Protein AF-A0A2F0AGF1-F1 (afdb_monomer_lite)

pLDDT: mean 89.97, std 10.16, range [46.31, 98.5]

Sequence (408 aa):
DIVYQTIHFNSDMTDLINDNNLYYYKCKIYLCNQILGYNDYGILFAKEYRYKDLILKKKSVVGRFLFNDDMRDKILHALAWLDNLERFYDEWLIYPKPTITELYPNMNIKTGPWIREKKRLAEEIKEITLVWNISYHKRCLLHDKGIYTWSDPMLLNNIYPYEVHTGERHRIQEKMIHMNRQTELKISPRRIKNLEFINHIKDKKNSIVLDFESVINIEERTSYFNDSVRDEIPKICIIGCINLKNNIFKDFTIRYLTLDEEEKIIKYWLQYLKRVVGNDIKIYHWSSAERVYIDYMRSQYPHLDYPNFTFVDLLSYFKMEPITIQGCFGYGLKEIVKMLYNHELIKNKWIDDTDGLGAMIEVIQKSKDALTKKIPIKRYTEIKKIIYYNYMDCKVLVDILEMLENMI

Structure (mmCIF, N/CA/C/O backbone):
data_AF-A0A2F0AGF1-F1
#
_entry.id   AF-A0A2F0AGF1-F1
#
loop_
_atom_site.group_PDB
_atom_site.id
_atom_site.type_symbol
_atom_site.label_atom_id
_atom_site.label_alt_id
_atom_site.label_comp_id
_atom_site.label_asym_id
_atom_site.label_entity_id
_atom_site.label_seq_id
_atom_site.pdbx_PDB_ins_code
_atom_site.Cartn_x
_atom_site.Cartn_y
_atom_site.Cartn_z
_atom_site.occupancy
_atom_site.B_iso_or_equiv
_atom_site.auth_seq_id
_atom_site.auth_comp_id
_atom_site.auth_asym_id
_atom_site.auth_atom_id
_atom_site.pdbx_PDB_model_num
ATOM 1 N N . ASP A 1 1 ? 27.094 17.765 -6.511 1.00 82.94 1 ASP A N 1
ATOM 2 C CA . ASP A 1 1 ? 25.662 18.108 -6.717 1.00 82.94 1 ASP A CA 1
ATOM 3 C C . ASP A 1 1 ? 24.953 18.190 -5.364 1.00 82.94 1 ASP A C 1
ATOM 5 O O . ASP A 1 1 ? 25.526 17.734 -4.378 1.00 82.94 1 ASP A O 1
ATOM 9 N N . ILE A 1 2 ? 23.753 18.764 -5.292 1.00 84.19 2 ILE A N 1
ATOM 10 C CA . ILE A 1 2 ? 22.905 18.754 -4.088 1.00 84.19 2 ILE A CA 1
ATOM 11 C C . ILE A 1 2 ? 21.660 17.919 -4.399 1.00 84.19 2 ILE A C 1
ATOM 13 O O . ILE A 1 2 ? 20.933 18.226 -5.340 1.00 84.19 2 ILE A O 1
ATOM 17 N N . VAL A 1 3 ? 21.418 16.858 -3.628 1.00 83.69 3 VAL A N 1
ATOM 18 C CA . VAL A 1 3 ? 20.340 15.893 -3.885 1.00 83.69 3 VAL A CA 1
ATOM 19 C C . VAL A 1 3 ? 19.358 15.825 -2.720 1.00 83.69 3 VAL A C 1
ATOM 21 O O . VAL A 1 3 ? 19.729 15.623 -1.562 1.00 83.69 3 VAL A O 1
ATOM 24 N N . TYR A 1 4 ? 18.071 15.953 -3.032 1.00 78.19 4 TYR A N 1
ATOM 25 C CA . TYR A 1 4 ? 16.997 15.939 -2.042 1.00 78.19 4 TYR A CA 1
ATOM 26 C C . TYR A 1 4 ? 16.497 14.517 -1.759 1.00 78.19 4 TYR A C 1
ATOM 28 O O . TYR A 1 4 ? 15.345 14.170 -2.009 1.00 78.19 4 TYR A O 1
ATOM 36 N N . GLN A 1 5 ? 17.393 13.668 -1.268 1.00 80.88 5 GLN A N 1
ATOM 37 C CA . GLN A 1 5 ? 17.093 12.283 -0.907 1.00 80.88 5 GLN A CA 1
ATOM 38 C C . GLN A 1 5 ? 17.976 11.819 0.252 1.00 80.88 5 GLN A C 1
ATOM 40 O O . GLN A 1 5 ? 19.057 12.370 0.474 1.00 80.88 5 GLN A O 1
ATOM 45 N N . THR A 1 6 ? 17.508 10.811 0.986 1.00 85.62 6 THR A N 1
ATOM 46 C CA . THR A 1 6 ? 18.346 10.051 1.917 1.00 85.62 6 THR A CA 1
ATOM 47 C C . THR A 1 6 ? 19.291 9.173 1.104 1.00 85.62 6 THR A C 1
ATOM 49 O O . THR A 1 6 ? 18.869 8.536 0.139 1.00 85.62 6 THR A O 1
ATOM 52 N N . ILE A 1 7 ? 20.573 9.164 1.461 1.00 89.12 7 ILE A N 1
ATOM 53 C CA . ILE A 1 7 ? 21.573 8.292 0.841 1.00 89.12 7 ILE A CA 1
ATOM 54 C C . ILE A 1 7 ? 22.121 7.317 1.874 1.00 89.12 7 ILE A C 1
ATOM 56 O O . ILE A 1 7 ? 22.306 7.668 3.041 1.00 89.12 7 ILE A O 1
ATOM 60 N N . HIS A 1 8 ? 22.402 6.098 1.432 1.00 91.75 8 HIS A N 1
ATOM 61 C CA . HIS A 1 8 ? 22.958 5.048 2.272 1.00 91.75 8 HIS A CA 1
ATOM 62 C C . HIS A 1 8 ? 24.403 4.784 1.868 1.00 91.75 8 HIS A C 1
ATOM 64 O O . HIS A 1 8 ? 24.693 4.628 0.685 1.00 91.75 8 HIS A O 1
ATOM 70 N N . PHE A 1 9 ? 25.301 4.722 2.843 1.00 91.25 9 PHE A N 1
ATOM 71 C CA . PHE A 1 9 ? 26.658 4.238 2.628 1.00 91.25 9 PHE A CA 1
ATOM 72 C C . PHE A 1 9 ? 26.682 2.714 2.524 1.00 91.25 9 PHE A C 1
ATOM 74 O O . PHE A 1 9 ? 25.881 2.021 3.160 1.00 91.25 9 PHE A O 1
ATOM 81 N N . ASN A 1 10 ? 27.627 2.198 1.741 1.00 89.75 10 ASN A N 1
ATOM 82 C CA . ASN A 1 10 ? 27.989 0.786 1.767 1.00 89.75 10 ASN A CA 1
ATOM 83 C C . ASN A 1 10 ? 28.605 0.394 3.127 1.00 89.75 10 ASN A C 1
ATOM 85 O O . ASN A 1 10 ? 28.830 1.227 4.007 1.00 89.75 10 ASN A O 1
ATOM 89 N N . SER A 1 11 ? 28.844 -0.903 3.326 1.00 88.31 11 SER A N 1
ATOM 90 C CA . SER A 1 11 ? 29.278 -1.472 4.611 1.00 88.31 11 SER A CA 1
ATOM 91 C C . SER A 1 11 ? 30.600 -0.913 5.150 1.00 88.31 11 SER A C 1
ATOM 93 O O . SER A 1 11 ? 30.802 -0.918 6.362 1.00 88.31 11 SER A O 1
ATOM 95 N N . ASP A 1 12 ? 31.472 -0.433 4.276 1.00 87.81 12 ASP A N 1
ATOM 96 C CA . ASP A 1 12 ? 32.800 0.122 4.544 1.00 87.81 12 ASP A CA 1
ATOM 97 C C . ASP A 1 12 ? 32.849 1.659 4.434 1.00 87.81 12 ASP A C 1
ATOM 99 O O . ASP A 1 12 ? 33.900 2.254 4.651 1.00 87.81 12 ASP A O 1
ATOM 103 N N . MET A 1 13 ? 31.713 2.314 4.160 1.00 86.81 13 MET A N 1
ATOM 104 C CA . MET A 1 13 ? 31.580 3.772 4.020 1.00 86.81 13 MET A CA 1
ATOM 105 C C . MET A 1 13 ? 32.483 4.406 2.947 1.00 86.81 13 MET A C 1
ATOM 107 O O . MET A 1 13 ? 32.801 5.594 3.016 1.00 86.81 13 MET A O 1
ATOM 111 N N . THR A 1 14 ? 32.879 3.627 1.942 1.00 85.56 14 THR A N 1
ATOM 112 C CA . THR A 1 14 ? 33.726 4.069 0.824 1.00 85.56 14 THR A CA 1
ATOM 113 C C . THR A 1 14 ? 32.915 4.555 -0.378 1.00 85.56 14 THR A C 1
ATOM 115 O O . THR A 1 14 ? 33.418 5.346 -1.178 1.00 85.56 14 THR A O 1
ATOM 118 N N . ASP A 1 15 ? 31.658 4.120 -0.496 1.00 88.62 15 ASP A N 1
ATOM 119 C CA . ASP A 1 15 ? 30.745 4.472 -1.583 1.00 88.62 15 ASP A CA 1
ATOM 120 C C . ASP A 1 15 ? 29.296 4.574 -1.071 1.00 88.62 15 ASP A C 1
ATOM 122 O O . ASP A 1 15 ? 28.943 4.192 0.049 1.00 88.62 15 ASP A O 1
ATOM 126 N N . LEU A 1 16 ? 28.433 5.103 -1.925 1.00 91.25 16 LEU A N 1
ATOM 127 C CA . LEU A 1 16 ? 27.006 5.253 -1.720 1.00 91.25 16 LEU A CA 1
ATOM 128 C C . LEU A 1 16 ? 26.256 4.133 -2.443 1.00 91.25 16 LEU A C 1
ATOM 130 O O . LEU A 1 16 ? 26.447 3.921 -3.641 1.00 91.25 16 LEU A O 1
ATOM 134 N N . ILE A 1 17 ? 25.345 3.465 -1.749 1.00 89.81 17 ILE A N 1
ATOM 135 C CA . ILE A 1 17 ? 24.445 2.474 -2.338 1.00 89.81 17 ILE A CA 1
ATOM 136 C C . ILE A 1 17 ? 23.521 3.182 -3.329 1.00 89.81 17 ILE A C 1
ATOM 138 O O . ILE A 1 17 ? 22.863 4.166 -2.989 1.00 89.81 17 ILE A O 1
ATOM 142 N N . ASN A 1 18 ? 23.473 2.680 -4.561 1.00 86.94 18 ASN A N 1
ATOM 143 C CA . ASN A 1 18 ? 22.596 3.218 -5.592 1.00 86.94 18 ASN A CA 1
ATOM 144 C C . ASN A 1 18 ? 21.131 2.927 -5.237 1.00 86.94 18 ASN A C 1
ATOM 146 O O . ASN A 1 18 ? 20.722 1.770 -5.187 1.00 86.94 18 ASN A O 1
ATOM 150 N N . ASP A 1 19 ? 20.350 3.986 -5.033 1.00 79.31 19 ASP A N 1
ATOM 151 C CA . ASP A 1 19 ? 18.901 3.920 -4.852 1.00 79.31 19 ASP A CA 1
ATOM 152 C C . ASP A 1 19 ? 18.213 5.057 -5.625 1.00 79.31 19 ASP A C 1
ATOM 154 O O . ASP A 1 19 ? 18.729 6.180 -5.709 1.00 79.31 19 ASP A O 1
ATOM 158 N N . ASN A 1 20 ? 17.042 4.763 -6.191 1.00 71.69 20 ASN A N 1
ATOM 159 C CA . ASN A 1 20 ? 16.240 5.671 -7.005 1.00 71.69 20 ASN A CA 1
ATOM 160 C C . ASN A 1 20 ? 17.067 6.357 -8.109 1.00 71.69 20 ASN A C 1
ATOM 162 O O . ASN A 1 20 ? 17.602 5.704 -9.004 1.00 71.69 20 ASN A O 1
ATOM 166 N N . ASN A 1 21 ? 17.186 7.686 -8.036 1.00 83.31 21 ASN A N 1
ATOM 167 C CA . ASN A 1 21 ? 17.893 8.502 -9.014 1.00 83.31 21 ASN A CA 1
ATOM 168 C C . ASN A 1 21 ? 19.366 8.747 -8.659 1.00 83.31 21 ASN A C 1
ATOM 170 O O . ASN A 1 21 ? 20.058 9.425 -9.421 1.00 83.31 21 ASN A O 1
ATOM 174 N N . LEU A 1 22 ? 19.867 8.219 -7.530 1.00 89.38 22 LEU A N 1
ATOM 175 C CA . LEU A 1 22 ? 21.222 8.523 -7.050 1.00 89.38 22 LEU A CA 1
ATOM 176 C C . LEU A 1 22 ? 22.275 8.214 -8.105 1.00 89.38 22 LEU A C 1
ATOM 178 O O . LEU A 1 22 ? 23.173 9.015 -8.345 1.00 89.38 22 LEU A O 1
ATOM 182 N N . TYR A 1 23 ? 22.132 7.064 -8.756 1.00 90.75 23 TYR A N 1
ATOM 183 C CA . TYR A 1 23 ? 23.064 6.620 -9.777 1.00 90.75 23 TYR A CA 1
ATOM 184 C C . TYR A 1 23 ? 23.125 7.587 -10.972 1.00 90.75 23 TYR A C 1
ATOM 186 O O . TYR A 1 23 ? 24.207 7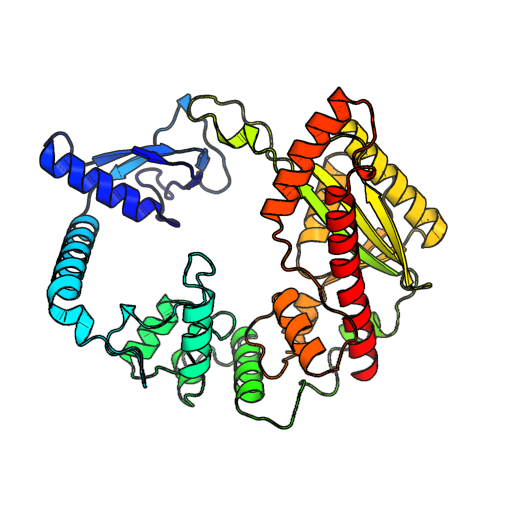.889 -11.470 1.00 90.75 23 TYR A O 1
ATOM 194 N N . TYR A 1 24 ? 21.995 8.173 -11.375 1.00 89.88 24 TYR A N 1
ATOM 195 C CA . TYR A 1 24 ? 21.970 9.181 -12.439 1.00 89.88 24 TYR A CA 1
ATOM 196 C C . TYR A 1 24 ? 22.604 10.506 -11.997 1.00 89.88 24 TYR A C 1
ATOM 198 O O . TYR A 1 24 ? 23.306 11.138 -12.786 1.00 89.88 24 TYR A O 1
ATOM 206 N N . TYR A 1 25 ? 22.445 10.904 -10.728 1.00 91.62 25 TYR A N 1
ATOM 207 C CA . TYR A 1 25 ? 23.201 12.032 -10.170 1.00 91.62 25 TYR A CA 1
ATOM 208 C C . TYR A 1 25 ? 24.710 11.756 -10.154 1.00 91.62 25 TYR A C 1
ATOM 210 O O . TYR A 1 25 ? 25.489 12.650 -10.490 1.00 91.62 25 TYR A O 1
ATOM 218 N N . LYS A 1 26 ? 25.133 10.524 -9.828 1.00 92.94 26 LYS A N 1
ATOM 219 C CA . LYS A 1 26 ? 26.543 10.115 -9.921 1.00 92.94 26 LYS A CA 1
ATOM 220 C C . LYS A 1 26 ? 27.067 10.248 -11.356 1.00 92.94 26 LYS A C 1
ATOM 222 O O . LYS A 1 26 ? 28.096 10.889 -11.554 1.00 92.94 26 LYS A O 1
ATOM 227 N N . CYS A 1 27 ? 26.320 9.752 -12.348 1.00 93.69 27 CYS A N 1
ATOM 228 C CA . CYS A 1 27 ? 26.661 9.879 -13.772 1.00 93.69 27 CYS A CA 1
ATOM 229 C C . CYS A 1 27 ? 26.760 11.347 -14.221 1.00 93.69 27 CYS A C 1
ATOM 231 O O . CYS A 1 27 ? 27.700 11.725 -14.914 1.00 93.69 27 CYS A O 1
ATOM 233 N N . LYS A 1 28 ? 25.832 12.209 -13.785 1.00 92.19 28 LYS A N 1
ATOM 234 C CA . LYS A 1 28 ? 25.884 13.652 -14.068 1.00 92.19 28 LYS A CA 1
ATOM 235 C C . LYS A 1 28 ? 27.164 14.288 -13.519 1.00 92.19 28 LYS A C 1
ATOM 237 O O . LYS A 1 28 ? 27.824 15.040 -14.229 1.00 92.19 28 LYS A O 1
ATOM 242 N N . ILE A 1 29 ? 27.524 13.987 -12.269 1.00 92.81 29 ILE A N 1
ATOM 243 C CA . ILE A 1 29 ? 28.757 14.499 -11.649 1.00 92.81 29 ILE A CA 1
ATOM 244 C C . ILE A 1 29 ? 29.991 13.969 -12.386 1.00 92.81 29 ILE A C 1
ATOM 246 O O . ILE A 1 29 ? 30.906 14.750 -12.635 1.00 92.81 29 ILE A O 1
ATOM 250 N N . TYR A 1 30 ? 30.004 12.685 -12.761 1.00 93.69 30 TYR A N 1
ATOM 251 C CA . TYR A 1 30 ? 31.070 12.095 -13.573 1.00 93.69 30 TYR A CA 1
ATOM 252 C C . TYR A 1 30 ? 31.261 12.864 -14.882 1.00 93.69 30 TYR A C 1
ATOM 254 O O . TYR A 1 30 ? 32.365 13.326 -15.155 1.00 93.69 30 TYR A O 1
ATOM 262 N N . LEU A 1 31 ? 30.180 13.088 -15.637 1.00 91.69 31 LEU A N 1
ATOM 263 C CA . LEU A 1 31 ? 30.216 13.829 -16.898 1.00 91.69 31 LEU A CA 1
ATOM 264 C C . LEU A 1 31 ? 30.743 15.259 -16.711 1.00 91.69 31 LEU A C 1
ATOM 266 O O . LEU A 1 31 ? 31.631 15.692 -17.442 1.00 91.69 31 LEU A O 1
ATOM 270 N N . CYS A 1 32 ? 30.248 15.988 -15.704 1.00 90.94 32 CYS A N 1
ATOM 271 C CA . CYS A 1 32 ? 30.764 17.321 -15.385 1.00 90.94 32 CYS A CA 1
ATOM 272 C C . CYS A 1 32 ? 32.257 17.282 -15.030 1.00 90.94 32 CYS A C 1
ATOM 274 O O . CYS A 1 32 ? 33.013 18.158 -15.442 1.00 90.94 32 CYS A O 1
ATOM 276 N N . ASN A 1 33 ? 32.700 16.268 -14.288 1.00 91.81 33 ASN A N 1
ATOM 277 C CA . ASN A 1 33 ? 34.102 16.123 -13.928 1.00 91.81 33 ASN A CA 1
ATOM 278 C C . ASN A 1 33 ? 34.986 15.765 -15.132 1.00 91.81 33 ASN A C 1
ATOM 280 O O . ASN A 1 33 ? 36.115 16.237 -15.182 1.00 91.81 33 ASN A O 1
ATOM 284 N N . GLN A 1 34 ? 34.492 15.018 -16.125 1.00 88.81 34 GLN A N 1
ATOM 285 C CA . GLN A 1 34 ? 35.243 14.776 -17.366 1.00 88.81 34 GLN A CA 1
ATOM 286 C C . GLN A 1 34 ? 35.556 16.072 -18.129 1.00 88.81 34 GLN A C 1
ATOM 288 O O . GLN A 1 34 ? 36.585 16.148 -18.792 1.00 88.81 34 GLN A O 1
ATOM 293 N N . ILE A 1 35 ? 34.703 17.095 -18.009 1.00 86.88 35 ILE A N 1
ATOM 294 C CA . ILE A 1 35 ? 34.932 18.421 -18.607 1.00 86.88 35 ILE A CA 1
ATOM 295 C C . ILE A 1 35 ? 35.955 19.222 -17.791 1.00 86.88 35 ILE A C 1
ATOM 297 O O . ILE A 1 35 ? 36.779 19.938 -18.351 1.00 86.88 35 ILE A O 1
ATOM 301 N N . LEU A 1 36 ? 35.884 19.123 -16.463 1.00 87.69 36 LEU A N 1
ATOM 302 C CA . LEU A 1 36 ? 36.667 19.956 -15.553 1.00 87.69 36 LEU A CA 1
ATOM 303 C C . LEU A 1 36 ? 38.054 19.379 -15.197 1.00 87.69 36 LEU A C 1
ATOM 305 O O . LEU A 1 36 ? 38.962 20.142 -14.882 1.00 87.69 36 LEU A O 1
ATOM 309 N N . GLY A 1 37 ? 38.219 18.053 -15.227 1.00 80.00 37 GLY A N 1
ATOM 310 C CA . GLY A 1 37 ? 39.496 17.355 -15.033 1.00 80.00 37 GLY A CA 1
ATOM 311 C C . GLY A 1 37 ? 40.051 17.336 -13.603 1.00 80.00 37 GLY A C 1
ATOM 312 O O . GLY A 1 37 ? 41.260 17.205 -13.438 1.00 80.00 37 GLY A O 1
ATOM 313 N N . TYR A 1 38 ? 39.217 17.490 -12.566 1.00 76.56 38 TYR A N 1
ATOM 314 C CA . TYR A 1 38 ? 39.720 17.736 -11.206 1.00 76.56 38 TYR A CA 1
ATOM 315 C C . TYR A 1 38 ? 40.042 16.485 -10.378 1.00 76.56 38 TYR A C 1
ATOM 317 O O . TYR A 1 38 ? 41.037 16.499 -9.660 1.00 76.56 38 TYR A O 1
ATOM 325 N N . ASN A 1 39 ? 39.204 15.442 -10.400 1.00 83.38 39 ASN A N 1
ATOM 326 C CA . ASN A 1 39 ? 39.340 14.292 -9.488 1.00 83.38 39 ASN A CA 1
ATOM 327 C C . ASN A 1 39 ? 38.877 12.966 -10.120 1.00 83.38 39 ASN A C 1
ATOM 329 O O . ASN A 1 39 ? 38.183 12.960 -11.131 1.00 83.38 39 ASN A O 1
ATOM 333 N N . ASP A 1 40 ? 39.193 11.838 -9.485 1.00 88.75 40 ASP A N 1
ATOM 334 C CA . ASP A 1 40 ? 38.691 10.488 -9.802 1.00 88.75 40 ASP A CA 1
ATOM 335 C C . ASP A 1 40 ? 37.454 10.083 -8.965 1.00 88.75 40 ASP A C 1
ATOM 337 O O . ASP A 1 40 ? 36.990 8.942 -9.004 1.00 88.75 40 ASP A O 1
ATOM 341 N N . TYR A 1 41 ? 36.882 11.034 -8.223 1.00 91.31 41 TYR A N 1
ATOM 342 C CA . TYR A 1 41 ? 35.717 10.833 -7.367 1.00 91.31 41 TYR A CA 1
ATOM 343 C C . TYR A 1 41 ? 34.715 11.984 -7.471 1.00 91.31 41 TYR A C 1
ATOM 345 O O . TYR A 1 41 ? 35.056 13.127 -7.787 1.00 91.31 41 TYR A O 1
ATOM 353 N N . GLY A 1 42 ? 33.460 11.676 -7.152 1.00 91.94 42 GLY A N 1
ATOM 354 C CA . GLY A 1 42 ? 32.374 12.639 -7.062 1.00 91.94 42 GLY A CA 1
ATOM 355 C C . GLY A 1 42 ? 32.041 13.001 -5.619 1.00 91.94 42 GLY A C 1
ATOM 356 O O . GLY A 1 42 ? 32.191 12.196 -4.698 1.00 91.94 42 GLY A O 1
ATOM 357 N N . ILE A 1 43 ? 31.550 14.229 -5.436 1.00 91.38 43 ILE A N 1
ATOM 358 C CA . ILE A 1 43 ? 31.003 14.712 -4.166 1.00 91.38 43 ILE A CA 1
ATOM 359 C C . ILE A 1 43 ? 29.556 15.162 -4.383 1.00 91.38 43 ILE A C 1
ATOM 361 O O . ILE A 1 43 ? 29.246 15.950 -5.288 1.00 91.38 43 ILE A O 1
ATOM 365 N N . LEU A 1 44 ? 28.660 14.695 -3.518 1.00 90.50 44 LEU A N 1
ATOM 366 C CA . LEU A 1 44 ? 27.296 15.193 -3.415 1.00 90.50 44 LEU A CA 1
ATOM 367 C C . LEU A 1 44 ? 26.906 15.504 -1.970 1.00 90.50 44 LEU A C 1
ATOM 369 O O . LEU A 1 44 ? 27.358 14.860 -1.024 1.00 90.50 44 LEU A O 1
ATOM 373 N N . PHE A 1 45 ? 26.040 16.502 -1.826 1.00 89.19 45 PHE A N 1
ATOM 374 C CA . PHE A 1 45 ? 25.394 16.846 -0.568 1.00 89.19 45 PHE A CA 1
ATOM 375 C C . PHE A 1 45 ? 23.982 16.275 -0.576 1.00 89.19 45 PHE A C 1
ATOM 377 O O . PHE A 1 45 ? 23.176 16.644 -1.429 1.00 89.19 45 PHE A O 1
ATOM 384 N N . ALA A 1 46 ? 23.684 15.369 0.349 1.00 86.75 46 ALA A N 1
ATOM 385 C CA . ALA A 1 46 ? 22.366 14.756 0.474 1.00 86.75 46 ALA A CA 1
ATOM 386 C C . ALA A 1 46 ? 21.525 15.391 1.584 1.00 86.75 46 ALA A C 1
ATOM 388 O O . ALA A 1 46 ? 22.049 16.039 2.494 1.00 86.75 46 ALA A O 1
ATOM 389 N N . LYS A 1 47 ? 20.208 15.156 1.530 1.00 80.81 47 LYS A N 1
ATOM 390 C CA . LYS A 1 47 ? 19.281 15.518 2.611 1.00 80.81 47 LYS A CA 1
ATOM 391 C C . LYS A 1 47 ? 19.675 14.811 3.907 1.00 80.81 47 LYS A C 1
ATOM 393 O O . LYS A 1 47 ? 19.667 15.435 4.961 1.00 80.81 47 LYS A O 1
ATOM 398 N N . GLU A 1 48 ? 19.992 13.525 3.840 1.00 84.56 48 GLU A N 1
ATOM 399 C CA . GLU A 1 48 ? 20.312 12.692 4.998 1.00 84.56 48 GLU A CA 1
ATOM 400 C C . GLU A 1 48 ? 21.314 11.610 4.602 1.00 84.56 48 GLU A C 1
ATOM 402 O O . GLU A 1 48 ? 21.276 11.106 3.480 1.00 84.56 48 GLU A O 1
ATOM 407 N N . TYR A 1 49 ? 22.188 11.251 5.538 1.00 88.88 49 TYR A N 1
ATOM 408 C CA . TYR A 1 49 ? 23.188 10.206 5.375 1.00 88.88 49 TYR A CA 1
ATOM 409 C C . TYR A 1 49 ? 22.881 9.069 6.339 1.00 88.88 49 TYR A C 1
ATOM 411 O O . TYR A 1 49 ? 22.739 9.307 7.539 1.00 88.88 49 TYR A O 1
ATOM 419 N N . ARG A 1 50 ? 22.809 7.839 5.834 1.00 89.88 50 ARG A N 1
ATOM 420 C CA . ARG A 1 50 ? 22.598 6.641 6.648 1.00 89.88 50 ARG A CA 1
ATOM 421 C C . ARG A 1 50 ? 23.729 5.643 6.487 1.00 89.88 50 ARG A C 1
ATOM 423 O O . ARG A 1 50 ? 24.283 5.484 5.402 1.00 89.88 50 ARG A O 1
ATOM 430 N N . TYR A 1 51 ? 24.025 4.938 7.567 1.00 90.44 51 TYR A N 1
ATOM 431 C CA . TYR A 1 51 ? 24.891 3.769 7.568 1.00 90.44 51 TYR A CA 1
ATOM 432 C C . TYR A 1 51 ? 24.213 2.674 8.382 1.00 90.44 51 TYR A C 1
ATOM 434 O O . TYR A 1 51 ? 24.015 2.826 9.589 1.00 90.44 51 TYR A O 1
ATOM 442 N N . LYS A 1 52 ? 23.828 1.584 7.707 1.00 86.25 52 LYS A N 1
ATOM 443 C CA . LYS A 1 52 ? 22.907 0.585 8.270 1.00 86.25 52 LYS A CA 1
ATOM 444 C C . LYS A 1 52 ? 21.638 1.304 8.767 1.00 86.25 52 LYS A C 1
ATOM 446 O O . LYS A 1 52 ? 21.071 2.100 8.018 1.00 86.25 52 LYS A O 1
ATOM 451 N N . ASP A 1 53 ? 21.251 1.095 10.020 1.00 80.94 53 ASP A N 1
ATOM 452 C CA . ASP A 1 53 ? 20.072 1.720 10.629 1.00 80.94 53 ASP A CA 1
ATOM 453 C C . ASP A 1 53 ? 20.365 3.078 11.294 1.00 80.94 53 ASP A C 1
ATOM 455 O O . ASP A 1 53 ? 19.466 3.710 11.848 1.00 80.94 53 ASP A O 1
ATOM 459 N N . LEU A 1 54 ? 21.614 3.557 11.239 1.00 84.25 54 LEU A N 1
ATOM 460 C CA . LEU A 1 54 ? 22.038 4.794 11.893 1.00 84.25 54 LEU A CA 1
ATOM 461 C C . LEU A 1 54 ? 21.969 5.991 10.942 1.00 84.25 54 LEU A C 1
ATOM 463 O O . LEU A 1 54 ? 22.443 5.927 9.807 1.00 84.25 54 LEU A O 1
ATOM 467 N N . ILE A 1 55 ? 21.451 7.112 11.446 1.00 85.75 55 ILE A N 1
ATOM 468 C CA . ILE A 1 55 ? 21.526 8.423 10.790 1.00 85.75 55 ILE A CA 1
ATOM 469 C C . ILE A 1 55 ? 22.847 9.092 11.192 1.00 85.75 55 ILE A C 1
ATOM 471 O O . ILE A 1 55 ? 23.160 9.219 12.376 1.00 85.75 55 ILE A O 1
ATOM 475 N N . LEU A 1 56 ? 23.633 9.522 10.206 1.00 86.06 56 LEU A N 1
ATOM 476 C CA . LEU A 1 56 ? 24.930 10.166 10.408 1.00 86.06 56 LEU A CA 1
ATOM 477 C C . LEU A 1 56 ? 24.780 11.690 10.534 1.00 86.06 56 LEU A C 1
ATOM 479 O O . LEU A 1 56 ? 23.921 12.306 9.899 1.00 86.06 56 LEU A O 1
ATOM 483 N N . LYS A 1 57 ? 25.663 12.319 11.320 1.00 83.19 57 LYS A N 1
ATOM 484 C CA . LYS A 1 57 ? 25.716 13.783 11.462 1.00 83.19 57 LYS A CA 1
ATOM 485 C C . LYS A 1 57 ? 26.240 14.421 10.172 1.00 83.19 57 LYS A C 1
ATOM 487 O O . LYS A 1 57 ? 27.319 14.061 9.692 1.00 83.19 57 LYS A O 1
ATOM 492 N N . LYS A 1 58 ? 25.509 15.400 9.634 1.00 81.38 58 LYS A N 1
ATOM 493 C CA . LYS A 1 58 ? 25.806 16.037 8.338 1.00 81.38 58 LYS A CA 1
ATOM 494 C C . LYS A 1 58 ? 27.102 16.837 8.386 1.00 81.38 58 LYS A C 1
ATOM 496 O O . LYS A 1 58 ? 27.834 16.858 7.407 1.00 81.38 58 LYS A O 1
ATOM 501 N N . LYS A 1 59 ? 27.438 17.442 9.532 1.00 81.19 59 LYS A N 1
ATOM 502 C CA . LYS A 1 59 ? 28.722 18.153 9.692 1.00 81.19 59 LYS A CA 1
ATOM 503 C C . LYS A 1 59 ? 29.954 17.254 9.601 1.00 81.19 59 LYS A C 1
ATOM 505 O O . LYS A 1 59 ? 31.038 17.758 9.335 1.00 81.19 59 LYS A O 1
ATOM 510 N N . SER A 1 60 ? 29.810 15.952 9.850 1.00 82.81 60 SER A N 1
ATOM 511 C CA . SER A 1 60 ? 30.934 15.007 9.856 1.00 82.81 60 SER A CA 1
ATOM 512 C C . SER A 1 60 ? 31.060 14.172 8.584 1.00 82.81 60 SER A C 1
ATOM 514 O O . SER A 1 60 ? 32.011 13.406 8.469 1.00 82.81 60 SER A O 1
ATOM 516 N N . VAL A 1 61 ? 30.104 14.262 7.654 1.00 87.44 61 VAL A N 1
ATOM 517 C CA . VAL A 1 61 ? 30.003 13.342 6.515 1.00 87.44 61 VAL A CA 1
ATOM 518 C C . VAL A 1 61 ? 29.558 14.080 5.257 1.00 87.44 61 VAL A C 1
ATOM 520 O O . VAL A 1 61 ? 28.647 14.902 5.286 1.00 87.44 61 VAL A O 1
ATOM 523 N N . VAL A 1 62 ? 30.173 13.726 4.130 1.00 88.75 62 VAL A N 1
ATOM 524 C CA . VAL A 1 62 ? 29.744 14.136 2.791 1.00 88.75 62 VAL A CA 1
ATOM 525 C C . VAL A 1 62 ? 29.613 12.903 1.905 1.00 88.75 62 VAL A C 1
ATOM 527 O O . VAL A 1 62 ? 30.339 11.925 2.085 1.00 88.75 62 VAL A O 1
ATOM 530 N N . GLY A 1 63 ? 28.683 12.932 0.952 1.00 90.06 63 GLY A N 1
ATOM 531 C CA . GLY A 1 63 ? 28.476 11.833 0.020 1.00 90.06 63 GLY A CA 1
ATOM 532 C C . GLY A 1 63 ? 29.605 11.778 -0.998 1.00 90.06 63 GLY A C 1
ATOM 533 O O . GLY A 1 63 ? 29.526 12.430 -2.037 1.00 90.06 63 GLY A O 1
ATOM 534 N N . ARG A 1 64 ? 30.655 11.017 -0.696 1.00 91.19 64 ARG A N 1
ATOM 535 C CA . ARG A 1 64 ? 31.754 10.732 -1.620 1.00 91.19 64 ARG A CA 1
ATOM 536 C C . ARG A 1 64 ? 31.533 9.376 -2.286 1.00 91.19 64 ARG A C 1
ATOM 538 O O . ARG A 1 64 ? 31.098 8.437 -1.631 1.00 91.19 64 ARG A O 1
ATOM 545 N N . PHE A 1 65 ? 31.840 9.290 -3.575 1.00 92.31 65 PHE A N 1
ATOM 546 C CA . PHE A 1 65 ? 31.797 8.045 -4.342 1.00 92.31 65 PHE A CA 1
ATOM 547 C C . PHE A 1 65 ? 32.872 8.048 -5.428 1.00 92.31 65 PHE A C 1
ATOM 549 O O . PHE A 1 65 ? 33.257 9.113 -5.913 1.00 92.31 65 PHE A O 1
ATOM 556 N N . LEU A 1 66 ? 33.342 6.866 -5.817 1.00 92.12 66 LEU A N 1
ATOM 557 C CA . LEU A 1 66 ? 34.329 6.718 -6.883 1.00 92.12 66 LEU A CA 1
ATOM 558 C C . LEU A 1 66 ? 33.659 6.698 -8.253 1.00 92.12 66 LEU A C 1
ATOM 560 O O . LEU A 1 66 ? 32.533 6.221 -8.415 1.00 92.12 66 LEU A O 1
ATOM 564 N N . PHE A 1 67 ? 34.371 7.213 -9.245 1.00 92.44 67 PHE A N 1
ATOM 565 C CA . PHE A 1 67 ? 33.984 7.035 -10.633 1.00 92.44 67 PHE A CA 1
ATOM 566 C C . PHE A 1 67 ? 34.390 5.650 -11.130 1.00 92.44 67 PHE A C 1
ATOM 568 O O . PHE A 1 67 ? 35.427 5.119 -10.738 1.00 92.44 67 PHE A O 1
ATOM 575 N N . ASN A 1 68 ? 33.574 5.063 -12.000 1.00 90.69 68 ASN A N 1
ATOM 576 C CA . ASN A 1 68 ? 33.832 3.750 -12.580 1.00 90.69 68 ASN A CA 1
ATOM 577 C C . ASN A 1 68 ? 33.413 3.710 -14.057 1.00 90.69 68 ASN A C 1
ATOM 579 O O . ASN A 1 68 ? 32.723 4.611 -14.543 1.00 90.69 68 ASN A O 1
ATOM 583 N N . ASP A 1 69 ? 33.855 2.674 -14.771 1.00 91.81 69 ASP A N 1
ATOM 584 C CA . ASP A 1 69 ? 33.557 2.515 -16.199 1.00 91.81 69 ASP A CA 1
ATOM 585 C C . ASP A 1 69 ? 32.063 2.270 -16.460 1.00 91.81 69 ASP A C 1
ATOM 587 O O . ASP A 1 69 ? 31.537 2.755 -17.455 1.00 91.81 69 ASP A O 1
ATOM 591 N N . ASP A 1 70 ? 31.341 1.653 -15.522 1.00 92.25 70 ASP A N 1
ATOM 592 C CA . ASP A 1 70 ? 29.888 1.456 -15.613 1.00 92.25 70 ASP A CA 1
ATOM 593 C C . ASP A 1 70 ? 29.122 2.792 -15.759 1.00 92.25 70 ASP A C 1
ATOM 595 O O . ASP A 1 70 ? 28.215 2.903 -16.585 1.00 92.25 70 ASP A O 1
ATOM 599 N N . MET A 1 71 ? 29.536 3.858 -15.057 1.00 92.62 71 MET A N 1
ATOM 600 C CA . MET A 1 71 ? 28.967 5.204 -15.253 1.00 92.62 71 MET A CA 1
ATOM 601 C C . MET A 1 71 ? 29.228 5.747 -16.662 1.00 92.62 71 MET A C 1
ATOM 603 O O . MET A 1 71 ? 28.342 6.371 -17.254 1.00 92.62 71 MET A O 1
ATOM 607 N N . ARG A 1 72 ? 30.432 5.521 -17.206 1.00 91.69 72 ARG A N 1
ATOM 608 C CA . ARG A 1 72 ? 30.782 5.925 -18.575 1.00 91.69 72 ARG A CA 1
ATOM 609 C C . ARG A 1 72 ? 29.909 5.183 -19.578 1.00 91.69 72 ARG A C 1
ATOM 611 O O . ARG A 1 72 ? 29.288 5.824 -20.423 1.00 91.69 72 ARG A O 1
ATOM 618 N N . ASP A 1 73 ? 29.815 3.866 -19.444 1.00 93.50 73 ASP A N 1
ATOM 619 C CA . ASP A 1 73 ? 29.010 3.016 -20.317 1.00 93.50 73 ASP A CA 1
ATOM 620 C C . ASP A 1 73 ? 27.542 3.427 -20.261 1.00 93.50 73 ASP A C 1
ATOM 622 O O . ASP A 1 73 ? 26.878 3.527 -21.292 1.00 93.50 73 ASP A O 1
ATOM 626 N N . LYS A 1 74 ? 27.022 3.763 -19.074 1.00 92.31 74 LYS A N 1
ATOM 627 C CA . LYS A 1 74 ? 25.649 4.250 -18.950 1.00 92.31 74 LYS A CA 1
ATOM 628 C C . LYS A 1 74 ? 25.414 5.558 -19.698 1.00 92.31 74 LYS A C 1
ATOM 630 O O . LYS A 1 74 ? 24.369 5.699 -20.334 1.00 92.31 74 LYS A O 1
ATOM 635 N N . ILE A 1 75 ? 26.353 6.500 -19.631 1.00 93.06 75 ILE A N 1
ATOM 636 C CA . ILE A 1 75 ? 26.264 7.770 -20.364 1.00 93.06 75 ILE A CA 1
ATOM 637 C C . ILE A 1 75 ? 26.314 7.517 -21.870 1.00 93.06 75 ILE A C 1
ATOM 639 O O . ILE A 1 75 ? 25.474 8.046 -22.593 1.00 93.06 75 ILE A O 1
ATOM 643 N N . LEU A 1 76 ? 27.239 6.676 -22.341 1.00 93.94 76 LEU A N 1
ATOM 644 C CA . LEU A 1 76 ? 27.344 6.323 -23.758 1.00 93.94 76 LEU A CA 1
ATOM 645 C C . LEU A 1 76 ? 26.069 5.644 -24.269 1.00 93.94 76 LEU A C 1
ATOM 647 O O . LEU A 1 76 ? 25.553 6.031 -25.314 1.00 93.94 76 LEU A O 1
ATOM 651 N N . HIS A 1 77 ? 25.500 4.706 -23.508 1.00 92.44 77 HIS A N 1
ATOM 652 C CA . HIS A 1 77 ? 24.214 4.092 -23.841 1.00 92.44 77 HIS A CA 1
ATOM 653 C C . HIS A 1 77 ? 23.066 5.109 -23.866 1.00 92.44 77 HIS A C 1
ATOM 655 O O . HIS A 1 77 ? 22.184 5.008 -24.714 1.00 92.44 77 HIS A O 1
ATOM 661 N N . ALA A 1 78 ? 23.060 6.095 -22.963 1.00 92.00 78 ALA A N 1
ATOM 662 C CA . ALA A 1 78 ? 22.044 7.147 -22.957 1.00 92.00 78 ALA A CA 1
ATOM 663 C C . ALA A 1 78 ? 22.162 8.078 -24.177 1.00 92.00 78 ALA A C 1
ATOM 665 O O . ALA A 1 78 ? 21.141 8.449 -24.751 1.00 92.00 78 ALA A O 1
ATOM 666 N N . LEU A 1 79 ? 23.384 8.421 -24.597 1.00 93.12 79 LEU A N 1
ATOM 667 C CA . LEU A 1 79 ? 23.631 9.192 -25.820 1.00 93.12 79 LEU A CA 1
ATOM 668 C C . LEU A 1 79 ? 23.216 8.404 -27.067 1.00 93.12 79 LEU A C 1
ATOM 670 O O . LEU A 1 79 ? 22.449 8.911 -27.876 1.00 93.12 79 LEU A O 1
ATOM 674 N N . ALA A 1 80 ? 23.619 7.135 -27.163 1.00 94.69 80 ALA A N 1
ATOM 675 C CA . ALA A 1 80 ? 23.190 6.251 -28.244 1.00 94.69 80 ALA A CA 1
ATOM 676 C C . ALA A 1 80 ? 21.661 6.092 -28.295 1.00 94.69 80 ALA A C 1
ATOM 678 O O . ALA A 1 80 ? 21.078 6.014 -29.374 1.00 94.69 80 ALA A O 1
ATOM 679 N N . TRP A 1 81 ? 20.987 6.072 -27.141 1.00 93.69 81 TRP A N 1
ATOM 680 C CA . TRP A 1 81 ? 19.527 6.053 -27.094 1.00 93.69 81 TRP A CA 1
ATOM 681 C C . TRP A 1 81 ? 18.908 7.336 -27.666 1.00 93.69 81 TRP A C 1
ATOM 683 O O . TRP A 1 81 ? 17.927 7.240 -28.399 1.00 93.69 81 TRP A O 1
ATOM 693 N N . LEU A 1 82 ? 19.480 8.513 -27.381 1.00 95.44 82 LEU A N 1
ATOM 694 C CA . LEU A 1 82 ? 19.030 9.779 -27.974 1.00 95.44 82 LEU A CA 1
ATOM 695 C C . LEU A 1 82 ? 19.238 9.798 -29.491 1.00 95.44 82 LEU A C 1
ATOM 697 O O . LEU A 1 82 ? 18.310 10.154 -30.212 1.00 95.44 82 LEU A O 1
ATOM 701 N N . ASP A 1 83 ? 20.401 9.348 -29.967 1.00 96.31 83 ASP A N 1
ATOM 702 C CA . ASP A 1 83 ? 20.685 9.240 -31.403 1.00 96.31 83 ASP A CA 1
ATOM 703 C C . ASP A 1 83 ? 19.689 8.297 -32.095 1.00 96.31 83 ASP A C 1
ATOM 705 O O . ASP A 1 83 ? 19.179 8.591 -33.176 1.00 96.31 83 ASP A O 1
ATOM 709 N N . ASN A 1 84 ? 19.384 7.159 -31.465 1.00 95.31 84 ASN A N 1
ATOM 710 C CA . ASN A 1 84 ? 18.412 6.205 -31.990 1.00 95.31 84 ASN A CA 1
ATOM 711 C C . ASN A 1 84 ? 16.990 6.773 -31.980 1.00 95.31 84 ASN A C 1
ATOM 713 O O . ASN A 1 84 ? 16.248 6.550 -32.932 1.00 95.31 84 ASN A O 1
ATOM 717 N N . LEU A 1 85 ? 16.613 7.509 -30.931 1.00 94.75 85 LEU A N 1
ATOM 718 C CA . LEU A 1 85 ? 15.321 8.183 -30.862 1.00 94.75 85 LEU A CA 1
ATOM 719 C C . LEU A 1 85 ? 15.194 9.203 -31.996 1.00 94.75 85 LEU A C 1
ATOM 721 O O . LEU A 1 85 ? 14.192 9.202 -32.694 1.00 94.75 85 LEU A O 1
ATOM 725 N N . GLU A 1 86 ? 16.200 10.042 -32.226 1.00 96.19 86 GLU A N 1
ATOM 726 C CA . GLU A 1 86 ? 16.149 11.040 -33.299 1.00 96.19 86 GLU A CA 1
ATOM 727 C C . GLU A 1 86 ? 16.034 10.398 -34.691 1.00 96.19 86 GLU A C 1
ATOM 729 O O . GLU A 1 86 ? 15.328 10.917 -35.555 1.00 96.19 86 GLU A O 1
ATOM 734 N N . ARG A 1 87 ? 16.693 9.252 -34.900 1.00 96.00 87 ARG A N 1
ATOM 735 C CA . ARG A 1 87 ? 16.768 8.582 -36.207 1.00 96.00 87 ARG A CA 1
ATOM 736 C C . ARG A 1 87 ? 15.618 7.631 -36.515 1.00 96.00 87 ARG A C 1
ATOM 738 O O . ARG A 1 87 ? 15.299 7.487 -37.687 1.00 96.00 87 ARG A O 1
ATOM 745 N N . PHE A 1 88 ? 15.064 6.957 -35.508 1.00 95.88 88 PHE A N 1
ATOM 746 C CA . PHE A 1 88 ? 14.177 5.801 -35.702 1.00 95.88 88 PHE A CA 1
ATOM 747 C C . PHE A 1 88 ? 12.845 5.903 -34.943 1.00 95.88 88 PHE A C 1
ATOM 749 O O . PHE A 1 88 ? 12.122 4.909 -34.857 1.00 95.88 88 PHE A O 1
ATOM 756 N N . TYR A 1 89 ? 12.502 7.056 -34.348 1.00 93.62 89 TYR A N 1
ATOM 757 C CA . TYR A 1 89 ? 11.270 7.186 -33.550 1.00 93.62 89 TYR A CA 1
ATOM 758 C C . TYR A 1 89 ? 9.992 6.816 -34.317 1.00 93.62 89 TYR A C 1
ATOM 760 O O . TYR A 1 89 ? 9.024 6.374 -33.702 1.00 93.62 89 TYR A O 1
ATOM 768 N N . ASP A 1 90 ? 9.963 7.016 -35.633 1.00 94.94 90 ASP A N 1
ATOM 769 C CA . ASP A 1 90 ? 8.831 6.730 -36.514 1.00 94.94 90 ASP A CA 1
ATOM 770 C C . ASP A 1 90 ? 8.685 5.234 -36.841 1.00 94.94 90 ASP A C 1
ATOM 772 O O . ASP A 1 90 ? 7.582 4.771 -37.135 1.00 94.94 90 ASP A O 1
ATOM 776 N N . GLU A 1 91 ? 9.760 4.456 -36.700 1.00 95.56 91 GLU A N 1
ATOM 777 C CA . GLU A 1 91 ? 9.754 2.990 -36.805 1.00 95.56 91 GLU A CA 1
ATOM 778 C C . GLU A 1 91 ? 9.400 2.299 -35.474 1.00 95.56 91 GLU A C 1
ATOM 780 O O . GLU A 1 91 ? 9.147 1.088 -35.414 1.00 95.56 91 GLU A O 1
ATOM 785 N N . TRP A 1 92 ? 9.387 3.047 -34.370 1.00 94.81 92 TRP A N 1
ATOM 786 C CA . TRP A 1 92 ? 9.122 2.508 -33.043 1.00 94.81 92 TRP A CA 1
ATOM 787 C C . TRP A 1 92 ? 7.629 2.363 -32.775 1.00 94.81 92 TRP A C 1
ATOM 789 O O . TRP A 1 92 ? 6.943 3.264 -32.290 1.00 94.81 92 TRP A O 1
ATOM 799 N N . LEU A 1 93 ? 7.122 1.171 -33.059 1.00 93.94 93 LEU A N 1
ATOM 800 C CA . LEU A 1 93 ? 5.723 0.836 -32.854 1.00 93.94 93 LEU A CA 1
ATOM 801 C C . LEU A 1 93 ? 5.511 0.253 -31.460 1.00 93.94 93 LEU A C 1
ATOM 803 O O . LEU A 1 93 ? 6.289 -0.571 -30.986 1.00 93.94 93 LEU A O 1
ATOM 807 N N . ILE A 1 94 ? 4.405 0.641 -30.826 1.00 92.50 94 ILE A N 1
ATOM 808 C CA . ILE A 1 94 ? 3.890 0.010 -29.600 1.00 92.50 94 ILE A CA 1
ATOM 809 C C . ILE A 1 94 ? 2.850 -1.083 -29.899 1.00 92.50 94 ILE A C 1
ATOM 811 O O . ILE A 1 94 ? 2.510 -1.863 -29.010 1.00 92.50 94 ILE A O 1
ATOM 815 N N . TYR A 1 95 ? 2.391 -1.172 -31.155 1.00 90.62 95 TYR A N 1
ATOM 816 C CA . TYR A 1 95 ? 1.369 -2.109 -31.622 1.00 90.62 95 TYR A CA 1
ATOM 817 C C . TYR A 1 95 ? 1.842 -2.995 -32.776 1.00 90.62 95 TYR A C 1
ATOM 819 O O . TYR A 1 95 ? 2.559 -2.511 -33.648 1.00 90.62 95 TYR A O 1
ATOM 827 N N . PRO A 1 96 ? 1.416 -4.276 -32.821 1.00 88.12 96 PRO A N 1
ATOM 828 C CA . PRO A 1 96 ? 0.638 -5.001 -31.798 1.00 88.12 96 PRO A CA 1
ATOM 829 C C . PRO A 1 96 ? 1.453 -5.337 -30.533 1.00 88.12 96 PRO A C 1
ATOM 831 O O . PRO A 1 96 ? 0.896 -5.787 -29.536 1.00 88.12 96 PRO A O 1
ATOM 834 N N . LYS A 1 97 ? 2.771 -5.120 -30.577 1.00 90.62 97 LYS A N 1
ATOM 835 C CA . LYS A 1 97 ? 3.690 -5.189 -29.441 1.00 90.62 97 LYS A CA 1
ATOM 836 C C . LYS A 1 97 ? 4.785 -4.131 -29.610 1.00 90.62 97 LYS A C 1
ATOM 838 O O . LYS A 1 97 ? 5.068 -3.772 -30.755 1.00 90.62 97 LYS A O 1
ATOM 843 N N . PRO A 1 98 ? 5.446 -3.696 -28.526 1.00 95.25 98 PRO A N 1
ATOM 844 C CA . PRO A 1 98 ? 6.584 -2.801 -28.640 1.00 95.25 98 PRO A CA 1
ATOM 845 C C . PRO A 1 98 ? 7.737 -3.420 -29.441 1.00 95.25 98 PRO A C 1
ATOM 847 O O . PRO A 1 98 ? 8.123 -4.571 -29.199 1.00 95.25 98 PRO A O 1
ATOM 850 N N . THR A 1 99 ? 8.281 -2.657 -30.390 1.00 94.31 99 THR A N 1
ATOM 851 C CA . THR A 1 99 ? 9.404 -3.080 -31.249 1.00 94.31 99 THR A CA 1
ATOM 852 C C . THR A 1 99 ? 10.750 -3.037 -30.532 1.00 94.31 99 THR A C 1
ATOM 854 O O . THR A 1 99 ? 11.646 -3.798 -30.889 1.00 94.31 99 THR A O 1
ATOM 857 N N . ILE A 1 100 ? 10.871 -2.211 -29.490 1.00 91.94 100 ILE A N 1
ATOM 858 C CA . ILE A 1 100 ? 12.071 -2.094 -28.653 1.00 91.94 100 ILE A CA 1
ATOM 859 C C . ILE A 1 100 ? 11.751 -2.321 -27.173 1.00 91.94 100 ILE A C 1
ATOM 861 O O . ILE A 1 100 ? 10.633 -2.078 -26.707 1.00 91.94 100 ILE A O 1
ATOM 865 N N . THR A 1 101 ? 12.747 -2.781 -26.417 1.00 89.50 101 THR A N 1
ATOM 866 C CA . THR A 1 101 ? 12.608 -3.174 -25.005 1.00 89.50 101 THR A CA 1
ATOM 867 C C . THR A 1 101 ? 12.185 -2.010 -24.103 1.00 89.50 101 THR A C 1
ATOM 869 O O . THR A 1 101 ? 11.421 -2.209 -23.154 1.00 89.50 101 THR A O 1
ATOM 872 N N . GLU A 1 102 ? 12.649 -0.801 -24.410 1.00 89.94 102 GLU A N 1
ATOM 873 C CA . GLU A 1 102 ? 12.414 0.442 -23.673 1.00 89.94 102 GLU A CA 1
ATOM 874 C C . GLU A 1 102 ? 10.951 0.891 -23.725 1.00 89.94 102 GLU A C 1
ATOM 876 O O . GLU A 1 102 ? 10.480 1.556 -22.802 1.00 89.94 102 GLU A O 1
ATOM 881 N N . LEU A 1 103 ? 10.217 0.496 -24.770 1.00 92.75 103 LEU A N 1
ATOM 882 C CA . LEU A 1 103 ? 8.799 0.812 -24.927 1.00 92.75 103 LEU A CA 1
ATOM 883 C C . LEU A 1 103 ? 7.873 -0.181 -24.212 1.00 92.75 103 LEU A C 1
ATOM 885 O O . LEU A 1 103 ? 6.672 0.074 -24.109 1.00 92.75 103 LEU A O 1
ATOM 889 N N . TYR A 1 104 ? 8.399 -1.283 -23.664 1.00 95.44 104 TYR A N 1
ATOM 890 C CA . TYR A 1 104 ? 7.599 -2.155 -22.804 1.00 95.44 104 TYR A CA 1
ATOM 891 C C . TYR A 1 104 ? 7.311 -1.466 -21.461 1.00 95.44 104 TYR A C 1
ATOM 893 O O . TYR A 1 104 ? 8.242 -1.067 -20.748 1.00 95.44 104 TYR A O 1
ATOM 901 N N . PRO A 1 105 ? 6.032 -1.348 -21.066 1.00 95.19 105 PRO A N 1
ATOM 902 C CA . PRO A 1 105 ? 5.654 -0.642 -19.855 1.00 95.19 105 PRO A CA 1
ATOM 903 C C . PRO A 1 105 ? 6.155 -1.374 -18.602 1.00 95.19 105 PRO A C 1
ATOM 905 O O . PRO A 1 105 ? 5.922 -2.557 -18.421 1.00 95.19 105 PRO A O 1
ATOM 908 N N . ASN A 1 106 ? 6.818 -0.650 -17.696 1.00 94.38 106 ASN A N 1
ATOM 909 C CA . ASN A 1 106 ? 7.213 -1.159 -16.376 1.00 94.38 106 ASN A CA 1
ATOM 910 C C . ASN A 1 106 ? 6.213 -0.732 -15.286 1.00 94.38 106 ASN A C 1
ATOM 912 O O . ASN A 1 106 ? 6.342 0.353 -14.713 1.00 94.38 106 ASN A O 1
ATOM 916 N N . MET A 1 107 ? 5.242 -1.574 -14.961 1.00 94.19 107 MET A N 1
ATOM 917 C CA . MET A 1 107 ? 4.166 -1.293 -14.004 1.00 94.19 107 MET A CA 1
ATOM 918 C C . MET A 1 107 ? 4.612 -1.233 -12.536 1.00 94.19 107 MET A C 1
ATOM 920 O O . MET A 1 107 ? 3.833 -0.805 -11.680 1.00 94.19 107 MET A O 1
ATOM 924 N N . ASN A 1 108 ? 5.882 -1.538 -12.232 1.00 91.25 108 ASN A N 1
ATOM 925 C CA . ASN A 1 108 ? 6.463 -1.226 -10.923 1.00 91.25 108 ASN A CA 1
ATOM 926 C C . ASN A 1 108 ? 6.624 0.296 -10.707 1.00 91.25 108 ASN A C 1
ATOM 928 O O . ASN A 1 108 ? 6.672 0.742 -9.563 1.00 91.25 108 ASN A O 1
ATOM 932 N N . ILE A 1 109 ? 6.672 1.099 -11.780 1.00 88.56 109 ILE A N 1
ATOM 933 C CA . ILE A 1 109 ? 6.796 2.564 -11.715 1.00 88.56 109 ILE A CA 1
ATOM 934 C C . ILE A 1 109 ? 5.438 3.223 -11.970 1.00 88.56 109 ILE A C 1
ATOM 936 O O . ILE A 1 109 ? 4.925 3.197 -13.094 1.00 88.56 109 ILE A O 1
ATOM 940 N N . LYS A 1 110 ? 4.887 3.848 -10.925 1.00 82.44 110 LYS A N 1
ATOM 941 C CA . LYS A 1 110 ? 3.550 4.472 -10.898 1.00 82.44 110 LYS A CA 1
ATOM 942 C C . LYS A 1 110 ? 3.602 6.004 -10.915 1.00 82.44 110 LYS A C 1
ATOM 944 O O . LYS A 1 110 ? 2.767 6.661 -10.307 1.00 82.44 110 LYS A O 1
ATOM 949 N N . THR A 1 111 ? 4.600 6.572 -11.581 1.00 80.69 111 THR A N 1
ATOM 950 C CA . THR A 1 111 ? 4.813 8.020 -11.676 1.00 80.69 111 THR A CA 1
ATOM 951 C C . THR A 1 111 ? 4.893 8.467 -13.136 1.00 80.69 111 THR A C 1
ATOM 953 O O . THR A 1 111 ? 5.148 7.660 -14.033 1.00 80.69 111 THR A O 1
ATOM 956 N N . GLY A 1 112 ? 4.680 9.764 -13.367 1.00 82.88 112 GLY A N 1
ATOM 957 C CA . GLY A 1 112 ? 4.854 10.409 -14.670 1.00 82.88 112 GLY A CA 1
ATOM 958 C C . GLY A 1 112 ? 3.553 10.666 -15.449 1.00 82.88 112 GLY A C 1
ATOM 959 O O . GLY A 1 112 ? 2.499 10.122 -15.116 1.00 82.88 112 GLY A O 1
ATOM 960 N N . PRO A 1 113 ? 3.623 11.499 -16.505 1.00 88.69 113 PRO A N 1
ATOM 961 C CA . PRO A 1 113 ? 2.445 11.990 -17.230 1.00 88.69 113 PRO A CA 1
ATOM 962 C C . PRO A 1 113 ? 1.745 10.910 -18.069 1.00 88.69 113 PRO A C 1
ATOM 964 O O . PRO A 1 113 ? 0.548 10.995 -18.323 1.00 88.69 113 PRO A O 1
ATOM 967 N N . TRP A 1 114 ? 2.468 9.858 -18.458 1.00 89.38 114 TRP A N 1
ATOM 968 C CA . TRP A 1 114 ? 1.969 8.796 -19.337 1.00 89.38 114 TRP A CA 1
ATOM 969 C C . TRP A 1 114 ? 1.375 7.597 -18.592 1.00 89.38 114 TRP A C 1
ATOM 971 O O . TRP A 1 114 ? 1.146 6.556 -19.199 1.00 89.38 114 TRP A O 1
ATOM 981 N N . ILE A 1 115 ? 1.113 7.699 -17.284 1.00 89.94 115 ILE A N 1
ATOM 982 C CA . ILE A 1 115 ? 0.704 6.548 -16.461 1.00 89.94 115 ILE A CA 1
ATOM 983 C C . ILE A 1 115 ? -0.550 5.837 -16.986 1.00 89.94 115 ILE A C 1
ATOM 985 O O . ILE A 1 115 ? -0.613 4.608 -16.979 1.00 89.94 115 ILE A O 1
ATOM 989 N N . ARG A 1 116 ? -1.529 6.603 -17.483 1.00 90.81 116 ARG A N 1
ATOM 990 C CA . ARG A 1 116 ? -2.776 6.063 -18.038 1.00 90.81 116 ARG A CA 1
ATOM 991 C C . ARG A 1 116 ? -2.512 5.261 -19.308 1.00 90.81 116 ARG A C 1
ATOM 993 O O . ARG A 1 116 ? -3.010 4.150 -19.438 1.00 90.81 116 ARG A O 1
ATOM 1000 N N . GLU A 1 117 ? -1.706 5.816 -20.205 1.00 92.25 117 GLU A N 1
ATOM 1001 C CA . GLU A 1 117 ? -1.378 5.196 -21.487 1.00 92.25 117 GLU A CA 1
ATOM 1002 C C . GLU A 1 117 ? -0.476 3.973 -21.311 1.00 92.25 117 GLU A C 1
ATOM 1004 O O . GLU A 1 117 ? -0.736 2.908 -21.858 1.00 92.25 117 GLU A O 1
ATOM 1009 N N . LYS A 1 118 ? 0.518 4.087 -20.429 1.00 94.06 118 LYS A N 1
ATOM 1010 C CA . LYS A 1 118 ? 1.378 2.986 -20.002 1.00 94.06 118 LYS A CA 1
ATOM 1011 C C . LYS A 1 118 ? 0.569 1.815 -19.445 1.00 94.06 118 LYS A C 1
ATOM 1013 O O . LYS A 1 118 ? 0.835 0.670 -19.795 1.00 94.06 118 LYS A O 1
ATOM 1018 N N . LYS A 1 119 ? -0.418 2.100 -18.586 1.00 93.69 119 LYS A N 1
ATOM 1019 C CA . LYS A 1 119 ? -1.312 1.079 -18.029 1.00 93.69 119 LYS A CA 1
ATOM 1020 C C . LYS A 1 119 ? -2.167 0.428 -19.115 1.00 93.69 119 LYS A C 1
ATOM 1022 O O . LYS A 1 119 ? -2.258 -0.792 -19.137 1.00 93.69 119 LYS A O 1
ATOM 1027 N N . ARG A 1 120 ? -2.738 1.230 -20.018 1.00 94.44 120 ARG A N 1
ATOM 1028 C CA . ARG A 1 120 ? -3.531 0.743 -21.153 1.00 94.44 120 ARG A CA 1
ATOM 1029 C C . ARG A 1 120 ? -2.721 -0.220 -22.024 1.00 94.44 120 ARG A C 1
ATOM 1031 O O . ARG A 1 120 ? -3.164 -1.339 -22.256 1.00 94.44 120 ARG A O 1
ATOM 1038 N N . LEU A 1 121 ? -1.512 0.183 -22.425 1.00 95.81 121 LEU A N 1
ATOM 1039 C CA . LEU A 1 121 ? -0.603 -0.659 -23.201 1.00 95.81 121 LEU A CA 1
ATOM 1040 C C . LEU A 1 121 ? -0.236 -1.940 -22.441 1.00 95.81 121 LEU A C 1
ATOM 1042 O O . LEU A 1 121 ? -0.265 -3.017 -23.024 1.00 95.81 121 LEU A O 1
ATOM 1046 N N . ALA A 1 122 ? 0.071 -1.841 -21.141 1.00 95.94 122 ALA A N 1
ATOM 1047 C CA . ALA A 1 122 ? 0.418 -2.999 -20.318 1.00 95.94 122 ALA A CA 1
ATOM 1048 C C . ALA A 1 122 ? -0.715 -4.032 -20.260 1.00 95.94 122 ALA A C 1
ATOM 1050 O O . ALA A 1 122 ? -0.463 -5.228 -20.390 1.00 95.94 122 ALA A O 1
ATOM 1051 N N . GLU A 1 123 ? -1.956 -3.580 -20.070 1.00 94.88 123 GLU A N 1
ATOM 1052 C CA . GLU A 1 123 ? -3.144 -4.441 -20.054 1.00 94.88 123 GLU A CA 1
ATOM 1053 C C . GLU A 1 123 ? -3.359 -5.113 -21.419 1.00 94.88 123 GLU A C 1
ATOM 1055 O O . GLU A 1 123 ? -3.615 -6.315 -21.478 1.00 94.88 123 GLU A O 1
ATOM 1060 N N . GLU A 1 124 ? -3.178 -4.363 -22.508 1.00 94.94 124 GLU A N 1
ATOM 1061 C CA . GLU A 1 124 ? -3.378 -4.830 -23.881 1.00 94.94 124 GLU A CA 1
ATOM 1062 C C . GLU A 1 124 ? -2.359 -5.898 -24.304 1.00 94.94 124 GLU A C 1
ATOM 1064 O O . GLU A 1 124 ? -2.742 -6.965 -24.788 1.00 94.94 124 GLU A O 1
ATOM 1069 N N . ILE A 1 125 ? -1.068 -5.664 -24.048 1.00 95.69 125 ILE A N 1
ATOM 1070 C CA . ILE A 1 125 ? -0.003 -6.626 -24.388 1.00 95.69 125 ILE A CA 1
ATOM 1071 C C . ILE A 1 125 ? 0.188 -7.706 -23.318 1.00 95.69 125 ILE A C 1
ATOM 1073 O O . ILE A 1 125 ? 1.063 -8.560 -23.456 1.00 95.69 125 ILE A O 1
ATOM 1077 N N . LYS A 1 126 ? -0.609 -7.670 -22.240 1.00 96.38 126 LYS A N 1
ATOM 1078 C CA . LYS A 1 126 ? -0.494 -8.568 -21.083 1.00 96.38 126 LYS A CA 1
ATOM 1079 C C . LYS A 1 126 ? 0.909 -8.542 -20.471 1.00 96.38 126 LYS A C 1
ATOM 1081 O O . LYS A 1 126 ? 1.521 -9.582 -20.229 1.00 96.38 126 LYS A O 1
ATOM 1086 N N . GLU A 1 127 ? 1.416 -7.340 -20.232 1.00 96.75 127 GLU A N 1
ATOM 1087 C CA . GLU A 1 127 ? 2.787 -7.110 -19.791 1.00 96.75 127 GLU A CA 1
ATOM 1088 C C . GLU A 1 127 ? 3.056 -7.725 -18.406 1.00 96.75 127 GLU A C 1
ATOM 1090 O O . GLU A 1 127 ? 2.254 -7.626 -17.477 1.00 96.75 127 GLU A O 1
ATOM 1095 N N . ILE A 1 128 ? 4.203 -8.390 -18.278 1.00 96.88 128 ILE A N 1
ATOM 1096 C CA . ILE A 1 128 ? 4.566 -9.254 -17.150 1.00 96.88 128 ILE A CA 1
ATOM 1097 C C . ILE A 1 128 ? 4.567 -8.524 -15.797 1.00 96.88 128 ILE A C 1
ATOM 1099 O O . ILE A 1 128 ? 4.120 -9.093 -14.800 1.00 96.88 128 ILE A O 1
ATOM 1103 N N . THR A 1 129 ? 5.047 -7.280 -15.731 1.00 96.19 129 THR A N 1
ATOM 1104 C CA . THR A 1 129 ? 5.136 -6.510 -14.477 1.00 96.19 129 THR A CA 1
ATOM 1105 C C . THR A 1 129 ? 3.787 -6.048 -13.925 1.00 96.19 129 THR A C 1
ATOM 1107 O O . THR A 1 129 ? 3.750 -5.512 -12.815 1.00 96.19 129 THR A O 1
ATOM 1110 N N . LEU A 1 130 ? 2.673 -6.285 -14.633 1.00 95.94 130 LEU A N 1
ATOM 1111 C CA . LEU A 1 130 ? 1.338 -6.190 -14.034 1.00 95.94 130 LEU A CA 1
ATOM 1112 C C . LEU A 1 130 ? 1.197 -7.145 -12.847 1.00 95.94 130 LEU A C 1
ATOM 1114 O O . LEU A 1 130 ? 0.654 -6.753 -11.817 1.00 95.94 130 LEU A O 1
ATOM 1118 N N . VAL A 1 131 ? 1.692 -8.380 -12.988 1.00 95.94 131 VAL A N 1
ATOM 1119 C CA . VAL A 1 131 ? 1.527 -9.437 -11.987 1.00 95.94 131 VAL A CA 1
ATOM 1120 C C . VAL A 1 131 ? 2.278 -9.079 -10.711 1.00 95.94 131 VAL A C 1
ATOM 1122 O O . VAL A 1 131 ? 3.471 -8.755 -10.720 1.00 95.94 131 VAL A O 1
ATOM 1125 N N . TRP A 1 132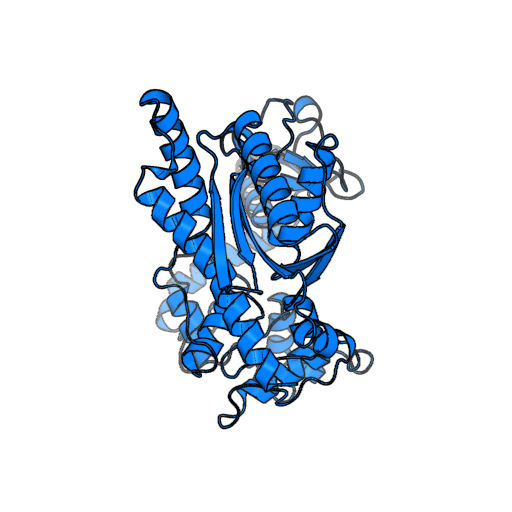 ? 1.575 -9.200 -9.587 1.00 94.81 132 TRP A N 1
ATOM 1126 C CA . TRP A 1 132 ? 2.104 -8.916 -8.265 1.00 94.81 132 TRP A CA 1
ATOM 1127 C C . TRP A 1 132 ? 3.471 -9.567 -8.046 1.00 94.81 132 TRP A C 1
ATOM 1129 O O . TRP A 1 132 ? 3.650 -10.773 -8.221 1.00 94.81 132 TRP A O 1
ATOM 1139 N N . ASN A 1 133 ? 4.425 -8.761 -7.576 1.00 91.12 133 ASN A N 1
ATOM 1140 C CA . ASN A 1 133 ? 5.750 -9.212 -7.150 1.00 91.12 133 ASN A CA 1
ATOM 1141 C C . ASN A 1 133 ? 6.629 -9.803 -8.274 1.00 91.12 133 ASN A C 1
ATOM 1143 O O . ASN A 1 133 ? 7.522 -10.620 -8.018 1.00 91.12 133 ASN A O 1
ATOM 1147 N N . ILE A 1 134 ? 6.412 -9.361 -9.517 1.00 93.00 134 ILE A N 1
ATOM 1148 C CA . ILE A 1 134 ? 7.407 -9.468 -10.588 1.00 93.00 134 ILE A CA 1
ATOM 1149 C C . ILE A 1 134 ? 8.089 -8.107 -10.760 1.00 93.00 134 ILE A C 1
ATOM 1151 O O . ILE A 1 134 ? 7.432 -7.083 -10.943 1.00 93.00 134 ILE A O 1
ATOM 1155 N N . SER A 1 135 ? 9.417 -8.085 -10.634 1.00 91.56 135 SER A N 1
ATOM 1156 C CA . SER A 1 135 ? 10.225 -6.875 -10.794 1.00 91.56 135 SER A CA 1
ATOM 1157 C C . SER A 1 135 ? 10.645 -6.674 -12.248 1.00 91.56 135 SER A C 1
ATOM 1159 O O . SER A 1 135 ? 10.768 -7.639 -13.003 1.00 91.56 135 SER A O 1
ATOM 1161 N N . TYR A 1 136 ? 10.980 -5.433 -12.602 1.00 92.31 136 TYR A N 1
ATOM 1162 C CA . TYR A 1 136 ? 11.610 -5.085 -13.878 1.00 92.31 136 TYR A CA 1
ATOM 1163 C C . TYR A 1 136 ? 12.769 -6.020 -14.256 1.00 92.31 136 TYR A C 1
ATOM 1165 O O . TYR A 1 136 ? 12.806 -6.530 -15.367 1.00 92.31 136 TYR A O 1
ATOM 1173 N N . HIS A 1 137 ? 13.680 -6.304 -13.319 1.00 90.50 137 HIS A N 1
ATOM 1174 C CA . HIS A 1 137 ? 14.827 -7.176 -13.585 1.00 90.50 137 HIS A CA 1
ATOM 1175 C C . HIS A 1 137 ? 14.399 -8.601 -13.962 1.00 90.50 137 HIS A C 1
ATOM 1177 O O . HIS A 1 137 ? 14.893 -9.161 -14.936 1.00 90.50 137 HIS A O 1
ATOM 1183 N N . LYS A 1 138 ? 13.443 -9.187 -13.224 1.00 91.75 138 LYS A N 1
ATOM 1184 C CA . LYS A 1 138 ? 12.892 -10.507 -13.569 1.00 91.75 138 LYS A CA 1
ATOM 1185 C C . LYS A 1 138 ? 12.223 -10.486 -14.939 1.00 91.75 138 LYS A C 1
ATOM 1187 O O . LYS A 1 138 ? 12.367 -11.439 -15.692 1.00 91.75 138 LYS A O 1
ATOM 1192 N N . ARG A 1 139 ? 11.523 -9.397 -15.265 1.00 94.56 139 ARG A N 1
ATOM 1193 C CA . ARG A 1 139 ? 10.912 -9.204 -16.579 1.00 94.56 139 ARG A CA 1
ATOM 1194 C C . ARG A 1 139 ? 11.953 -9.191 -17.699 1.00 94.56 139 ARG A C 1
ATOM 1196 O O . ARG A 1 139 ? 11.732 -9.861 -18.698 1.00 94.56 139 ARG A O 1
ATOM 1203 N N . CYS A 1 140 ? 13.081 -8.500 -17.540 1.00 93.25 140 CYS A N 1
ATOM 1204 C CA . CYS A 1 140 ? 14.145 -8.511 -18.551 1.00 93.25 140 CYS A CA 1
ATOM 1205 C C . CYS A 1 140 ? 14.688 -9.927 -18.793 1.00 93.25 140 CYS A C 1
ATOM 1207 O O . CYS A 1 140 ? 14.713 -10.374 -19.932 1.00 93.25 140 CYS A O 1
ATOM 1209 N N . LEU A 1 141 ? 14.977 -10.681 -17.725 1.00 93.19 141 LEU A N 1
ATOM 1210 C CA . LEU A 1 141 ? 15.426 -12.075 -17.846 1.00 93.19 141 LEU A CA 1
ATOM 1211 C C . LEU A 1 141 ? 14.411 -12.982 -18.564 1.00 93.19 141 LEU A C 1
ATOM 1213 O O . LEU A 1 141 ? 14.791 -13.969 -19.189 1.00 93.19 141 LEU A O 1
ATOM 1217 N N . LEU A 1 142 ? 13.113 -12.690 -18.443 1.00 94.19 142 LEU A N 1
ATOM 1218 C CA . LEU A 1 142 ? 12.056 -13.415 -19.152 1.00 94.19 142 LEU A CA 1
ATOM 1219 C C . LEU A 1 142 ? 12.009 -13.032 -20.634 1.00 94.19 142 LEU A C 1
ATOM 1221 O O . LEU A 1 142 ? 11.886 -13.918 -21.478 1.00 94.19 142 LEU A O 1
ATOM 1225 N N . HIS A 1 143 ? 12.172 -11.746 -20.952 1.00 95.00 143 HIS A N 1
ATOM 1226 C CA . HIS A 1 143 ? 12.262 -11.270 -22.333 1.00 95.00 143 HIS A CA 1
ATOM 1227 C C . HIS A 1 143 ? 13.452 -11.897 -23.066 1.00 95.00 143 HIS A C 1
ATOM 1229 O O . HIS A 1 143 ? 13.285 -12.341 -24.199 1.00 95.00 143 HIS A O 1
ATOM 1235 N N . ASP A 1 144 ? 14.608 -12.026 -22.408 1.00 93.56 144 ASP A N 1
ATOM 1236 C CA . ASP A 1 144 ? 15.801 -12.678 -22.975 1.00 93.56 144 ASP A CA 1
ATOM 1237 C C . ASP A 1 144 ? 15.552 -14.159 -23.319 1.00 93.56 144 ASP A C 1
ATOM 1239 O O . ASP A 1 144 ? 16.198 -14.729 -24.197 1.00 93.56 144 ASP A O 1
ATOM 1243 N N . LYS A 1 145 ? 14.573 -14.785 -22.654 1.00 94.25 145 LYS A N 1
ATOM 1244 C CA . LYS A 1 145 ? 14.106 -16.155 -22.918 1.00 94.25 145 LYS A CA 1
ATOM 1245 C C . LYS A 1 145 ? 12.920 -16.221 -23.887 1.00 94.25 145 LYS A C 1
ATOM 1247 O O . LYS A 1 145 ? 12.342 -17.291 -24.067 1.00 94.25 145 LYS A O 1
ATOM 1252 N N . GLY A 1 146 ? 12.524 -15.098 -24.482 1.00 94.44 146 GLY A N 1
ATOM 1253 C CA . GLY A 1 146 ? 11.402 -15.015 -25.416 1.00 94.44 146 GLY A CA 1
ATOM 1254 C C . GLY A 1 146 ? 10.013 -14.974 -24.765 1.00 94.44 146 GLY A C 1
ATOM 1255 O O . GLY A 1 146 ? 9.015 -15.120 -25.469 1.00 94.44 146 GLY A O 1
ATOM 1256 N N . ILE A 1 147 ? 9.922 -14.770 -23.446 1.00 95.62 147 ILE A N 1
ATOM 1257 C CA . ILE A 1 147 ? 8.658 -14.709 -22.700 1.00 95.62 147 ILE A CA 1
ATOM 1258 C C . ILE A 1 147 ? 8.298 -13.244 -22.452 1.00 95.62 147 ILE A C 1
ATOM 1260 O O . ILE A 1 147 ? 8.946 -12.570 -21.655 1.00 95.62 147 ILE A O 1
ATOM 1264 N N . TYR A 1 148 ? 7.234 -12.764 -23.099 1.00 95.38 148 TYR A N 1
ATOM 1265 C CA . TYR A 1 148 ? 6.850 -11.341 -23.082 1.00 95.38 148 TYR A CA 1
ATOM 1266 C C . TYR A 1 148 ? 5.507 -11.048 -22.405 1.00 95.38 148 TYR A C 1
ATOM 1268 O O . TYR A 1 148 ? 5.174 -9.886 -22.184 1.00 95.38 148 TYR A O 1
ATOM 1276 N N . THR A 1 149 ? 4.717 -12.076 -22.077 1.00 96.12 149 THR A N 1
ATOM 1277 C CA . THR A 1 149 ? 3.363 -11.889 -21.534 1.00 96.12 149 THR A CA 1
ATOM 1278 C C . THR A 1 149 ? 3.145 -12.689 -20.260 1.00 96.12 149 THR A C 1
ATOM 1280 O O . THR A 1 149 ? 3.648 -13.805 -20.126 1.00 96.12 149 THR A O 1
ATOM 1283 N N . TRP A 1 150 ? 2.328 -12.179 -19.335 1.00 96.00 150 TRP A N 1
ATOM 1284 C CA . TRP A 1 150 ? 1.945 -12.947 -18.144 1.00 96.00 150 TRP A CA 1
ATOM 1285 C C . TRP A 1 150 ? 1.050 -14.155 -18.474 1.00 96.00 150 TRP A C 1
ATOM 1287 O O . TRP A 1 150 ? 0.911 -15.092 -17.682 1.00 96.00 150 TRP A O 1
ATOM 1297 N N . SER A 1 151 ? 0.421 -14.158 -19.652 1.00 94.56 151 SER A N 1
ATOM 1298 C CA . SER A 1 151 ? -0.386 -15.284 -20.127 1.00 94.56 151 SER A CA 1
ATOM 1299 C C . SER A 1 151 ? 0.435 -16.432 -20.711 1.00 94.56 151 SER A C 1
ATOM 1301 O O . SER A 1 151 ? -0.142 -17.475 -21.011 1.00 94.56 151 SER A O 1
ATOM 1303 N N . ASP A 1 152 ? 1.752 -16.277 -20.833 1.00 94.81 152 ASP A N 1
ATOM 1304 C CA . ASP A 1 152 ? 2.637 -17.332 -21.312 1.00 94.81 152 ASP A CA 1
ATOM 1305 C C . ASP A 1 152 ? 2.655 -18.530 -20.330 1.00 94.81 152 ASP A C 1
ATOM 1307 O O . ASP A 1 152 ? 2.848 -18.339 -19.121 1.00 94.81 152 ASP A O 1
ATOM 1311 N N . PRO A 1 153 ? 2.416 -19.776 -20.782 1.00 90.81 153 PRO A N 1
ATOM 1312 C CA . PRO A 1 153 ? 2.494 -20.966 -19.932 1.00 90.81 153 PRO A CA 1
ATOM 1313 C C . PRO A 1 153 ? 3.869 -21.192 -19.288 1.00 90.81 153 PRO A C 1
ATOM 1315 O O . PRO A 1 153 ? 3.937 -21.764 -18.203 1.00 90.81 153 PRO A O 1
ATOM 1318 N N . MET A 1 154 ? 4.949 -20.727 -19.919 1.00 91.44 154 MET A N 1
ATOM 1319 C CA . MET A 1 154 ? 6.325 -20.911 -19.451 1.00 91.44 154 MET A CA 1
ATOM 1320 C C . MET A 1 154 ? 6.761 -19.859 -18.429 1.00 91.44 154 MET A C 1
ATOM 1322 O O . MET A 1 154 ? 7.842 -19.991 -17.852 1.00 91.44 154 MET A O 1
ATOM 1326 N N . LEU A 1 155 ? 5.939 -18.834 -18.173 1.00 91.94 155 LEU A N 1
ATOM 1327 C CA . LEU A 1 155 ? 6.276 -17.715 -17.293 1.00 91.94 155 LEU A CA 1
ATOM 1328 C C . LEU A 1 155 ? 6.724 -18.182 -15.899 1.00 91.94 155 LEU A C 1
ATOM 1330 O O . LEU A 1 155 ? 7.839 -17.887 -15.475 1.00 91.94 155 LEU A O 1
ATOM 1334 N N . LEU A 1 156 ? 5.868 -18.917 -15.183 1.00 86.50 156 LEU A N 1
ATOM 1335 C CA . LEU A 1 156 ? 6.124 -19.292 -13.785 1.00 86.50 156 LEU A CA 1
ATOM 1336 C C . LEU A 1 156 ? 7.322 -20.239 -13.649 1.00 86.50 156 LEU A C 1
ATOM 1338 O O . LEU A 1 156 ? 8.153 -20.034 -12.763 1.00 86.50 156 LEU A O 1
ATOM 1342 N N . ASN A 1 157 ? 7.467 -21.178 -14.589 1.00 85.31 157 ASN A N 1
ATOM 1343 C CA . ASN A 1 157 ? 8.611 -22.094 -14.682 1.00 85.31 157 ASN A CA 1
ATOM 1344 C C . ASN A 1 157 ? 9.948 -21.371 -14.898 1.00 85.31 157 ASN A C 1
ATOM 1346 O O . ASN A 1 157 ? 11.006 -21.909 -14.591 1.00 85.31 157 ASN A O 1
ATOM 1350 N N . ASN A 1 158 ? 9.914 -20.147 -15.431 1.00 86.94 158 ASN A N 1
ATOM 1351 C CA . ASN A 1 158 ? 11.109 -19.349 -15.688 1.00 86.94 158 ASN A CA 1
ATOM 1352 C C . ASN A 1 158 ? 11.365 -18.254 -14.649 1.00 86.94 158 ASN A C 1
ATOM 1354 O O . ASN A 1 158 ? 12.483 -17.741 -14.595 1.00 86.94 158 ASN A O 1
ATOM 1358 N N . ILE A 1 159 ? 10.371 -17.912 -13.824 1.00 83.56 159 ILE A N 1
ATOM 1359 C CA . ILE A 1 159 ? 10.544 -17.016 -12.669 1.00 83.56 159 ILE A CA 1
ATOM 1360 C C . ILE A 1 159 ? 11.184 -17.762 -11.498 1.00 83.56 159 ILE A C 1
ATOM 1362 O O . ILE A 1 159 ? 11.997 -17.186 -10.771 1.00 83.56 159 ILE A O 1
ATOM 1366 N N . TYR A 1 160 ? 10.794 -19.020 -11.304 1.00 78.25 160 TYR A N 1
ATOM 1367 C CA . TYR A 1 160 ? 11.232 -19.860 -10.201 1.00 78.25 160 TYR A CA 1
ATOM 1368 C C . TYR A 1 160 ? 11.911 -21.106 -10.777 1.00 78.25 160 TYR A C 1
ATOM 1370 O O . TYR A 1 160 ? 11.250 -21.851 -11.492 1.00 78.25 160 TYR A O 1
ATOM 1378 N N . PRO A 1 161 ? 13.207 -21.345 -10.503 1.00 63.59 161 PRO A N 1
ATOM 1379 C CA . PRO A 1 161 ? 13.846 -22.618 -10.826 1.00 63.59 161 PRO A CA 1
ATOM 1380 C C . PRO A 1 161 ? 13.123 -23.779 -10.127 1.00 63.59 161 PRO A C 1
ATOM 1382 O O . PRO A 1 161 ? 12.477 -23.561 -9.099 1.00 63.59 161 PRO A O 1
ATOM 1385 N N . TYR A 1 162 ? 13.293 -25.005 -10.638 1.00 55.91 162 TYR A N 1
ATOM 1386 C CA . TYR A 1 162 ? 12.572 -26.214 -10.203 1.00 55.91 162 TYR A CA 1
ATOM 1387 C C . TYR A 1 162 ? 12.509 -26.444 -8.678 1.00 55.91 162 TYR A C 1
ATOM 1389 O O . TYR A 1 162 ? 11.544 -27.012 -8.174 1.00 55.91 162 TYR A O 1
ATOM 1397 N N . GLU A 1 163 ? 13.491 -25.952 -7.925 1.00 55.03 163 GLU A N 1
ATOM 1398 C CA . GLU A 1 163 ? 13.593 -26.097 -6.468 1.00 55.03 163 GLU A CA 1
ATOM 1399 C C . GLU A 1 163 ? 12.688 -25.127 -5.670 1.00 55.03 163 GLU A C 1
ATOM 1401 O O . GLU A 1 163 ? 12.489 -25.316 -4.473 1.00 55.03 163 GLU A O 1
ATOM 1406 N N . VAL A 1 164 ? 12.103 -24.099 -6.310 1.00 56.31 164 VAL A N 1
ATOM 1407 C CA . VAL A 1 164 ? 11.396 -22.973 -5.649 1.00 56.31 164 VAL A CA 1
ATOM 1408 C C . VAL A 1 164 ? 9.881 -22.943 -5.948 1.00 56.31 164 VAL A C 1
ATOM 1410 O O . VAL A 1 164 ? 9.162 -22.073 -5.449 1.00 56.31 164 VAL A O 1
ATOM 1413 N N . HIS A 1 165 ? 9.342 -23.916 -6.696 1.00 54.97 165 HIS A N 1
ATOM 1414 C CA . HIS A 1 165 ? 7.905 -23.989 -7.045 1.00 54.97 165 HIS A CA 1
ATOM 1415 C C . HIS A 1 165 ? 6.946 -24.136 -5.851 1.00 54.97 165 HIS A C 1
ATOM 1417 O O . HIS A 1 165 ? 5.730 -24.047 -6.012 1.00 54.97 165 HIS A O 1
ATOM 1423 N N . THR A 1 166 ? 7.465 -24.332 -4.640 1.00 57.66 166 THR A N 1
ATOM 1424 C CA . THR A 1 166 ? 6.682 -24.557 -3.417 1.00 57.66 166 THR A CA 1
ATOM 1425 C C . THR A 1 166 ? 6.480 -23.301 -2.562 1.00 57.66 166 THR A C 1
ATOM 1427 O O . THR A 1 166 ? 5.786 -23.359 -1.548 1.00 57.66 166 THR A O 1
ATOM 1430 N N . GLY A 1 167 ? 7.044 -22.149 -2.946 1.00 77.25 167 GLY A N 1
ATOM 1431 C CA . GLY A 1 167 ? 6.919 -20.913 -2.169 1.00 77.25 167 GLY A CA 1
ATOM 1432 C C . GLY A 1 167 ? 5.526 -20.268 -2.238 1.00 77.25 167 GLY A C 1
ATOM 1433 O O . GLY A 1 167 ? 4.880 -20.256 -3.286 1.00 77.25 167 GLY A O 1
ATOM 1434 N N . GLU A 1 168 ? 5.089 -19.620 -1.151 1.00 84.50 168 GLU A N 1
ATOM 1435 C CA . GLU A 1 168 ? 3.801 -18.899 -1.082 1.00 84.50 168 GLU A CA 1
ATOM 1436 C C . GLU A 1 168 ? 3.621 -17.887 -2.225 1.00 84.50 168 GLU A C 1
ATOM 1438 O O . GLU A 1 168 ? 2.538 -17.754 -2.793 1.00 84.50 168 GLU A O 1
ATOM 1443 N N . ARG A 1 169 ? 4.707 -17.210 -2.622 1.00 88.88 169 ARG A N 1
ATOM 1444 C CA . ARG A 1 169 ? 4.698 -16.243 -3.730 1.00 88.88 169 ARG A CA 1
ATOM 1445 C C . ARG A 1 169 ? 4.333 -16.888 -5.066 1.00 88.88 169 ARG A C 1
ATOM 1447 O O . ARG A 1 169 ? 3.523 -16.314 -5.788 1.00 88.88 169 ARG A O 1
ATOM 1454 N N . HIS A 1 170 ? 4.895 -18.063 -5.364 1.00 89.81 170 HIS A N 1
ATOM 1455 C CA . HIS A 1 170 ? 4.583 -18.811 -6.582 1.00 89.81 170 HIS A CA 1
ATOM 1456 C C . HIS A 1 170 ? 3.093 -19.155 -6.612 1.00 89.81 170 HIS A C 1
ATOM 1458 O O . HIS A 1 170 ? 2.404 -18.826 -7.571 1.00 89.81 170 HIS A O 1
ATOM 1464 N N . ARG A 1 171 ? 2.570 -19.722 -5.515 1.00 91.12 171 ARG A N 1
ATOM 1465 C CA . ARG A 1 171 ? 1.148 -20.074 -5.380 1.00 91.12 171 ARG A CA 1
ATOM 1466 C C . ARG A 1 171 ? 0.224 -18.869 -5.593 1.00 91.12 171 ARG A C 1
ATOM 1468 O O . ARG A 1 171 ? -0.792 -18.996 -6.270 1.00 91.12 171 ARG A O 1
ATOM 1475 N N . ILE A 1 172 ? 0.556 -17.708 -5.026 1.00 93.69 172 ILE A N 1
ATOM 1476 C CA . ILE A 1 172 ? -0.231 -16.478 -5.203 1.00 93.69 172 ILE A CA 1
ATOM 1477 C C . ILE A 1 172 ? -0.239 -16.043 -6.675 1.00 93.69 172 ILE A C 1
ATOM 1479 O O . ILE A 1 172 ? -1.307 -15.805 -7.238 1.00 93.69 172 ILE A O 1
ATOM 1483 N N . GLN A 1 173 ? 0.937 -15.967 -7.306 1.00 93.88 173 GLN A N 1
ATOM 1484 C CA . GLN A 1 173 ? 1.070 -15.555 -8.708 1.00 93.88 173 GLN A CA 1
ATOM 1485 C C . GLN A 1 173 ? 0.370 -16.529 -9.657 1.00 93.88 173 GLN A C 1
ATOM 1487 O O . GLN A 1 173 ? -0.330 -16.100 -10.568 1.00 93.88 173 GLN A O 1
ATOM 1492 N N . GLU A 1 174 ? 0.490 -17.829 -9.405 1.00 93.50 174 GLU A N 1
ATOM 1493 C CA . GLU A 1 174 ? -0.200 -18.878 -10.147 1.00 93.50 174 GLU A CA 1
ATOM 1494 C C . GLU A 1 174 ? -1.720 -18.695 -10.094 1.00 93.50 174 GLU A C 1
ATOM 1496 O O . GLU A 1 174 ? -2.369 -18.593 -11.138 1.00 93.50 174 GLU A O 1
ATOM 1501 N N . LYS A 1 175 ? -2.300 -18.572 -8.892 1.00 94.75 175 LYS A N 1
ATOM 1502 C CA . LYS A 1 175 ? -3.745 -18.340 -8.742 1.00 94.75 175 LYS A CA 1
ATOM 1503 C C . LYS A 1 175 ? -4.190 -17.054 -9.426 1.00 94.75 175 LYS A C 1
ATOM 1505 O O . LYS A 1 175 ? -5.211 -17.064 -10.107 1.00 94.75 175 LYS A O 1
ATOM 1510 N N . MET A 1 176 ? -3.409 -15.985 -9.307 1.00 95.56 176 MET A N 1
ATOM 1511 C CA . MET A 1 176 ? -3.692 -14.701 -9.945 1.00 95.56 176 MET A CA 1
ATOM 1512 C C . MET A 1 176 ? -3.674 -14.801 -11.474 1.00 95.56 176 MET A C 1
ATOM 1514 O O . MET A 1 176 ? -4.591 -14.309 -12.130 1.00 95.56 176 MET A O 1
ATOM 1518 N N . ILE A 1 177 ? -2.679 -15.472 -12.056 1.00 95.12 177 ILE A N 1
ATOM 1519 C CA . ILE A 1 177 ? -2.583 -15.671 -13.507 1.00 95.12 177 ILE A CA 1
ATOM 1520 C C . ILE A 1 177 ? -3.743 -16.534 -14.003 1.00 95.12 177 ILE A C 1
ATOM 1522 O O . ILE A 1 177 ? -4.408 -16.154 -14.963 1.00 95.12 177 ILE A O 1
ATOM 1526 N N . HIS A 1 178 ? -4.040 -17.658 -13.343 1.00 94.69 178 HIS A N 1
ATOM 1527 C CA . HIS A 1 178 ? -5.179 -18.498 -13.726 1.00 94.69 178 HIS A CA 1
ATOM 1528 C C . HIS A 1 178 ? -6.503 -17.743 -13.649 1.00 94.69 178 HIS A C 1
ATOM 1530 O O . HIS A 1 178 ? -7.305 -17.837 -14.575 1.00 94.69 178 HIS A O 1
ATOM 1536 N N . MET A 1 179 ? -6.705 -16.953 -12.591 1.00 95.94 179 MET A N 1
ATOM 1537 C CA . MET A 1 179 ? -7.899 -16.132 -12.415 1.00 95.94 179 MET A CA 1
ATOM 1538 C C . MET A 1 179 ? -8.087 -15.133 -13.563 1.00 95.94 179 MET A C 1
ATOM 1540 O O . MET A 1 179 ? -9.211 -14.894 -13.989 1.00 95.94 179 MET A O 1
ATOM 1544 N N . ASN A 1 180 ? -6.996 -14.582 -14.095 1.00 95.81 180 ASN A N 1
ATOM 1545 C CA . ASN A 1 180 ? -7.026 -13.598 -15.176 1.00 95.81 180 ASN A CA 1
ATOM 1546 C C . ASN A 1 180 ? -6.993 -14.206 -16.593 1.00 95.81 180 ASN A C 1
ATOM 1548 O O . ASN A 1 180 ? -7.192 -13.486 -17.568 1.00 95.81 180 ASN A O 1
ATOM 1552 N N . ARG A 1 181 ? -6.768 -15.520 -16.738 1.00 94.12 181 ARG A N 1
ATOM 1553 C CA . ARG A 1 181 ? -6.867 -16.235 -18.031 1.00 94.12 181 ARG A CA 1
ATOM 1554 C C . ARG A 1 181 ? -8.299 -16.626 -18.404 1.00 94.12 181 ARG A C 1
ATOM 1556 O O . ARG A 1 181 ? -8.536 -17.015 -19.542 1.00 94.12 181 ARG A O 1
ATOM 1563 N N . GLN A 1 182 ? -9.224 -16.552 -17.455 1.00 92.88 182 GLN A N 1
ATOM 1564 C CA . GLN A 1 182 ? -10.611 -16.988 -17.597 1.00 92.88 182 GLN A CA 1
ATOM 1565 C C . GLN A 1 182 ? -11.581 -15.810 -17.410 1.00 92.88 182 GLN A C 1
ATOM 1567 O O . GLN A 1 182 ? -11.195 -14.763 -16.884 1.00 92.88 182 GLN A O 1
ATOM 1572 N N . THR A 1 183 ? -12.836 -15.976 -17.838 1.00 91.62 183 THR A N 1
ATOM 1573 C CA . THR A 1 183 ? -13.848 -14.903 -17.820 1.00 91.62 183 THR A CA 1
ATOM 1574 C C . THR A 1 183 ? -15.121 -15.196 -17.032 1.00 91.62 183 THR A C 1
ATOM 1576 O O . THR A 1 183 ? -15.996 -14.341 -16.961 1.00 91.62 183 THR A O 1
ATOM 1579 N N . GLU A 1 184 ? -15.250 -16.384 -16.451 1.00 93.81 184 GLU A N 1
ATOM 1580 C CA . GLU A 1 184 ? -16.481 -16.848 -15.805 1.00 93.81 184 GLU A CA 1
ATOM 1581 C C . GLU A 1 184 ? -16.508 -16.540 -14.304 1.00 93.81 184 GLU A C 1
ATOM 1583 O O . GLU A 1 184 ? -17.500 -16.060 -13.755 1.00 93.81 184 GLU A O 1
ATOM 1588 N N . LEU A 1 185 ? -15.410 -16.836 -13.612 1.00 95.62 185 LEU A N 1
ATOM 1589 C CA . LEU A 1 185 ? -15.247 -16.560 -12.195 1.00 95.62 185 LEU A CA 1
ATOM 1590 C C . LEU A 1 185 ? -14.875 -15.092 -12.010 1.00 95.62 185 LEU A C 1
ATOM 1592 O O . LEU A 1 185 ? -13.939 -14.601 -12.636 1.00 95.62 185 LEU A O 1
ATOM 1596 N N . LYS A 1 186 ? -15.554 -14.423 -11.076 1.00 96.75 186 LYS A N 1
ATOM 1597 C CA . LYS A 1 186 ? -15.239 -13.052 -10.644 1.00 96.75 186 LYS A CA 1
ATOM 1598 C C . LYS A 1 186 ? -14.220 -13.017 -9.502 1.00 96.75 186 LYS A C 1
ATOM 1600 O O . LYS A 1 186 ? -13.380 -12.124 -9.437 1.00 96.75 186 LYS A O 1
ATOM 1605 N N . ILE A 1 187 ? -14.268 -14.019 -8.620 1.00 97.06 187 ILE A N 1
ATOM 1606 C CA . ILE A 1 187 ? -13.404 -14.162 -7.443 1.00 97.06 187 ILE A CA 1
ATOM 1607 C C . ILE A 1 187 ? -13.075 -15.639 -7.179 1.00 97.06 187 ILE A C 1
ATOM 1609 O O . ILE A 1 187 ? -13.883 -16.530 -7.456 1.00 97.06 187 ILE A O 1
ATOM 1613 N N . SER A 1 188 ? -11.886 -15.896 -6.639 1.00 96.12 188 SER A N 1
ATOM 1614 C CA . SER A 1 188 ? -11.417 -17.212 -6.205 1.00 96.12 188 SER A CA 1
ATOM 1615 C C . SER A 1 188 ? -10.560 -17.081 -4.936 1.00 96.12 188 SER A C 1
ATOM 1617 O O . SER A 1 188 ? -9.815 -16.112 -4.843 1.00 96.12 188 SER A O 1
ATOM 1619 N N . PRO A 1 189 ? -10.583 -18.047 -3.998 1.00 95.88 189 PRO A N 1
ATOM 1620 C CA . PRO A 1 189 ? -11.463 -19.216 -3.981 1.00 95.88 189 PRO A CA 1
ATOM 1621 C C . PRO A 1 189 ? -12.919 -18.822 -3.705 1.00 95.88 189 PRO A C 1
ATOM 1623 O O . PRO A 1 189 ? -13.185 -17.765 -3.153 1.00 95.88 189 PRO A O 1
ATOM 1626 N N . ARG A 1 190 ? -13.883 -19.681 -4.066 1.00 93.81 190 ARG A N 1
ATOM 1627 C CA . ARG A 1 190 ? -15.304 -19.459 -3.718 1.00 93.81 190 ARG A CA 1
ATOM 1628 C C . ARG A 1 190 ? -15.590 -19.650 -2.227 1.00 93.81 190 ARG A C 1
ATOM 1630 O O . ARG A 1 190 ? -16.581 -19.131 -1.733 1.00 93.81 190 ARG A O 1
ATOM 1637 N N . ARG A 1 191 ? -14.757 -20.442 -1.547 1.00 96.25 191 ARG A N 1
ATOM 1638 C CA . ARG A 1 191 ? -14.827 -20.679 -0.106 1.00 96.25 191 ARG A CA 1
ATOM 1639 C C . ARG A 1 191 ? -13.448 -20.579 0.518 1.00 96.25 191 ARG A C 1
ATOM 1641 O O . ARG A 1 191 ? -12.510 -21.177 -0.011 1.00 96.25 191 ARG A O 1
ATOM 1648 N N . ILE A 1 192 ? -13.362 -19.860 1.627 1.00 96.94 192 ILE A N 1
ATOM 1649 C CA . ILE A 1 192 ? -12.157 -19.720 2.442 1.00 96.94 192 ILE A CA 1
ATOM 1650 C C . ILE A 1 192 ? -11.915 -21.037 3.182 1.00 96.94 192 ILE A C 1
ATOM 1652 O O . ILE A 1 192 ? -12.858 -21.667 3.659 1.00 96.94 192 ILE A O 1
ATOM 1656 N N . LYS A 1 193 ? -10.654 -21.468 3.268 1.00 95.69 193 LYS A N 1
ATOM 1657 C CA . LYS A 1 193 ? -10.259 -22.688 3.987 1.00 95.69 193 LYS A CA 1
ATOM 1658 C C . LYS A 1 193 ? -9.475 -22.410 5.263 1.00 95.69 193 LYS A C 1
ATOM 1660 O O . LYS A 1 193 ? -9.480 -23.251 6.159 1.00 95.69 193 LYS A O 1
ATOM 1665 N N . ASN A 1 194 ? -8.794 -21.269 5.357 1.00 95.69 194 ASN A N 1
ATOM 1666 C CA . ASN A 1 194 ? -8.049 -20.891 6.552 1.00 95.69 194 ASN A CA 1
ATOM 1667 C C . ASN A 1 194 ? -8.992 -20.743 7.769 1.00 95.69 194 ASN A C 1
ATOM 1669 O O . ASN A 1 194 ? -9.803 -19.820 7.830 1.00 95.69 194 ASN A O 1
ATOM 1673 N N . LEU A 1 195 ? -8.874 -21.657 8.740 1.00 96.38 195 LEU A N 1
ATOM 1674 C CA . LEU A 1 195 ? -9.741 -21.719 9.925 1.00 96.38 195 LEU A CA 1
ATOM 1675 C C . LEU A 1 195 ? -9.616 -20.487 10.826 1.00 96.38 195 LEU A C 1
ATOM 1677 O O . LEU A 1 195 ? -10.622 -20.009 11.346 1.00 96.38 195 LEU A O 1
ATOM 1681 N N . GLU A 1 196 ? -8.403 -19.965 10.998 1.00 96.38 196 GLU A N 1
ATOM 1682 C CA . GLU A 1 196 ? -8.166 -18.744 11.772 1.00 96.38 196 GLU A CA 1
ATOM 1683 C C . GLU A 1 196 ? -8.887 -17.561 11.119 1.00 96.38 196 GLU A C 1
ATOM 1685 O O . GLU A 1 196 ? -9.633 -16.835 11.779 1.00 96.38 196 GLU A O 1
ATOM 1690 N N . PHE A 1 197 ? -8.772 -17.438 9.795 1.00 96.69 197 PHE A N 1
ATOM 1691 C CA . PHE A 1 197 ? -9.443 -16.385 9.045 1.00 96.69 197 PHE A CA 1
ATOM 1692 C C . PHE A 1 197 ? -10.968 -16.488 9.139 1.00 96.69 197 PHE A C 1
ATOM 1694 O O . PHE A 1 197 ? -11.641 -15.493 9.412 1.00 96.69 197 PHE A O 1
ATOM 1701 N N . ILE A 1 198 ? -11.514 -17.699 8.980 1.00 97.50 198 ILE A N 1
ATOM 1702 C CA . ILE A 1 198 ? -12.948 -17.975 9.150 1.00 97.50 198 ILE A CA 1
ATOM 1703 C C . ILE A 1 198 ? -13.413 -17.552 10.547 1.00 97.50 198 ILE A C 1
ATOM 1705 O O . ILE A 1 198 ? -14.468 -16.932 10.677 1.00 97.50 198 ILE A O 1
ATOM 1709 N N . ASN A 1 199 ? -12.638 -17.858 11.590 1.00 96.69 199 ASN A N 1
ATOM 1710 C CA . ASN A 1 199 ? -12.978 -17.487 12.963 1.00 96.69 199 ASN A CA 1
ATOM 1711 C C . ASN A 1 199 ? -12.991 -15.970 13.160 1.00 96.69 199 ASN A C 1
ATOM 1713 O O . ASN A 1 199 ? -13.901 -15.459 13.812 1.00 96.69 199 ASN A O 1
ATOM 1717 N N . HIS A 1 200 ? -12.044 -15.238 12.566 1.00 96.25 200 HIS A N 1
ATOM 1718 C CA . HIS A 1 200 ? -12.095 -13.777 12.568 1.00 96.25 200 HIS A CA 1
ATOM 1719 C C . HIS A 1 200 ? -13.361 -13.266 11.870 1.00 96.25 200 HIS A C 1
ATOM 1721 O O . HIS A 1 200 ? -14.088 -12.470 12.452 1.00 96.25 200 HIS A O 1
ATOM 1727 N N . ILE A 1 201 ? -13.693 -13.775 10.682 1.00 95.94 201 ILE A N 1
ATOM 1728 C CA . ILE A 1 201 ? -14.889 -13.338 9.946 1.00 95.94 201 ILE A CA 1
ATOM 1729 C C . ILE A 1 201 ? -16.182 -13.645 10.725 1.00 95.94 201 ILE A C 1
ATOM 1731 O O . ILE A 1 201 ? -17.077 -12.804 10.755 1.00 95.94 201 ILE A O 1
ATOM 1735 N N . LYS A 1 202 ? -16.289 -14.809 11.380 1.00 95.31 202 LYS A N 1
ATOM 1736 C CA . LYS A 1 202 ? -17.483 -15.198 12.155 1.00 95.31 202 LYS A CA 1
ATOM 1737 C C . LYS A 1 202 ? -17.633 -14.417 13.457 1.00 95.31 202 LYS A C 1
ATOM 1739 O O . LYS A 1 202 ? -18.736 -14.001 13.801 1.00 95.31 202 LYS A O 1
ATOM 1744 N N . ASP A 1 203 ? -16.543 -14.233 14.196 1.00 94.31 203 ASP A N 1
ATOM 1745 C CA . ASP A 1 203 ? -16.558 -13.512 15.465 1.00 94.31 203 ASP A CA 1
ATOM 1746 C C . ASP A 1 203 ? -16.066 -12.073 15.288 1.00 94.31 203 ASP A C 1
ATOM 1748 O O . ASP A 1 203 ? -14.880 -11.760 15.401 1.00 94.31 203 ASP A O 1
ATOM 1752 N N . LYS A 1 204 ? -17.011 -11.162 15.062 1.00 94.44 204 LYS A N 1
ATOM 1753 C CA . LYS A 1 204 ? -16.767 -9.713 15.010 1.00 94.44 204 LYS A CA 1
ATOM 1754 C C . LYS A 1 204 ? -17.172 -9.007 16.310 1.00 94.44 204 LYS A C 1
ATOM 1756 O O . LYS A 1 204 ? -17.421 -7.798 16.314 1.00 94.44 204 LYS A O 1
ATOM 1761 N N . LYS A 1 205 ? -17.269 -9.729 17.436 1.00 93.62 205 LYS A N 1
ATOM 1762 C CA . LYS A 1 205 ? -17.582 -9.103 18.726 1.00 93.62 205 LYS A CA 1
ATOM 1763 C C . LYS A 1 205 ? -16.486 -8.099 19.095 1.00 93.62 205 LYS A C 1
ATOM 1765 O O . LYS A 1 205 ? -15.313 -8.311 18.798 1.00 93.62 205 LYS A O 1
ATOM 1770 N N . ASN A 1 206 ? -16.885 -6.984 19.709 1.00 96.06 206 ASN A N 1
ATOM 1771 C CA . ASN A 1 206 ? -15.986 -5.917 20.164 1.00 96.06 206 ASN A CA 1
ATOM 1772 C C . ASN A 1 206 ? -14.964 -5.487 19.090 1.00 96.06 206 ASN A C 1
ATOM 1774 O O . ASN A 1 206 ? -13.776 -5.335 19.364 1.00 96.06 206 ASN A O 1
ATOM 1778 N N . SER A 1 207 ? -15.420 -5.354 17.843 1.00 97.62 207 SER A N 1
ATOM 1779 C CA . SER A 1 207 ? -14.543 -5.122 16.698 1.00 97.62 207 SER A CA 1
ATOM 1780 C C . SER A 1 207 ? -14.760 -3.761 16.050 1.00 97.62 207 SER A C 1
ATOM 1782 O O . S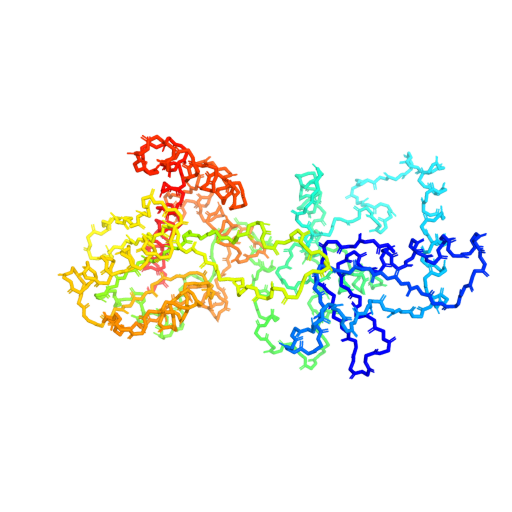ER A 1 207 ? -15.890 -3.269 15.962 1.00 97.62 207 SER A O 1
ATOM 1784 N N . ILE A 1 208 ? -13.676 -3.189 15.538 1.00 98.31 208 ILE A N 1
ATOM 1785 C CA . ILE A 1 208 ? -13.688 -1.965 14.741 1.00 98.31 208 ILE A CA 1
ATOM 1786 C C . ILE A 1 208 ? -12.928 -2.162 13.431 1.00 98.31 208 ILE A C 1
ATOM 1788 O O . ILE A 1 208 ? -12.027 -2.994 13.347 1.00 98.31 208 ILE A O 1
ATOM 1792 N N . VAL A 1 209 ? -13.262 -1.352 12.435 1.00 98.44 209 VAL A N 1
ATOM 1793 C CA . VAL A 1 209 ? -12.338 -0.996 11.350 1.00 98.44 209 VAL A CA 1
ATOM 1794 C C . VAL A 1 209 ? -11.662 0.319 11.725 1.00 98.44 209 VAL A C 1
ATOM 1796 O O . VAL A 1 209 ? -12.329 1.180 12.304 1.00 98.44 209 VAL A O 1
ATOM 1799 N N . LEU A 1 210 ? -10.371 0.466 11.428 1.00 98.00 210 LEU A N 1
ATOM 1800 C CA . LEU A 1 210 ? -9.557 1.628 11.791 1.00 98.00 210 LEU A CA 1
ATOM 1801 C C . LEU A 1 210 ? -8.738 2.108 10.593 1.00 98.00 210 LEU A C 1
ATOM 1803 O O . LEU A 1 210 ? -8.174 1.282 9.882 1.00 98.00 210 LEU A O 1
ATOM 1807 N N . ASP A 1 211 ? -8.648 3.424 10.436 1.00 96.62 211 ASP A N 1
ATOM 1808 C CA . ASP A 1 211 ? -7.763 4.090 9.483 1.00 96.62 211 ASP A CA 1
ATOM 1809 C C . ASP A 1 211 ? -7.256 5.425 10.061 1.00 96.62 211 ASP A C 1
ATOM 1811 O O . ASP A 1 211 ? -7.958 6.083 10.845 1.00 96.62 211 ASP A O 1
ATOM 1815 N N . PHE A 1 212 ? -6.044 5.831 9.680 1.00 94.88 212 PHE A N 1
ATOM 1816 C CA . PHE A 1 212 ? -5.390 7.049 10.163 1.00 94.88 212 PHE A CA 1
ATOM 1817 C C . PHE A 1 212 ? -4.989 7.963 9.010 1.00 94.88 212 PHE A C 1
ATOM 1819 O O . PHE A 1 212 ? -4.321 7.536 8.076 1.00 94.88 212 PHE A O 1
ATOM 1826 N N . GLU A 1 213 ? -5.241 9.260 9.168 1.00 92.94 213 GLU A N 1
ATOM 1827 C CA . GLU A 1 213 ? -4.580 10.287 8.363 1.00 92.94 213 GLU A CA 1
ATOM 1828 C C . GLU A 1 213 ? -3.480 10.942 9.191 1.00 92.94 213 GLU A C 1
ATOM 1830 O O . GLU A 1 213 ? -3.681 11.308 10.357 1.00 92.94 213 GLU A O 1
ATOM 1835 N N . SER A 1 214 ? -2.312 11.128 8.582 1.00 90.25 214 SER A N 1
ATOM 1836 C CA . SER A 1 214 ? -1.172 11.769 9.232 1.00 90.25 214 SER A CA 1
ATOM 1837 C C . SER A 1 214 ? -0.459 12.726 8.293 1.00 90.25 214 SER A C 1
ATOM 1839 O O . SER A 1 214 ? -0.573 12.644 7.070 1.00 90.25 214 SER A O 1
ATOM 1841 N N . VAL A 1 215 ? 0.309 13.638 8.878 1.00 86.19 215 VAL A N 1
ATOM 1842 C CA . VAL A 1 215 ? 1.196 14.517 8.129 1.00 86.19 215 VAL A CA 1
ATOM 1843 C C . VAL A 1 215 ? 2.631 14.345 8.592 1.00 86.19 215 VAL A C 1
ATOM 1845 O O . VAL A 1 215 ? 2.926 14.329 9.787 1.00 86.19 215 VAL A O 1
ATOM 1848 N N . ILE A 1 216 ? 3.537 14.255 7.626 1.00 73.56 216 ILE A N 1
ATOM 1849 C CA . ILE A 1 216 ? 4.973 14.345 7.870 1.00 73.56 216 ILE A CA 1
ATOM 1850 C C . ILE A 1 216 ? 5.349 15.811 7.687 1.00 73.56 216 ILE A C 1
ATOM 1852 O O . ILE A 1 216 ? 4.939 16.458 6.719 1.00 73.56 216 ILE A O 1
ATOM 1856 N N . ASN A 1 217 ? 6.100 16.370 8.627 1.00 59.06 217 ASN A N 1
ATOM 1857 C CA . ASN A 1 217 ? 6.454 17.778 8.583 1.00 59.06 217 ASN A CA 1
ATOM 1858 C C . ASN A 1 217 ? 7.361 18.064 7.368 1.00 59.06 217 ASN A C 1
ATOM 1860 O O . ASN A 1 217 ? 8.504 17.624 7.287 1.00 59.06 217 ASN A O 1
ATOM 1864 N N . ILE A 1 218 ? 6.843 18.805 6.385 1.00 50.25 218 ILE A N 1
ATOM 1865 C CA . ILE A 1 218 ? 7.576 19.123 5.148 1.00 50.25 218 ILE A CA 1
ATOM 1866 C C . ILE A 1 218 ? 8.756 20.070 5.438 1.00 50.25 218 ILE A C 1
ATOM 1868 O O . ILE A 1 218 ? 9.779 19.998 4.755 1.00 50.25 218 ILE A O 1
ATOM 1872 N N . GLU A 1 219 ? 8.656 20.918 6.472 1.00 47.59 219 GLU A N 1
ATOM 1873 C CA . GLU A 1 219 ? 9.721 21.860 6.855 1.00 47.59 219 GLU A CA 1
ATOM 1874 C C . GLU A 1 219 ? 10.987 21.143 7.360 1.00 47.59 219 GLU A C 1
ATOM 1876 O O . GLU A 1 219 ? 12.086 21.676 7.222 1.00 47.59 219 GLU A O 1
ATOM 1881 N N . GLU A 1 220 ? 10.875 19.904 7.852 1.00 48.78 220 GLU A N 1
ATOM 1882 C CA . GLU A 1 220 ? 12.013 19.092 8.323 1.00 48.78 220 GLU A CA 1
ATOM 1883 C C . GLU A 1 220 ? 12.954 18.655 7.198 1.00 48.78 220 GLU A C 1
ATOM 1885 O O . GLU A 1 220 ? 14.080 18.221 7.446 1.00 48.78 220 GLU A O 1
ATOM 1890 N N . ARG A 1 221 ? 12.530 18.793 5.939 1.00 46.31 221 ARG A N 1
ATOM 1891 C CA . ARG A 1 221 ? 13.280 18.262 4.807 1.00 46.31 221 ARG A CA 1
ATOM 1892 C C . ARG A 1 221 ? 14.223 19.263 4.134 1.00 46.31 221 ARG A C 1
ATOM 1894 O O . ARG A 1 221 ? 15.040 18.837 3.330 1.00 46.31 221 ARG A O 1
ATOM 1901 N N . THR A 1 222 ? 14.184 20.554 4.465 1.00 48.78 222 THR A N 1
ATOM 1902 C CA . THR A 1 222 ? 14.879 21.606 3.688 1.00 48.78 222 THR A CA 1
ATOM 1903 C C . THR A 1 222 ? 16.311 21.931 4.129 1.00 48.78 222 THR A C 1
ATOM 1905 O O . THR A 1 222 ? 17.010 22.651 3.416 1.00 48.78 222 THR A O 1
ATOM 1908 N N . SER A 1 223 ? 16.795 21.418 5.267 1.00 57.88 223 SER A N 1
ATOM 1909 C CA . SER A 1 223 ? 18.130 21.782 5.766 1.00 57.88 223 SER A CA 1
ATOM 1910 C C . SER A 1 223 ? 19.211 20.768 5.384 1.00 57.88 223 SER A C 1
ATOM 1912 O O . SER A 1 223 ? 19.299 19.691 5.968 1.00 57.88 223 SER A O 1
ATOM 1914 N N . TYR A 1 224 ? 20.086 21.133 4.445 1.00 62.91 224 TYR A N 1
ATOM 1915 C CA . TYR A 1 224 ? 21.249 20.325 4.037 1.00 62.91 224 TYR A CA 1
ATOM 1916 C C . TYR A 1 224 ? 22.440 20.414 5.003 1.00 62.91 224 TYR A C 1
ATOM 1918 O O . TYR A 1 224 ? 23.317 19.555 4.980 1.00 62.91 224 TYR A O 1
ATOM 1926 N N . PHE A 1 225 ? 22.471 21.438 5.861 1.00 67.88 225 PHE A N 1
ATOM 1927 C CA . PHE A 1 225 ? 23.669 21.818 6.621 1.00 67.88 225 PHE A CA 1
ATOM 1928 C C . PHE A 1 225 ? 23.463 21.868 8.140 1.00 67.88 225 PHE A C 1
ATOM 1930 O O . PHE A 1 225 ? 24.398 22.189 8.872 1.00 67.88 225 PHE A O 1
ATOM 1937 N N . ASN A 1 226 ? 22.257 21.564 8.632 1.00 65.75 226 ASN A N 1
ATOM 1938 C CA . ASN A 1 226 ? 21.984 21.500 10.064 1.00 65.75 226 ASN A CA 1
ATOM 1939 C C . ASN A 1 226 ? 21.882 20.047 10.552 1.00 65.75 226 ASN A C 1
ATOM 1941 O O . ASN A 1 226 ? 21.260 19.207 9.901 1.00 65.75 226 ASN A O 1
ATOM 1945 N N . ASP A 1 227 ? 22.459 19.786 11.726 1.00 60.69 227 ASP A N 1
ATOM 1946 C CA . ASP A 1 227 ? 22.402 18.501 12.436 1.00 60.69 227 ASP A CA 1
ATOM 1947 C C . ASP A 1 227 ? 21.183 18.408 13.362 1.00 60.69 227 ASP A C 1
ATOM 1949 O O . ASP A 1 227 ? 21.135 17.532 14.223 1.00 60.69 227 ASP A O 1
ATOM 1953 N N . SER A 1 228 ? 20.215 19.325 13.250 1.00 56.66 228 SER A N 1
ATOM 1954 C CA . SER A 1 228 ? 18.962 19.224 13.993 1.00 56.66 228 SER A CA 1
ATOM 1955 C C . SER A 1 228 ? 18.177 18.015 13.483 1.00 56.66 228 SER A C 1
ATOM 1957 O O . SER A 1 228 ? 17.310 18.150 12.621 1.00 56.66 228 SER A O 1
ATOM 1959 N N . VAL A 1 229 ? 18.516 16.837 14.003 1.00 50.00 229 VAL A N 1
ATOM 1960 C CA . VAL A 1 229 ? 17.695 15.635 13.947 1.00 50.00 229 VAL A CA 1
ATOM 1961 C C . VAL A 1 229 ? 16.487 15.956 14.810 1.00 50.00 229 VAL A C 1
ATOM 1963 O O . VAL A 1 229 ? 16.548 15.928 16.036 1.00 50.00 229 VAL A O 1
ATOM 1966 N N . ARG A 1 230 ? 15.424 16.423 14.168 1.00 52.38 230 ARG A N 1
ATOM 1967 C CA . ARG A 1 230 ? 14.100 16.395 14.772 1.00 52.38 230 ARG A CA 1
ATOM 1968 C C . ARG A 1 230 ? 13.496 15.104 14.267 1.00 52.38 230 ARG A C 1
ATOM 1970 O O . ARG A 1 230 ? 13.524 14.883 13.058 1.00 52.38 230 ARG A O 1
ATOM 1977 N N . ASP A 1 231 ? 13.085 14.242 15.188 1.00 48.78 231 ASP A N 1
ATOM 1978 C CA . ASP A 1 231 ? 12.484 12.962 14.841 1.00 48.78 231 ASP A CA 1
ATOM 1979 C C . ASP A 1 231 ? 11.369 13.219 13.820 1.00 48.78 231 ASP A C 1
ATOM 1981 O O . ASP A 1 231 ? 10.501 14.059 14.068 1.00 48.78 231 ASP A O 1
ATOM 1985 N N . GLU A 1 232 ? 11.437 12.545 12.662 1.00 55.38 232 GLU A N 1
ATOM 1986 C CA . GLU A 1 232 ? 10.409 12.572 11.610 1.00 55.38 232 GLU A CA 1
ATOM 1987 C C . GLU A 1 232 ? 9.158 11.853 12.142 1.00 55.38 232 GLU A C 1
ATOM 1989 O O . GLU A 1 232 ? 8.786 10.766 11.703 1.00 55.38 232 GLU A O 1
ATOM 1994 N N . ILE A 1 233 ? 8.547 12.429 13.172 1.00 63.25 233 ILE A N 1
ATOM 1995 C CA . ILE A 1 233 ? 7.385 11.887 13.843 1.00 63.25 233 ILE A CA 1
ATOM 1996 C C . ILE A 1 233 ? 6.168 12.243 12.984 1.00 63.25 233 ILE A C 1
ATOM 1998 O O . ILE A 1 233 ? 5.856 13.433 12.831 1.00 63.25 233 ILE A O 1
ATOM 2002 N N . PRO A 1 234 ? 5.475 11.250 12.395 1.00 73.44 234 PRO A N 1
ATOM 2003 C CA . PRO A 1 234 ? 4.230 11.520 11.703 1.00 73.44 234 PRO A CA 1
ATOM 2004 C C . PRO A 1 234 ? 3.220 12.041 12.724 1.00 73.44 234 PRO A C 1
ATOM 2006 O O . PRO A 1 234 ? 2.969 11.399 13.739 1.00 73.44 234 PRO A O 1
ATOM 2009 N N . LYS A 1 235 ? 2.631 13.204 12.447 1.00 85.44 235 LYS A N 1
ATOM 2010 C CA . LYS A 1 235 ? 1.579 13.774 13.290 1.00 85.44 235 LYS A CA 1
ATOM 2011 C C . LYS A 1 235 ? 0.236 13.260 12.812 1.00 85.44 235 LYS A C 1
ATOM 2013 O O . LYS A 1 235 ? -0.192 13.607 11.708 1.00 85.44 235 LYS A O 1
ATOM 2018 N N . ILE A 1 236 ? -0.426 12.455 13.630 1.00 92.62 236 ILE A N 1
ATOM 2019 C CA . ILE A 1 236 ? -1.778 11.964 13.383 1.00 92.62 236 ILE A CA 1
ATOM 2020 C C . ILE A 1 236 ? -2.733 13.160 13.415 1.00 92.62 236 ILE A C 1
ATOM 2022 O O . ILE A 1 236 ? -2.808 13.901 14.397 1.00 92.62 236 ILE A O 1
ATOM 2026 N N . CYS A 1 237 ? -3.466 13.367 12.323 1.00 93.44 237 CYS A N 1
ATOM 2027 C CA . CYS A 1 237 ? -4.410 14.472 12.190 1.00 93.44 237 CYS A CA 1
ATOM 2028 C C . CYS A 1 237 ? -5.872 14.010 12.202 1.00 93.44 237 CYS A C 1
ATOM 2030 O O . CYS A 1 237 ? -6.738 14.766 12.653 1.00 93.44 237 CYS A O 1
ATOM 2032 N N . ILE A 1 238 ? -6.160 12.785 11.750 1.00 95.44 238 ILE A N 1
ATOM 2033 C CA . ILE A 1 238 ? -7.500 12.188 11.793 1.00 95.44 238 ILE A CA 1
ATOM 2034 C C . ILE A 1 238 ? -7.380 10.719 12.196 1.00 95.44 238 ILE A C 1
ATOM 2036 O O . ILE A 1 238 ? -6.580 9.982 11.630 1.00 95.44 238 ILE A O 1
ATOM 2040 N N . ILE A 1 239 ? -8.203 10.296 13.155 1.00 97.88 239 ILE A N 1
ATOM 2041 C CA . ILE A 1 239 ? -8.433 8.881 13.469 1.00 97.88 239 ILE A CA 1
ATOM 2042 C C . ILE A 1 239 ? -9.861 8.545 13.052 1.00 97.88 239 ILE A C 1
ATOM 2044 O O . ILE A 1 239 ? -10.807 9.088 13.630 1.00 97.88 239 ILE A O 1
ATOM 2048 N N . GLY A 1 240 ? -10.022 7.670 12.066 1.00 97.88 240 GLY A N 1
ATOM 2049 C CA . GLY A 1 240 ? -11.313 7.176 11.600 1.00 97.88 240 GLY A CA 1
ATOM 2050 C C . GLY A 1 240 ? -11.563 5.765 12.085 1.00 97.88 240 GLY A C 1
ATOM 2051 O O . GLY A 1 240 ? -10.694 4.907 11.982 1.00 97.88 240 GLY A O 1
ATOM 2052 N N . CYS A 1 241 ? -12.757 5.489 12.605 1.00 98.06 241 CYS A N 1
ATOM 2053 C CA . CYS A 1 241 ? -13.131 4.114 12.910 1.00 98.06 241 CYS A CA 1
ATOM 2054 C C . CYS A 1 241 ? -14.615 3.833 12.683 1.00 98.06 241 CYS A C 1
ATOM 2056 O O . CYS A 1 241 ? -15.468 4.702 12.877 1.00 98.06 241 CYS A O 1
ATOM 2058 N N . ILE A 1 242 ? -14.927 2.594 12.299 1.00 98.50 242 ILE A N 1
ATOM 2059 C CA . ILE A 1 242 ? -16.298 2.074 12.231 1.00 98.50 242 ILE A CA 1
ATOM 2060 C C . ILE A 1 242 ? -16.451 0.976 13.275 1.00 98.50 242 ILE A C 1
ATOM 2062 O O . ILE A 1 242 ? -15.734 -0.021 13.235 1.00 98.50 242 ILE A O 1
ATOM 2066 N N . ASN A 1 243 ? -17.414 1.129 14.185 1.00 97.00 243 ASN A N 1
ATOM 2067 C CA . ASN A 1 243 ? -17.802 0.044 15.084 1.00 97.00 243 ASN A CA 1
ATOM 2068 C C . ASN A 1 243 ? -18.670 -0.970 14.329 1.00 97.00 243 ASN A C 1
ATOM 2070 O O . ASN A 1 243 ? -19.784 -0.644 13.919 1.00 97.00 243 ASN A O 1
ATOM 2074 N N . LEU A 1 244 ? -18.194 -2.212 14.201 1.00 96.12 244 LEU A N 1
ATOM 2075 C CA . LEU A 1 244 ? -18.889 -3.256 13.440 1.00 96.12 244 LEU A CA 1
ATOM 2076 C C . LEU A 1 244 ? -20.214 -3.704 14.076 1.00 96.12 244 LEU A C 1
ATOM 2078 O O . LEU A 1 244 ? -21.056 -4.275 13.394 1.00 96.12 244 LEU A O 1
ATOM 2082 N N . LYS A 1 245 ? -20.454 -3.413 15.363 1.00 93.69 245 LYS A N 1
ATOM 2083 C CA . LYS A 1 245 ? -21.728 -3.736 16.031 1.00 93.69 245 LYS A CA 1
ATOM 2084 C C . LYS A 1 245 ? -22.908 -2.933 15.475 1.00 93.69 245 LYS A C 1
ATOM 2086 O O . LYS A 1 245 ? -24.031 -3.424 15.469 1.00 93.69 245 LYS A O 1
ATOM 2091 N N . ASN A 1 246 ? -22.682 -1.677 15.097 1.00 92.75 246 ASN A N 1
ATOM 2092 C CA . ASN A 1 246 ? -23.742 -0.754 14.673 1.00 92.75 246 ASN A CA 1
ATOM 2093 C C . ASN A 1 246 ? -23.444 -0.044 13.346 1.00 92.75 246 ASN A C 1
ATOM 2095 O O . ASN A 1 246 ? -24.256 0.765 12.906 1.00 92.75 246 ASN A O 1
ATOM 2099 N N . ASN A 1 247 ? -22.299 -0.333 12.723 1.00 94.25 247 ASN A N 1
ATOM 2100 C CA . ASN A 1 247 ? -21.816 0.284 11.490 1.00 94.25 247 ASN A CA 1
ATOM 2101 C C . ASN A 1 247 ? -21.763 1.821 11.541 1.00 94.25 247 ASN A C 1
ATOM 2103 O O . ASN A 1 247 ? -21.920 2.495 10.523 1.00 94.25 247 ASN A O 1
ATOM 2107 N N . ILE A 1 248 ? -21.524 2.393 12.728 1.00 96.06 248 ILE A N 1
ATOM 2108 C CA . ILE A 1 248 ? -21.398 3.842 12.907 1.00 96.06 248 ILE A CA 1
ATOM 2109 C C . ILE A 1 248 ? -19.935 4.250 12.756 1.00 96.06 248 ILE A C 1
ATOM 2111 O O . ILE A 1 248 ? -19.078 3.806 13.522 1.00 96.06 248 ILE A O 1
ATOM 2115 N N . PHE A 1 249 ? -19.681 5.159 11.814 1.00 97.69 249 PHE A N 1
ATOM 2116 C CA . PHE A 1 249 ? -18.398 5.839 11.676 1.00 97.69 249 PHE A CA 1
ATOM 2117 C C . PHE A 1 249 ? -18.232 6.948 12.719 1.00 97.69 249 PHE A C 1
ATOM 2119 O O . PHE A 1 249 ? -19.164 7.718 12.994 1.00 97.69 249 PHE A O 1
ATOM 2126 N N . LYS A 1 250 ? -17.025 7.054 13.274 1.00 97.94 250 LYS A N 1
ATOM 2127 C CA . LYS A 1 250 ? -16.579 8.181 14.088 1.00 97.94 250 LYS A CA 1
ATOM 2128 C C . LYS A 1 250 ? -15.176 8.603 13.692 1.00 97.94 250 LYS A C 1
ATOM 2130 O O . LYS A 1 250 ? -14.279 7.771 13.610 1.00 97.94 250 LYS A O 1
ATOM 2135 N N . ASP A 1 251 ? -15.022 9.912 13.525 1.00 97.50 251 ASP A N 1
ATOM 2136 C CA . ASP A 1 251 ? -13.748 10.572 13.290 1.00 97.50 251 ASP A CA 1
ATOM 2137 C C . ASP A 1 251 ? -13.305 11.379 14.520 1.00 97.50 251 ASP A C 1
ATOM 2139 O O . ASP A 1 251 ? -14.127 11.984 15.220 1.00 97.50 251 ASP A O 1
ATOM 2143 N N . PHE A 1 252 ? -11.996 11.413 14.750 1.00 97.62 252 PHE A N 1
ATOM 2144 C CA . PHE A 1 252 ? -11.335 12.264 15.732 1.00 97.62 252 PHE A CA 1
ATOM 2145 C C . PHE A 1 252 ? -10.301 13.113 14.998 1.00 97.62 252 PHE A C 1
ATOM 2147 O O . PHE A 1 252 ? -9.211 12.644 14.687 1.00 97.62 252 PHE A O 1
ATOM 2154 N N . THR A 1 253 ? -10.669 14.353 14.679 1.00 95.75 253 THR A N 1
ATOM 2155 C CA . THR A 1 253 ? -9.828 15.293 13.924 1.00 95.75 253 THR A CA 1
ATOM 2156 C C . THR A 1 253 ? -9.232 16.354 14.838 1.00 95.75 253 THR A C 1
ATOM 2158 O O . THR A 1 253 ? -9.958 16.980 15.618 1.00 95.75 253 THR A O 1
ATOM 2161 N N . ILE A 1 254 ? -7.929 16.599 14.705 1.00 93.25 254 ILE A N 1
ATOM 2162 C CA . ILE A 1 254 ? -7.233 17.681 15.415 1.00 93.25 254 ILE A CA 1
ATOM 2163 C C . ILE A 1 254 ? -7.869 19.045 15.126 1.00 93.25 254 ILE A C 1
ATOM 2165 O O . ILE A 1 254 ? -8.385 19.297 14.035 1.00 93.25 254 ILE A O 1
ATOM 2169 N N . ARG A 1 255 ? -7.803 19.984 16.075 1.00 89.88 255 ARG A N 1
ATOM 2170 C CA . ARG A 1 255 ? -8.205 21.374 15.788 1.00 89.88 255 ARG A CA 1
ATOM 2171 C C . ARG A 1 255 ? -7.093 22.154 15.101 1.00 89.88 255 ARG A C 1
ATOM 2173 O O . ARG A 1 255 ? -7.393 22.964 14.223 1.00 89.88 255 ARG A O 1
ATOM 2180 N N . TYR A 1 256 ? -5.856 21.893 15.517 1.00 86.44 256 TYR A N 1
ATOM 2181 C CA . TYR A 1 256 ? -4.618 22.502 15.040 1.00 86.44 256 TYR A CA 1
ATOM 2182 C C . TYR A 1 256 ? -3.526 21.433 14.982 1.00 86.44 256 TYR A C 1
ATOM 2184 O O . TYR A 1 256 ? -3.540 20.501 15.780 1.00 86.44 256 TYR A O 1
ATOM 2192 N N . LEU A 1 257 ? -2.568 21.574 14.069 1.00 87.50 257 LEU A N 1
ATOM 2193 C CA . LEU A 1 257 ? -1.468 20.628 13.888 1.00 87.50 257 LEU A CA 1
ATOM 2194 C C . LEU A 1 257 ? -0.372 20.787 14.952 1.00 87.50 257 LEU A C 1
ATOM 2196 O O . LEU A 1 257 ? 0.737 21.253 14.681 1.00 87.50 257 LEU A O 1
ATOM 2200 N N . THR A 1 258 ? -0.698 20.393 16.181 1.00 87.31 258 THR A N 1
ATOM 2201 C CA . THR A 1 258 ? 0.188 20.405 17.351 1.00 87.31 258 THR A CA 1
ATOM 2202 C C . THR A 1 258 ? 0.166 19.046 18.054 1.00 87.31 258 THR A C 1
ATOM 2204 O O . THR A 1 258 ? -0.834 18.336 17.995 1.00 87.31 258 THR A O 1
ATOM 2207 N N . LEU A 1 259 ? 1.256 18.697 18.752 1.00 88.88 259 LEU A N 1
ATOM 2208 C CA . LEU A 1 259 ? 1.345 17.440 19.517 1.00 88.88 259 LEU A CA 1
ATOM 2209 C C . LEU A 1 259 ? 0.328 17.376 20.670 1.00 88.88 259 LEU A C 1
ATOM 2211 O O . LEU A 1 259 ? -0.144 16.302 21.019 1.00 88.88 259 LEU A O 1
ATOM 2215 N N . ASP A 1 260 ? -0.032 18.527 21.242 1.00 91.94 260 ASP A N 1
ATOM 2216 C CA . ASP A 1 260 ? -1.064 18.630 22.283 1.00 91.94 260 ASP A CA 1
ATOM 2217 C C . ASP A 1 260 ? -2.467 18.306 21.734 1.00 91.94 260 ASP A C 1
ATOM 2219 O O . ASP A 1 260 ? -3.256 17.623 22.382 1.00 91.94 260 ASP A O 1
ATOM 2223 N N . GLU A 1 261 ? -2.788 18.750 20.515 1.00 92.56 261 GLU A N 1
ATOM 2224 C CA . GLU A 1 261 ? -4.055 18.382 19.873 1.00 92.56 261 GLU A CA 1
ATOM 2225 C C . GLU A 1 261 ? -4.062 16.924 19.398 1.00 92.56 261 GLU A C 1
ATOM 2227 O O . GLU A 1 261 ? -5.103 16.275 19.503 1.00 92.56 261 GLU A O 1
ATOM 2232 N N . GLU A 1 262 ? -2.924 16.392 18.943 1.00 94.75 262 GLU A N 1
ATOM 2233 C CA . GLU A 1 262 ? -2.750 14.963 18.650 1.00 94.75 262 GLU A CA 1
ATOM 2234 C C . GLU A 1 262 ? -3.028 14.098 19.894 1.00 94.75 262 GLU A C 1
ATOM 2236 O O . GLU A 1 262 ? -3.898 13.225 19.860 1.00 94.75 262 GLU A O 1
ATOM 2241 N N . GLU A 1 263 ? -2.389 14.396 21.031 1.00 96.38 263 GLU A N 1
ATOM 2242 C CA . GLU A 1 263 ? -2.622 13.676 22.291 1.00 96.38 263 GLU A CA 1
ATOM 2243 C C . GLU A 1 263 ? -4.101 13.718 22.707 1.00 96.38 263 GLU A C 1
ATOM 2245 O O . GLU A 1 263 ? -4.682 12.703 23.108 1.00 96.38 263 GLU A O 1
ATOM 2250 N N . LYS A 1 264 ? -4.746 14.885 22.575 1.00 97.19 264 LYS A N 1
ATOM 2251 C CA . LYS A 1 264 ? -6.170 15.055 22.900 1.00 97.19 264 LYS A CA 1
ATOM 2252 C C . LYS A 1 264 ? -7.063 14.152 22.061 1.00 97.19 264 LYS A C 1
ATOM 2254 O O . LYS A 1 264 ? -7.944 13.500 22.625 1.00 97.19 264 LYS A O 1
ATOM 2259 N N . ILE A 1 265 ? -6.872 14.104 20.739 1.00 97.31 265 ILE A N 1
ATOM 2260 C CA . ILE A 1 265 ? -7.720 13.265 19.881 1.00 97.31 265 ILE A CA 1
ATOM 2261 C C . ILE A 1 265 ? -7.492 11.778 20.147 1.00 97.31 265 ILE A C 1
ATOM 2263 O O . ILE A 1 265 ? -8.468 11.030 20.188 1.00 97.31 265 ILE A O 1
ATOM 2267 N N . ILE A 1 266 ? -6.251 11.368 20.430 1.00 98.12 266 ILE A N 1
ATOM 2268 C CA . ILE A 1 266 ? -5.923 9.995 20.825 1.00 98.12 266 ILE A CA 1
ATOM 2269 C C . ILE A 1 266 ? -6.645 9.648 22.125 1.00 98.12 266 ILE A C 1
ATOM 2271 O O . ILE A 1 266 ? -7.355 8.646 22.195 1.00 98.12 266 ILE A O 1
ATOM 2275 N N . LYS A 1 267 ? -6.536 10.500 23.149 1.00 98.31 267 LYS A N 1
ATOM 2276 C CA . LYS A 1 267 ? -7.213 10.299 24.434 1.00 98.31 267 LYS A CA 1
ATOM 2277 C C . LYS A 1 267 ? -8.728 10.180 24.264 1.00 98.31 267 LYS A C 1
ATOM 2279 O O . LYS A 1 267 ? -9.337 9.281 24.844 1.00 98.31 267 LYS A O 1
ATOM 2284 N N . TYR A 1 268 ? -9.343 11.049 23.461 1.00 98.25 268 TYR A N 1
ATOM 2285 C CA . TYR A 1 268 ? -10.781 10.987 23.186 1.00 98.25 268 TYR A CA 1
ATOM 2286 C C . TYR A 1 268 ? -11.182 9.724 22.429 1.00 98.25 268 TYR A C 1
ATOM 2288 O O . TYR A 1 268 ? -12.216 9.132 22.746 1.00 98.25 268 TYR A O 1
ATOM 2296 N N . TRP A 1 269 ? -10.365 9.285 21.474 1.00 98.38 269 TRP A N 1
ATOM 2297 C CA . TRP A 1 269 ? -10.578 8.039 20.751 1.00 98.38 269 TRP A CA 1
ATOM 2298 C C . TRP A 1 269 ? -10.504 6.825 21.687 1.00 98.38 269 TRP A C 1
ATOM 2300 O O . TRP A 1 269 ? -11.451 6.041 21.738 1.00 98.38 269 TRP A O 1
ATOM 2310 N N . LEU A 1 270 ? -9.463 6.714 22.519 1.00 98.31 270 LEU A N 1
ATOM 2311 C CA . LEU A 1 270 ? -9.311 5.621 23.491 1.00 98.31 270 LEU A CA 1
ATOM 2312 C C . LEU A 1 270 ? -10.477 5.571 24.496 1.00 98.31 270 LEU A C 1
ATOM 2314 O O . LEU A 1 270 ? -11.026 4.501 24.771 1.00 98.31 270 LEU A O 1
ATOM 2318 N N . GLN A 1 271 ? -10.912 6.729 25.004 1.00 97.75 271 GLN A N 1
ATOM 2319 C CA . GLN A 1 271 ? -12.083 6.826 25.885 1.00 97.75 271 GLN A CA 1
ATOM 2320 C C . GLN A 1 271 ? -13.378 6.409 25.176 1.00 97.75 271 GLN A C 1
ATOM 2322 O O . GLN A 1 271 ? -14.220 5.718 25.759 1.00 97.75 271 GLN A O 1
ATOM 2327 N N . TYR A 1 272 ? -13.547 6.809 23.913 1.00 97.75 272 TYR A N 1
ATOM 2328 C CA . TYR A 1 272 ? -14.680 6.391 23.094 1.00 97.75 272 TYR A CA 1
ATOM 2329 C C . TYR A 1 272 ? -14.708 4.871 22.911 1.00 97.75 272 TYR A C 1
ATOM 2331 O O . TYR A 1 272 ? -15.758 4.262 23.132 1.00 97.75 272 TYR A O 1
ATOM 2339 N N . LEU A 1 273 ? -13.569 4.261 22.574 1.00 97.44 273 LEU A N 1
ATOM 2340 C CA . LEU A 1 273 ? -13.447 2.817 22.395 1.00 97.44 273 LEU A CA 1
ATOM 2341 C C . LEU A 1 273 ? -13.840 2.050 23.659 1.00 97.44 273 LEU A C 1
ATOM 2343 O O . LEU A 1 273 ? -14.672 1.148 23.591 1.00 97.44 273 LEU A O 1
ATOM 2347 N N . LYS A 1 274 ? -13.328 2.455 24.823 1.00 95.69 274 LYS A N 1
ATOM 2348 C CA . LYS A 1 274 ? -13.663 1.812 26.103 1.00 95.69 274 LYS A CA 1
ATOM 2349 C C . LYS A 1 274 ? -15.143 1.865 26.428 1.00 95.69 274 LYS A C 1
ATOM 2351 O O . LYS A 1 274 ? -15.716 0.881 26.884 1.00 95.69 274 LYS A O 1
ATOM 2356 N N . ARG A 1 275 ? -15.775 3.006 26.156 1.00 95.19 275 ARG A N 1
ATOM 2357 C CA . ARG A 1 275 ? -17.203 3.206 26.412 1.00 95.19 275 ARG A CA 1
ATOM 2358 C C . ARG A 1 275 ? -18.093 2.416 25.452 1.00 95.19 275 ARG A C 1
ATOM 2360 O O . ARG A 1 275 ? -19.161 1.968 25.852 1.00 95.19 275 ARG A O 1
ATOM 2367 N N . VAL A 1 276 ? -17.713 2.328 24.178 1.00 95.06 276 VAL A N 1
ATOM 2368 C CA . VAL A 1 276 ? -18.609 1.862 23.103 1.00 95.06 276 VAL A CA 1
ATOM 2369 C C . VAL A 1 276 ? -18.312 0.426 22.659 1.00 95.06 276 VAL A C 1
ATOM 2371 O O . VAL A 1 276 ? -19.212 -0.255 22.163 1.00 95.06 276 VAL A O 1
ATOM 2374 N N . VAL A 1 277 ? -17.076 -0.034 22.840 1.00 95.06 277 VAL A N 1
ATOM 2375 C CA . VAL A 1 277 ? -16.588 -1.341 22.385 1.00 95.06 277 VAL A CA 1
ATOM 2376 C C . VAL A 1 277 ? -16.156 -2.202 23.573 1.00 95.06 277 VAL A C 1
ATOM 2378 O O . VAL A 1 277 ? -16.633 -3.325 23.707 1.00 95.06 277 VAL A O 1
ATOM 2381 N N . GLY A 1 278 ? -15.307 -1.672 24.456 1.00 94.50 278 GLY A N 1
ATOM 2382 C CA . GLY A 1 278 ? -14.783 -2.381 25.628 1.00 94.50 278 GLY A CA 1
ATOM 2383 C C . GLY A 1 278 ? -13.262 -2.278 25.740 1.00 94.50 278 GLY A C 1
ATOM 2384 O O . GLY A 1 278 ? -12.660 -1.369 25.172 1.00 94.50 278 GLY A O 1
ATOM 2385 N N . ASN A 1 279 ? -12.643 -3.193 26.490 1.00 95.25 279 ASN A N 1
ATOM 2386 C CA . ASN A 1 279 ? -11.195 -3.176 26.724 1.00 95.25 279 ASN A CA 1
ATOM 2387 C C . ASN A 1 279 ? -10.402 -4.137 25.827 1.00 95.25 279 ASN A C 1
ATOM 2389 O O . ASN A 1 279 ? -9.234 -3.881 25.572 1.00 95.25 279 ASN A O 1
ATOM 2393 N N . ASP A 1 280 ? -11.029 -5.199 25.324 1.00 97.00 280 ASP A N 1
ATOM 2394 C CA . ASP A 1 280 ? -10.426 -6.134 24.371 1.00 97.00 280 ASP A CA 1
ATOM 2395 C C . ASP A 1 280 ? -11.064 -5.911 23.002 1.00 97.00 280 ASP A C 1
ATOM 2397 O O . ASP A 1 280 ? -12.251 -6.192 22.803 1.00 97.00 280 ASP A O 1
ATOM 2401 N N . ILE A 1 281 ? -10.289 -5.331 22.086 1.00 97.50 281 ILE A N 1
ATOM 2402 C CA . ILE A 1 281 ? -10.779 -4.793 20.818 1.00 97.50 281 ILE A CA 1
ATOM 2403 C C . ILE A 1 281 ? -10.058 -5.457 19.655 1.00 97.50 281 ILE A C 1
ATOM 2405 O O . ILE A 1 281 ? -8.829 -5.449 19.569 1.00 97.50 281 ILE A O 1
ATOM 2409 N N . LYS A 1 282 ? -10.837 -5.982 18.713 1.00 97.62 282 LYS A N 1
ATOM 2410 C CA . LYS A 1 282 ? -10.326 -6.517 17.451 1.00 97.62 282 LYS A CA 1
ATOM 2411 C C . LYS A 1 282 ? -10.340 -5.416 16.388 1.00 97.62 282 LYS A C 1
ATOM 2413 O O . LYS A 1 282 ? -11.377 -4.800 16.150 1.00 97.62 282 LYS A O 1
ATOM 2418 N N . ILE A 1 283 ? -9.192 -5.146 15.777 1.00 98.06 283 ILE A N 1
ATOM 2419 C CA . ILE A 1 283 ? -9.020 -4.114 14.752 1.00 98.06 283 ILE A CA 1
ATOM 2420 C C . ILE A 1 283 ? -8.854 -4.794 13.400 1.00 98.06 283 ILE A C 1
ATOM 2422 O O . ILE A 1 283 ? -7.875 -5.503 13.181 1.00 98.06 283 ILE A O 1
ATOM 2426 N N . TYR A 1 284 ? -9.787 -4.539 12.491 1.00 98.31 284 TYR A N 1
ATOM 2427 C CA . TYR A 1 284 ? -9.667 -4.896 11.084 1.00 98.31 284 TYR A CA 1
ATOM 2428 C C . TYR A 1 284 ? -9.017 -3.753 10.321 1.00 98.31 284 TYR A C 1
ATOM 2430 O O . TYR A 1 284 ? -9.453 -2.606 10.426 1.00 98.31 284 TYR A O 1
ATOM 2438 N N . HIS A 1 285 ? -7.985 -4.078 9.555 1.00 96.62 285 HIS A N 1
ATOM 2439 C CA . HIS A 1 285 ? -7.214 -3.099 8.803 1.00 96.62 285 HIS A CA 1
ATOM 2440 C C . HIS A 1 285 ? -6.572 -3.741 7.564 1.00 96.62 285 HIS A C 1
ATOM 2442 O O . HIS A 1 285 ? -6.726 -4.947 7.325 1.00 96.62 285 HIS A O 1
ATOM 2448 N N . TRP A 1 286 ? -5.889 -2.934 6.750 1.00 96.69 286 TRP A N 1
ATOM 2449 C CA . TRP A 1 286 ? -5.276 -3.384 5.502 1.00 96.69 286 TRP A CA 1
ATOM 2450 C C . TRP A 1 286 ? -3.799 -3.001 5.447 1.00 96.69 286 TRP A C 1
ATOM 2452 O O . TRP A 1 286 ? -3.474 -1.850 5.174 1.00 96.69 286 TRP A O 1
ATOM 2462 N N . SER A 1 287 ? -2.901 -3.985 5.584 1.00 91.75 287 SER A N 1
ATOM 2463 C CA . SER A 1 287 ? -1.442 -3.784 5.676 1.00 91.75 287 SER A CA 1
ATOM 2464 C C . SER A 1 287 ? -0.981 -3.248 7.036 1.00 91.75 287 SER A C 1
ATOM 2466 O O . SER A 1 287 ? -1.743 -3.141 7.976 1.00 91.75 287 SER A O 1
ATOM 2468 N N . SER A 1 288 ? 0.306 -2.956 7.198 1.00 88.31 288 SER A N 1
ATOM 2469 C CA . SER A 1 288 ? 0.929 -2.730 8.508 1.00 88.31 288 SER A CA 1
ATOM 2470 C C . SER A 1 288 ? 0.750 -1.333 9.118 1.00 88.31 288 SER A C 1
ATOM 2472 O O . SER A 1 288 ? 1.213 -1.125 10.240 1.00 88.31 288 SER A O 1
ATOM 2474 N N . ALA A 1 289 ? 0.163 -0.367 8.405 1.00 88.69 289 ALA A N 1
ATOM 2475 C CA . ALA A 1 289 ? 0.218 1.049 8.781 1.00 88.69 289 ALA A CA 1
ATOM 2476 C C . ALA A 1 289 ? -0.420 1.324 10.153 1.00 88.69 289 ALA A C 1
ATOM 2478 O O . ALA A 1 289 ? 0.204 1.944 11.012 1.00 88.69 289 ALA A O 1
ATOM 2479 N N . GLU A 1 290 ? -1.608 0.780 10.413 1.00 93.50 290 GLU A N 1
ATOM 2480 C CA . GLU A 1 290 ? -2.356 1.013 11.655 1.00 93.50 290 GLU A CA 1
ATOM 2481 C C . GLU A 1 290 ? -1.585 0.500 12.870 1.00 93.50 290 GLU A C 1
ATOM 2483 O O . GLU A 1 290 ? -1.560 1.147 13.915 1.00 93.50 290 GLU A O 1
ATOM 2488 N N . ARG A 1 291 ? -0.902 -0.642 12.732 1.00 92.56 291 ARG A N 1
ATOM 2489 C CA . ARG A 1 291 ? -0.058 -1.188 13.798 1.00 92.56 291 ARG A CA 1
ATOM 2490 C C . ARG A 1 291 ? 1.108 -0.252 14.114 1.00 92.56 291 ARG A C 1
ATOM 2492 O O . ARG A 1 291 ? 1.364 0.005 15.286 1.00 92.56 291 ARG A O 1
ATOM 2499 N N . VAL A 1 292 ? 1.763 0.286 13.083 1.00 91.50 292 VAL A N 1
ATOM 2500 C CA . VAL A 1 292 ? 2.858 1.256 13.245 1.00 91.50 292 VAL A CA 1
ATOM 2501 C C . VAL A 1 292 ? 2.371 2.503 13.983 1.00 91.50 292 VAL A C 1
ATOM 2503 O O . VAL A 1 292 ? 3.043 2.951 14.909 1.00 91.50 292 VAL A O 1
ATOM 2506 N N . TYR A 1 293 ? 1.189 3.027 13.644 1.00 93.44 293 TYR A N 1
ATOM 2507 C CA . TYR A 1 293 ? 0.617 4.176 14.352 1.00 93.44 293 TYR A CA 1
ATOM 2508 C C . TYR A 1 293 ? 0.277 3.862 15.809 1.00 93.44 293 TYR A C 1
ATOM 2510 O O . TYR A 1 293 ? 0.583 4.664 16.685 1.00 93.44 293 TYR A O 1
ATOM 2518 N N . ILE A 1 294 ? -0.292 2.694 16.106 1.00 94.81 294 ILE A N 1
ATOM 2519 C CA . ILE A 1 294 ? -0.597 2.307 17.492 1.00 94.81 294 ILE A CA 1
ATOM 2520 C C . ILE A 1 294 ? 0.678 2.145 18.327 1.00 94.81 294 ILE A C 1
ATOM 2522 O O . ILE A 1 294 ? 0.718 2.592 19.475 1.00 94.81 294 ILE A O 1
ATOM 2526 N N . ASP A 1 295 ? 1.726 1.542 17.766 1.00 93.12 295 ASP A N 1
ATOM 2527 C CA . ASP A 1 295 ? 3.016 1.402 18.446 1.00 93.12 295 ASP A CA 1
ATOM 2528 C C . ASP A 1 295 ? 3.677 2.778 18.665 1.00 93.12 295 ASP A C 1
ATOM 2530 O O . ASP A 1 295 ? 4.173 3.063 19.759 1.00 93.12 295 ASP A O 1
ATOM 2534 N N . TYR A 1 296 ? 3.579 3.678 17.680 1.00 92.19 296 TYR A N 1
ATOM 2535 C CA . TYR A 1 296 ? 3.968 5.083 17.813 1.00 92.19 296 TYR A CA 1
ATOM 2536 C C . TYR A 1 296 ? 3.222 5.772 18.965 1.00 92.19 296 TYR A C 1
ATOM 2538 O O . TYR A 1 296 ? 3.863 6.328 19.857 1.00 92.19 296 TYR A O 1
ATOM 2546 N N . MET A 1 297 ? 1.892 5.670 19.012 1.00 94.69 297 MET A N 1
ATOM 2547 C CA . MET A 1 297 ? 1.066 6.279 20.060 1.00 94.69 297 MET A CA 1
ATOM 2548 C C . MET A 1 297 ? 1.484 5.781 21.447 1.00 94.69 297 MET A C 1
ATOM 2550 O O . MET A 1 297 ? 1.687 6.588 22.352 1.00 94.69 297 MET A O 1
ATOM 2554 N N . ARG A 1 298 ? 1.699 4.467 21.603 1.00 95.19 298 ARG A N 1
ATOM 2555 C CA . ARG A 1 298 ? 2.181 3.868 22.860 1.00 95.19 298 ARG A CA 1
ATOM 2556 C C . ARG A 1 298 ? 3.549 4.400 23.279 1.00 95.19 298 ARG A C 1
ATOM 2558 O O . ARG A 1 298 ? 3.760 4.610 24.469 1.00 95.19 298 ARG A O 1
ATOM 2565 N N . SER A 1 299 ? 4.460 4.617 22.329 1.00 92.69 299 SER A N 1
ATOM 2566 C CA . SER A 1 299 ? 5.783 5.179 22.628 1.00 92.69 299 SER A CA 1
ATOM 2567 C C . SER A 1 299 ? 5.748 6.667 22.986 1.00 92.69 299 SER A C 1
ATOM 2569 O O . SER A 1 299 ? 6.453 7.077 23.903 1.00 92.69 299 SER A O 1
ATOM 2571 N N . GLN A 1 300 ? 4.927 7.468 22.296 1.00 91.81 300 GLN A N 1
ATOM 2572 C CA . GLN A 1 300 ? 4.874 8.921 22.493 1.00 91.81 300 GLN A CA 1
ATOM 2573 C C . GLN A 1 300 ? 4.017 9.322 23.689 1.00 91.81 300 GLN A C 1
ATOM 2575 O O . GLN A 1 300 ? 4.340 10.270 24.400 1.00 91.81 300 GLN A O 1
ATOM 2580 N N . TYR A 1 301 ? 2.930 8.590 23.923 1.00 95.31 301 TYR A N 1
ATOM 2581 C CA . TYR A 1 301 ? 1.951 8.886 24.962 1.00 95.31 301 TYR A CA 1
ATOM 2582 C C . TYR A 1 301 ? 1.728 7.662 25.865 1.00 95.31 301 TYR A C 1
ATOM 2584 O O . TYR A 1 301 ? 0.612 7.131 25.913 1.00 95.31 301 TYR A O 1
ATOM 2592 N N . PRO A 1 302 ? 2.767 7.181 26.580 1.00 96.75 302 PRO A N 1
ATOM 2593 C CA . PRO A 1 302 ? 2.700 5.957 27.384 1.00 96.75 302 PRO A CA 1
ATOM 2594 C C . PRO A 1 302 ? 1.789 6.082 28.613 1.00 96.75 302 PRO A C 1
ATOM 2596 O O . PRO A 1 302 ? 1.366 5.075 29.171 1.00 96.75 302 PRO A O 1
ATOM 2599 N N . HIS A 1 303 ? 1.475 7.307 29.046 1.00 97.25 303 HIS A N 1
ATOM 2600 C CA . HIS A 1 303 ? 0.572 7.589 30.167 1.00 97.25 303 HIS A CA 1
ATOM 2601 C C . HIS A 1 303 ? -0.912 7.461 29.808 1.00 97.25 303 HIS A C 1
ATOM 2603 O O . HIS A 1 303 ? -1.762 7.526 30.699 1.00 97.25 303 HIS A O 1
ATOM 2609 N N . LEU A 1 304 ? -1.248 7.324 28.522 1.00 97.56 304 LEU A N 1
ATOM 2610 C CA . LEU A 1 304 ? -2.620 7.078 28.098 1.00 97.56 304 LEU A CA 1
ATOM 2611 C C . LEU A 1 304 ? -3.002 5.615 28.326 1.00 97.56 304 LEU A C 1
ATOM 2613 O O . LEU A 1 304 ? -2.191 4.699 28.241 1.00 97.56 304 LEU A O 1
ATOM 2617 N N . ASP A 1 305 ? -4.279 5.401 28.611 1.00 95.88 305 ASP A N 1
ATOM 2618 C CA . ASP A 1 305 ? -4.799 4.095 28.986 1.00 95.88 305 ASP A CA 1
ATOM 2619 C C . ASP A 1 305 ? -5.328 3.354 27.740 1.00 95.88 305 ASP A C 1
ATOM 2621 O O . ASP A 1 305 ? -6.464 3.574 27.297 1.00 95.88 305 ASP A O 1
ATOM 2625 N N . TYR A 1 306 ? -4.486 2.497 27.153 1.00 97.62 306 TYR A N 1
ATOM 2626 C CA . TYR A 1 306 ? -4.763 1.766 25.910 1.00 97.62 306 TYR A CA 1
ATOM 2627 C C . TYR A 1 306 ? -5.565 0.473 26.146 1.00 97.62 306 TYR A C 1
ATOM 2629 O O . TYR A 1 306 ? -5.210 -0.312 27.023 1.00 97.62 306 TYR A O 1
ATOM 2637 N N . PRO A 1 307 ? -6.602 0.193 25.333 1.00 96.62 307 PRO A N 1
ATOM 2638 C CA . PRO A 1 307 ? -7.197 -1.136 25.236 1.00 96.62 307 PRO A CA 1
ATOM 2639 C C . PRO A 1 307 ? -6.193 -2.202 24.764 1.00 96.62 307 PRO A C 1
ATOM 2641 O O . PRO A 1 307 ? -5.177 -1.909 24.122 1.00 96.62 307 PRO A O 1
ATOM 2644 N N . ASN A 1 308 ? -6.539 -3.462 25.005 1.00 96.69 308 ASN A N 1
ATOM 2645 C CA . ASN A 1 308 ? -5.886 -4.605 24.387 1.00 96.69 308 ASN A CA 1
ATOM 2646 C C . ASN A 1 308 ? -6.350 -4.714 22.931 1.00 96.69 308 ASN A C 1
ATOM 2648 O O . ASN A 1 308 ? -7.529 -4.940 22.658 1.00 96.69 308 ASN A O 1
ATOM 2652 N N . PHE A 1 309 ? -5.417 -4.565 21.992 1.00 97.31 309 PHE A N 1
ATOM 2653 C CA . PHE A 1 309 ? -5.706 -4.627 20.562 1.00 97.31 309 PHE A CA 1
ATOM 2654 C C . PHE A 1 309 ? -5.289 -5.967 19.961 1.00 97.31 309 PHE A C 1
ATOM 2656 O O . PHE A 1 309 ? -4.131 -6.367 20.067 1.00 97.31 309 PHE A O 1
ATOM 2663 N N . THR A 1 310 ? -6.226 -6.626 19.280 1.00 96.94 310 THR A N 1
ATOM 2664 C CA . THR A 1 310 ? -5.961 -7.772 18.401 1.00 96.94 310 THR A CA 1
ATOM 2665 C C . THR A 1 310 ? -6.079 -7.314 16.954 1.00 96.94 310 THR A C 1
ATOM 2667 O O . THR A 1 310 ? -7.165 -6.940 16.516 1.00 96.94 310 THR A O 1
ATOM 2670 N N . PHE A 1 311 ? -4.979 -7.332 16.208 1.00 97.06 311 PHE A N 1
ATOM 2671 C CA . PHE A 1 311 ? -4.951 -6.883 14.816 1.00 97.06 311 PHE A CA 1
ATOM 2672 C C . PHE A 1 311 ? -5.316 -8.016 13.859 1.00 97.06 311 PHE A C 1
ATOM 2674 O O . PHE A 1 311 ? -4.770 -9.114 13.952 1.00 97.06 311 PHE A O 1
ATOM 2681 N N . VAL A 1 312 ? -6.219 -7.732 12.925 1.00 97.31 312 VAL A N 1
ATOM 2682 C CA . VAL A 1 312 ? -6.624 -8.626 11.842 1.00 97.31 312 VAL A CA 1
ATOM 2683 C C . VAL A 1 312 ? -6.275 -7.951 10.521 1.00 97.31 312 VAL A C 1
ATOM 2685 O O . VAL A 1 312 ? -7.048 -7.149 9.991 1.00 97.31 312 VAL A O 1
ATOM 2688 N N . ASP A 1 313 ? -5.093 -8.280 10.002 1.00 97.00 313 ASP A N 1
ATOM 2689 C CA . ASP A 1 313 ? -4.613 -7.764 8.723 1.00 97.00 313 ASP A CA 1
ATOM 2690 C C . ASP A 1 313 ? -5.253 -8.535 7.562 1.00 97.00 313 ASP A C 1
ATOM 2692 O O . ASP A 1 313 ? -4.835 -9.642 7.201 1.00 97.00 313 ASP A O 1
ATOM 2696 N N . LEU A 1 314 ? -6.267 -7.926 6.951 1.00 97.81 314 LEU A N 1
ATOM 2697 C CA . LEU A 1 314 ? -6.989 -8.522 5.831 1.00 97.81 314 LEU A CA 1
ATOM 2698 C C . LEU A 1 314 ? -6.084 -8.748 4.615 1.00 97.81 314 LEU A C 1
ATOM 2700 O O . LEU A 1 314 ? -6.266 -9.737 3.908 1.00 97.81 314 LEU A O 1
ATOM 2704 N N . LEU A 1 315 ? -5.069 -7.907 4.395 1.00 97.19 315 LEU A N 1
ATOM 2705 C CA . LEU A 1 315 ? -4.126 -8.084 3.288 1.00 97.19 315 LEU A CA 1
ATOM 2706 C C . LEU A 1 315 ? -3.324 -9.381 3.444 1.00 97.19 315 LEU A C 1
ATOM 2708 O O . LEU A 1 315 ? -3.114 -10.110 2.469 1.00 97.19 315 LEU A O 1
ATOM 2712 N N . SER A 1 316 ? -2.865 -9.669 4.661 1.00 96.12 316 SER A N 1
ATOM 2713 C CA . SER A 1 316 ? -2.138 -10.903 4.960 1.00 96.12 316 SER A CA 1
ATOM 2714 C C . SER A 1 316 ? -3.020 -12.129 4.728 1.00 96.12 316 SER A C 1
ATOM 2716 O O . SER A 1 316 ? -2.604 -13.057 4.032 1.00 96.12 316 SER A O 1
ATOM 2718 N N . TYR A 1 317 ? -4.273 -12.103 5.187 1.00 96.94 317 TYR A N 1
ATOM 2719 C CA . TYR A 1 317 ? -5.222 -13.190 4.937 1.00 96.94 317 TYR A CA 1
ATOM 2720 C C . TYR A 1 317 ? -5.568 -13.376 3.454 1.00 96.94 317 TYR A C 1
ATOM 2722 O O . TYR A 1 317 ? -5.612 -14.510 2.975 1.00 96.94 317 TYR A O 1
ATOM 2730 N N . PHE A 1 318 ? -5.721 -12.285 2.695 1.00 97.25 318 PHE A N 1
ATOM 2731 C CA . PHE A 1 318 ? -5.911 -12.337 1.242 1.00 97.25 318 PHE A CA 1
ATOM 2732 C C . PHE A 1 318 ? -4.755 -13.046 0.529 1.00 97.25 318 PHE A C 1
ATOM 2734 O O . PHE A 1 318 ? -4.990 -13.762 -0.442 1.00 97.25 318 PHE A O 1
ATOM 2741 N N . LYS A 1 319 ? -3.517 -12.876 1.003 1.00 95.56 319 LYS A N 1
ATOM 2742 C CA . LYS A 1 319 ? -2.337 -13.550 0.441 1.00 95.56 319 LYS A CA 1
ATOM 2743 C C . LYS A 1 319 ? -2.232 -15.013 0.877 1.00 95.56 319 LYS A C 1
ATOM 2745 O O . LYS A 1 319 ? -1.898 -15.853 0.047 1.00 95.56 319 LYS A O 1
ATOM 2750 N N . MET A 1 320 ? -2.518 -15.316 2.146 1.00 94.44 320 MET A N 1
ATOM 2751 C CA . MET A 1 320 ? -2.451 -16.682 2.684 1.00 94.44 320 MET A CA 1
ATOM 2752 C C . MET A 1 320 ? -3.514 -17.612 2.075 1.00 94.44 320 MET A C 1
ATOM 2754 O O . MET A 1 320 ? -3.227 -18.777 1.792 1.00 94.44 320 MET A O 1
ATOM 2758 N N . GLU A 1 321 ? -4.733 -17.109 1.845 1.00 94.88 321 GLU A N 1
ATOM 2759 C CA . GLU A 1 321 ? -5.846 -17.848 1.217 1.00 94.88 321 GLU A CA 1
ATOM 2760 C C . GLU A 1 321 ? -5.807 -17.850 -0.333 1.00 94.88 321 GLU A C 1
ATOM 2762 O O . GLU A 1 321 ? -6.583 -18.548 -0.986 1.00 94.88 321 GLU A O 1
ATOM 2767 N N . PRO A 1 322 ? -4.738 -17.324 -0.943 1.00 94.94 322 PRO A N 1
ATOM 2768 C CA . PRO A 1 322 ? -4.749 -16.533 -2.192 1.00 94.94 322 PRO A CA 1
ATOM 2769 C C . PRO A 1 322 ? -6.139 -16.157 -2.736 1.00 94.94 322 PRO A C 1
ATOM 2771 O O . PRO A 1 322 ? -6.613 -16.712 -3.733 1.00 94.94 322 PRO A O 1
ATOM 2774 N N . ILE A 1 323 ? -6.761 -15.151 -2.120 1.00 97.44 323 ILE A N 1
ATOM 2775 C CA . ILE A 1 323 ? -7.942 -14.493 -2.682 1.00 97.44 323 ILE A CA 1
ATOM 2776 C C . ILE A 1 323 ? -7.499 -13.672 -3.895 1.00 97.44 323 ILE A C 1
ATOM 2778 O O . ILE A 1 323 ? -6.622 -12.813 -3.805 1.00 97.44 323 ILE A O 1
ATOM 2782 N N . THR A 1 324 ? -8.088 -13.965 -5.047 1.00 97.06 324 THR A N 1
ATOM 2783 C CA . THR A 1 324 ? -7.767 -13.392 -6.356 1.00 97.06 324 THR A CA 1
ATOM 2784 C C . THR A 1 324 ? -9.057 -12.996 -7.056 1.00 97.06 324 THR A C 1
ATOM 2786 O O . THR A 1 324 ? -10.074 -13.682 -6.955 1.00 97.06 324 THR A O 1
ATOM 2789 N N . ILE A 1 325 ? -9.025 -11.858 -7.742 1.00 97.62 325 ILE A N 1
ATOM 2790 C CA . ILE A 1 325 ? -10.192 -11.241 -8.374 1.00 97.62 325 ILE A CA 1
ATOM 2791 C C . ILE A 1 325 ? -9.874 -11.078 -9.855 1.00 97.62 325 ILE A C 1
ATOM 2793 O O . ILE A 1 325 ? -8.760 -10.697 -10.216 1.00 97.62 325 ILE A O 1
ATOM 2797 N N . GLN A 1 326 ? -10.839 -11.386 -10.714 1.00 96.88 326 GLN A N 1
ATOM 2798 C CA . GLN A 1 326 ? -10.672 -11.251 -12.155 1.00 96.88 326 GLN A CA 1
ATOM 2799 C C . GLN A 1 326 ? -10.403 -9.782 -12.523 1.00 96.88 326 GLN A C 1
ATOM 2801 O O . GLN A 1 326 ? -11.123 -8.888 -12.081 1.00 96.88 326 GLN A O 1
ATOM 2806 N N . GLY A 1 327 ? -9.386 -9.528 -13.341 1.00 95.06 327 GLY A N 1
ATOM 2807 C CA . GLY A 1 327 ? -8.928 -8.187 -13.716 1.00 95.06 327 GLY A CA 1
ATOM 2808 C C . GLY A 1 327 ? -8.006 -7.518 -12.688 1.00 95.06 327 GLY A C 1
ATOM 2809 O O . GLY A 1 327 ? -7.578 -6.388 -12.912 1.00 95.06 327 GLY A O 1
ATOM 2810 N N . CYS A 1 328 ? -7.692 -8.183 -11.570 1.00 95.50 328 CYS A N 1
ATOM 2811 C CA . CYS A 1 328 ? -6.8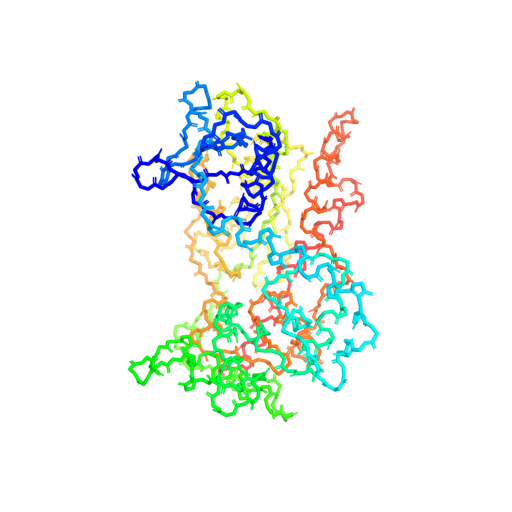22 -7.660 -10.516 1.00 95.50 328 CYS A CA 1
ATOM 2812 C C . CYS A 1 328 ? -5.461 -8.363 -10.549 1.00 95.50 328 CYS A C 1
ATOM 2814 O O . CYS A 1 328 ? -5.401 -9.597 -10.508 1.00 95.50 328 CYS A O 1
ATOM 2816 N N . PHE A 1 329 ? -4.373 -7.589 -10.577 1.00 95.06 329 PHE A N 1
ATOM 2817 C CA . PHE A 1 329 ? -3.002 -8.113 -10.611 1.00 95.06 329 PHE A CA 1
ATOM 2818 C C . PHE A 1 329 ? -2.154 -7.677 -9.408 1.00 95.06 329 PHE A C 1
ATOM 2820 O O . PHE A 1 329 ? -0.992 -8.056 -9.292 1.00 95.06 329 PHE A O 1
ATOM 2827 N N . GLY A 1 330 ? -2.730 -6.926 -8.474 1.00 93.38 330 GLY A N 1
ATOM 2828 C CA . GLY A 1 330 ? -2.113 -6.524 -7.219 1.00 93.38 330 GLY A CA 1
ATOM 2829 C C . GLY A 1 330 ? -3.039 -6.684 -6.015 1.00 93.38 330 GLY A C 1
ATOM 2830 O O . GLY A 1 330 ? -4.195 -7.081 -6.126 1.00 93.38 330 GLY A O 1
ATOM 2831 N N . TYR A 1 331 ? -2.498 -6.354 -4.841 1.00 94.81 331 TYR A N 1
ATOM 2832 C CA . TYR A 1 331 ? -3.205 -6.372 -3.554 1.00 94.81 331 TYR A CA 1
ATOM 2833 C C . TYR A 1 331 ? -3.291 -4.979 -2.904 1.00 94.81 331 TYR A C 1
ATOM 2835 O O . TYR A 1 331 ? -3.458 -4.845 -1.691 1.00 94.81 331 TYR A O 1
ATOM 2843 N N . GLY A 1 332 ? -3.124 -3.914 -3.691 1.00 93.50 332 GLY A N 1
ATOM 2844 C CA . GLY A 1 332 ? -3.395 -2.566 -3.195 1.00 93.50 332 GLY A CA 1
ATOM 2845 C C . GLY A 1 332 ? -4.890 -2.412 -2.923 1.00 93.50 332 GLY A C 1
ATOM 2846 O O . GLY A 1 332 ? -5.692 -2.821 -3.760 1.00 93.50 332 GLY A O 1
ATOM 2847 N N . LEU A 1 333 ? -5.269 -1.804 -1.794 1.00 94.44 333 LEU A N 1
ATOM 2848 C CA . LEU A 1 333 ? -6.676 -1.690 -1.392 1.00 94.44 333 LEU A CA 1
ATOM 2849 C C . LEU A 1 333 ? -7.541 -1.053 -2.493 1.00 94.44 333 LEU A C 1
ATOM 2851 O O . LEU A 1 333 ? -8.556 -1.624 -2.880 1.00 94.44 333 LEU A O 1
ATOM 2855 N N . LYS A 1 334 ? -7.085 0.063 -3.086 1.00 91.19 334 LYS A N 1
ATOM 2856 C CA . LYS A 1 334 ? -7.776 0.725 -4.209 1.00 91.19 334 LYS A CA 1
ATOM 2857 C C . LYS A 1 334 ? -7.974 -0.188 -5.425 1.00 91.19 334 LYS A C 1
ATOM 2859 O O . LYS A 1 334 ? -9.009 -0.119 -6.078 1.00 91.19 334 LYS A O 1
ATOM 2864 N N . GLU A 1 335 ? -6.998 -1.040 -5.738 1.00 92.62 335 GLU A N 1
ATOM 2865 C CA . GLU A 1 335 ? -7.071 -1.961 -6.879 1.00 92.62 335 GLU A CA 1
ATOM 2866 C C . GLU A 1 335 ? -8.081 -3.086 -6.623 1.00 92.62 335 GLU A C 1
ATOM 2868 O O . GLU A 1 335 ? -8.960 -3.320 -7.454 1.00 92.62 335 GLU A O 1
ATOM 2873 N N . ILE A 1 336 ? -8.003 -3.701 -5.437 1.00 96.62 336 ILE A N 1
ATOM 2874 C CA . ILE A 1 336 ? -8.926 -4.741 -4.973 1.00 96.62 336 ILE A CA 1
ATOM 2875 C C . ILE A 1 336 ? -10.359 -4.208 -4.970 1.00 96.62 336 ILE A C 1
ATOM 2877 O O . ILE A 1 336 ? -11.225 -4.770 -5.633 1.00 96.62 336 ILE A O 1
ATOM 2881 N N . VAL A 1 337 ? -10.604 -3.085 -4.292 1.00 96.75 337 VAL A N 1
ATOM 2882 C CA . VAL A 1 337 ? -11.935 -2.468 -4.186 1.00 96.75 337 VAL A CA 1
ATOM 2883 C C . VAL A 1 337 ? -12.477 -2.085 -5.559 1.00 96.75 337 VAL A C 1
ATOM 2885 O O . VAL A 1 337 ? -13.641 -2.353 -5.842 1.00 96.75 337 VAL A O 1
ATOM 2888 N N . LYS A 1 338 ? -11.650 -1.523 -6.452 1.00 95.00 338 LYS A N 1
ATOM 2889 C CA . LYS A 1 338 ? -12.085 -1.196 -7.817 1.00 95.00 338 LYS A CA 1
ATOM 2890 C C . LYS A 1 338 ? -12.608 -2.435 -8.544 1.00 95.00 338 LYS A C 1
ATOM 2892 O O . LYS A 1 338 ? -13.668 -2.367 -9.161 1.00 95.00 338 LYS A O 1
ATOM 2897 N N . MET A 1 339 ? -11.880 -3.551 -8.486 1.00 96.31 339 MET A N 1
ATOM 2898 C CA . MET A 1 339 ? -12.296 -4.778 -9.169 1.00 96.31 339 MET A CA 1
ATOM 2899 C C . MET A 1 339 ? -13.491 -5.446 -8.484 1.00 96.31 339 MET A C 1
ATOM 2901 O O . MET A 1 339 ? -14.419 -5.854 -9.173 1.00 96.31 339 MET A O 1
ATOM 2905 N N . LEU A 1 340 ? -13.530 -5.491 -7.150 1.00 97.69 340 LEU A N 1
ATOM 2906 C CA . LEU A 1 340 ? -14.690 -5.998 -6.412 1.00 97.69 340 LEU A CA 1
ATOM 2907 C C . LEU A 1 340 ? -15.961 -5.203 -6.735 1.00 97.69 340 LEU A C 1
ATOM 2909 O O . LEU A 1 340 ? -17.010 -5.800 -6.963 1.00 97.69 340 LEU A O 1
ATOM 2913 N N . TYR A 1 341 ? -15.863 -3.873 -6.800 1.00 97.38 341 TYR A N 1
ATOM 2914 C CA . TYR A 1 341 ? -16.979 -3.001 -7.159 1.00 97.38 341 TYR A CA 1
ATOM 2915 C C . TYR A 1 341 ? -17.432 -3.232 -8.603 1.00 97.38 341 TYR A C 1
ATOM 2917 O O . TYR A 1 341 ? -18.621 -3.388 -8.855 1.00 97.38 341 TYR A O 1
ATOM 2925 N N . ASN A 1 342 ? -16.494 -3.301 -9.555 1.00 95.88 342 ASN A N 1
ATOM 2926 C CA . ASN A 1 342 ? -16.808 -3.564 -10.964 1.00 95.88 342 ASN A CA 1
ATOM 2927 C C . ASN A 1 342 ? -17.506 -4.918 -11.172 1.00 95.88 342 ASN A C 1
ATOM 2929 O O . ASN A 1 342 ? -18.292 -5.066 -12.101 1.00 95.88 342 ASN A O 1
ATOM 2933 N N . HIS A 1 343 ? -17.216 -5.893 -10.310 1.00 96.94 343 HIS A N 1
ATOM 2934 C CA . HIS A 1 343 ? -17.851 -7.212 -10.307 1.00 96.94 343 HIS A CA 1
ATOM 2935 C C . HIS A 1 343 ? -19.140 -7.286 -9.485 1.00 96.94 343 HIS A C 1
ATOM 2937 O O . HIS A 1 343 ? -19.739 -8.366 -9.425 1.00 96.94 343 HIS A O 1
ATOM 2943 N N . GLU A 1 344 ? -19.561 -6.166 -8.888 1.00 96.94 344 GLU A N 1
ATOM 2944 C CA . GLU A 1 344 ? -20.738 -6.025 -8.019 1.00 96.94 344 GLU A CA 1
ATOM 2945 C C . GLU A 1 344 ? -20.663 -6.891 -6.747 1.00 96.94 344 GLU A C 1
ATOM 2947 O O . GLU A 1 344 ? -21.677 -7.295 -6.184 1.00 96.94 344 GLU A O 1
ATOM 2952 N N . LEU A 1 345 ? -19.445 -7.193 -6.283 1.00 97.00 345 LEU A N 1
ATOM 2953 C CA . LEU A 1 345 ? -19.200 -7.970 -5.061 1.00 97.00 345 LEU A CA 1
ATOM 2954 C C . LEU A 1 345 ? -19.203 -7.100 -3.797 1.00 97.00 345 LEU A C 1
ATOM 2956 O O . LEU A 1 345 ? -19.373 -7.615 -2.694 1.00 97.00 345 LEU A O 1
ATOM 2960 N N . ILE A 1 346 ? -19.023 -5.787 -3.958 1.00 97.56 346 ILE A N 1
ATOM 2961 C CA . ILE A 1 346 ? -19.133 -4.775 -2.902 1.00 97.56 346 ILE A CA 1
ATOM 2962 C C . ILE A 1 346 ? -19.924 -3.570 -3.413 1.00 97.56 346 ILE A C 1
ATOM 2964 O O . ILE A 1 346 ? -20.090 -3.388 -4.619 1.00 97.56 346 ILE A O 1
ATOM 2968 N N . LYS A 1 347 ? -20.403 -2.727 -2.494 1.00 95.56 347 LYS A N 1
ATOM 2969 C CA . LYS A 1 347 ? -21.350 -1.646 -2.808 1.00 95.56 347 LYS A CA 1
ATOM 2970 C C . LYS A 1 347 ? -20.676 -0.293 -2.989 1.00 95.56 347 LYS A C 1
ATOM 2972 O O . LYS A 1 347 ? -21.222 0.566 -3.675 1.00 95.56 347 LYS A O 1
ATOM 2977 N N . ASN A 1 348 ? -19.526 -0.086 -2.355 1.00 95.06 348 ASN A N 1
ATOM 2978 C CA . ASN A 1 348 ? -18.885 1.218 -2.272 1.00 95.06 348 ASN A CA 1
ATOM 2979 C C . ASN A 1 348 ? -17.497 1.223 -2.925 1.00 95.06 348 ASN A C 1
ATOM 2981 O O . ASN A 1 348 ? -16.759 0.241 -2.896 1.00 95.06 348 ASN A O 1
ATOM 2985 N N . LYS A 1 349 ? -17.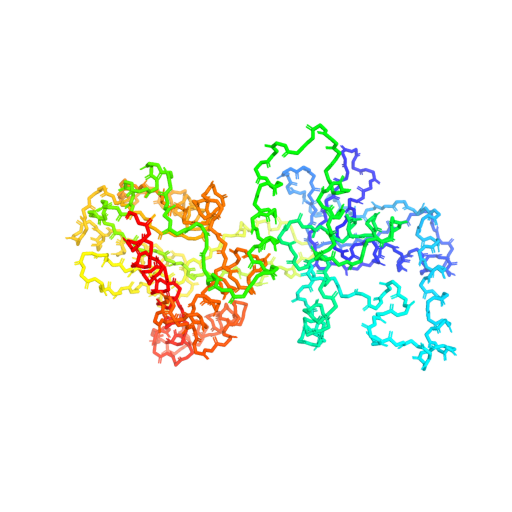140 2.379 -3.485 1.00 94.00 349 LYS A N 1
ATOM 2986 C CA . LYS A 1 349 ? -15.794 2.752 -3.935 1.00 94.00 349 LYS A CA 1
ATOM 2987 C C . LYS A 1 349 ? -15.620 4.257 -3.745 1.00 94.00 349 LYS A C 1
ATOM 2989 O O . LYS A 1 349 ? -16.618 4.971 -3.644 1.00 94.00 349 LYS A O 1
ATOM 2994 N N . TRP A 1 350 ? -14.384 4.748 -3.732 1.00 90.25 350 TRP A N 1
ATOM 2995 C CA . TRP A 1 350 ? -14.133 6.192 -3.738 1.00 90.25 350 TRP A CA 1
ATOM 2996 C C . TRP A 1 350 ? -14.760 6.847 -4.975 1.00 90.25 350 TRP A C 1
ATOM 2998 O O . TRP A 1 350 ? -14.728 6.289 -6.075 1.00 90.25 350 TRP A O 1
ATOM 3008 N N . ILE A 1 351 ? -15.342 8.026 -4.765 1.00 80.69 351 ILE A N 1
ATOM 3009 C CA . ILE A 1 351 ? -15.907 8.868 -5.828 1.00 80.69 351 ILE A CA 1
ATOM 3010 C C . ILE A 1 351 ? -14.792 9.686 -6.495 1.00 80.69 351 ILE A C 1
ATOM 3012 O O . ILE A 1 351 ? -14.809 9.858 -7.711 1.00 80.69 351 ILE A O 1
ATOM 3016 N N . ASP A 1 352 ? -13.800 10.108 -5.705 1.00 68.50 352 ASP A N 1
ATOM 3017 C CA . ASP A 1 352 ? -12.697 10.972 -6.121 1.00 68.50 352 ASP A CA 1
ATOM 3018 C C . ASP A 1 352 ? -11.340 10.253 -6.010 1.00 68.50 352 ASP A C 1
ATOM 3020 O O . ASP A 1 352 ? -11.098 9.483 -5.076 1.00 68.50 352 ASP A O 1
ATOM 3024 N N . ASP A 1 353 ? -10.420 10.567 -6.927 1.00 64.31 353 ASP A N 1
ATOM 3025 C CA . ASP A 1 353 ? -9.011 10.146 -6.883 1.00 64.31 353 ASP A CA 1
ATOM 3026 C C . ASP A 1 353 ? -8.194 11.055 -5.942 1.00 64.31 353 ASP A C 1
ATOM 3028 O O . ASP A 1 353 ? -7.189 11.653 -6.330 1.00 64.31 353 ASP A O 1
ATOM 3032 N N . THR A 1 354 ? -8.623 11.193 -4.683 1.00 64.19 354 THR A N 1
ATOM 3033 C CA . THR A 1 354 ? -7.846 11.946 -3.687 1.00 64.19 354 THR A CA 1
ATOM 3034 C C . THR A 1 354 ? -6.495 11.257 -3.465 1.00 64.19 354 THR A C 1
ATOM 3036 O O . THR A 1 354 ? -6.425 10.068 -3.123 1.00 64.19 354 THR A O 1
ATOM 3039 N N . ASP A 1 355 ? -5.418 12.008 -3.693 1.00 70.19 355 ASP A N 1
ATOM 3040 C CA . ASP A 1 355 ? -4.039 11.595 -3.440 1.00 70.19 355 ASP A CA 1
ATOM 3041 C C . ASP A 1 355 ? -3.641 11.936 -1.996 1.00 70.19 355 ASP A C 1
ATOM 3043 O O . ASP A 1 355 ? -3.877 13.053 -1.526 1.00 70.19 355 ASP A O 1
ATOM 3047 N N . GLY A 1 356 ? -3.009 10.989 -1.298 1.00 69.88 356 GLY A N 1
ATOM 3048 C CA . GLY A 1 356 ? -2.628 11.145 0.110 1.00 69.88 356 GLY A CA 1
ATOM 3049 C C . GLY A 1 356 ? -1.649 12.303 0.333 1.00 69.88 356 GLY A C 1
ATOM 3050 O O . GLY A 1 356 ? -1.731 13.004 1.340 1.00 69.88 356 GLY A O 1
ATOM 3051 N N . LEU A 1 357 ? -0.771 12.586 -0.639 1.00 71.94 357 LEU A N 1
ATOM 3052 C CA . LEU A 1 357 ? 0.127 13.743 -0.567 1.00 71.94 357 LEU A CA 1
ATOM 3053 C C . LEU A 1 357 ? -0.638 15.071 -0.670 1.00 71.94 357 LEU A C 1
ATOM 3055 O O . LEU A 1 357 ? -0.335 16.015 0.063 1.00 71.94 357 LEU A O 1
ATOM 3059 N N . GLY A 1 358 ? -1.637 15.140 -1.554 1.00 74.50 358 GLY A N 1
ATOM 3060 C CA . GLY A 1 358 ? -2.519 16.301 -1.681 1.00 74.50 358 GLY A CA 1
ATOM 3061 C C . GLY A 1 358 ? -3.276 16.571 -0.382 1.00 74.50 358 GLY A C 1
ATOM 3062 O O . GLY A 1 358 ? -3.219 17.686 0.138 1.00 74.50 358 GLY A O 1
ATOM 3063 N N . ALA A 1 359 ? -3.875 15.527 0.200 1.00 79.06 359 ALA A N 1
ATOM 3064 C CA . ALA A 1 359 ? -4.548 15.605 1.496 1.00 79.06 359 ALA A CA 1
ATOM 3065 C C . ALA A 1 359 ? -3.604 16.118 2.602 1.00 79.06 359 ALA A C 1
ATOM 3067 O O . ALA A 1 359 ? -3.963 17.014 3.368 1.00 79.06 359 ALA A O 1
ATOM 3068 N N . MET A 1 360 ? -2.359 15.632 2.638 1.00 81.44 360 MET A N 1
ATOM 3069 C CA . MET A 1 360 ? -1.347 16.076 3.600 1.00 81.44 360 MET A CA 1
ATOM 3070 C C . MET A 1 360 ? -1.044 17.579 3.491 1.00 81.44 360 MET A C 1
ATOM 3072 O O . MET A 1 360 ? -1.012 18.294 4.498 1.00 81.44 360 MET A O 1
ATOM 3076 N N . ILE A 1 361 ? -0.825 18.073 2.266 1.00 80.31 361 ILE A N 1
ATOM 3077 C CA . ILE A 1 361 ? -0.536 19.490 1.998 1.00 80.31 361 ILE A CA 1
ATOM 3078 C C . ILE A 1 361 ? -1.730 20.362 2.398 1.00 80.31 361 ILE A C 1
ATOM 3080 O O . ILE A 1 361 ? -1.543 21.403 3.035 1.00 80.31 361 ILE A O 1
ATOM 3084 N N . GLU A 1 362 ? -2.948 19.921 2.081 1.00 85.06 362 GLU A N 1
ATOM 3085 C CA . GLU A 1 362 ? -4.177 20.615 2.464 1.00 85.06 362 GLU A CA 1
ATOM 3086 C C . GLU A 1 362 ? -4.318 20.719 3.989 1.00 85.06 362 GLU A C 1
ATOM 3088 O O . GLU A 1 362 ? -4.580 21.811 4.498 1.00 85.06 362 GLU A O 1
ATOM 3093 N N . VAL A 1 363 ? -4.068 19.642 4.745 1.00 87.50 363 VAL A N 1
ATOM 3094 C CA . VAL A 1 363 ? -4.092 19.678 6.221 1.00 87.50 363 VAL A CA 1
ATOM 3095 C C . VAL A 1 363 ? -3.090 20.696 6.767 1.00 87.50 363 VAL A C 1
ATOM 3097 O O . VAL A 1 363 ? -3.442 21.500 7.634 1.00 87.50 363 VAL A O 1
ATOM 3100 N N . ILE A 1 364 ? -1.859 20.716 6.247 1.00 85.38 364 ILE A N 1
ATOM 3101 C CA . ILE A 1 364 ? -0.820 21.656 6.697 1.00 85.38 364 ILE A CA 1
ATOM 3102 C C . ILE A 1 364 ? -1.251 23.106 6.439 1.00 85.38 364 ILE A C 1
ATOM 3104 O O . ILE A 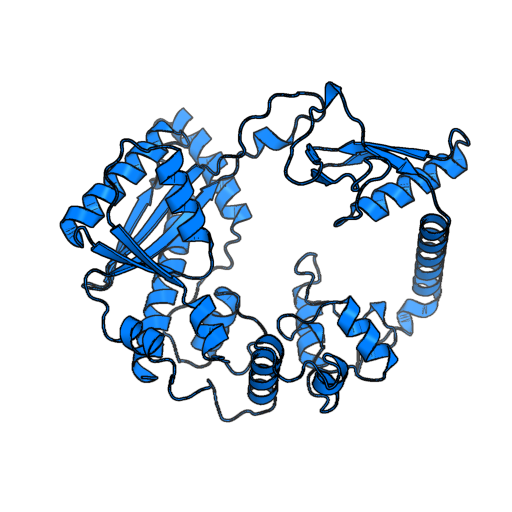1 364 ? -1.191 23.941 7.346 1.00 85.38 364 ILE A O 1
ATOM 3108 N N . GLN A 1 365 ? -1.711 23.412 5.223 1.00 86.56 365 GLN A N 1
ATOM 3109 C CA . GLN A 1 365 ? -2.142 24.761 4.847 1.00 86.56 365 GLN A CA 1
ATOM 3110 C C . GLN A 1 365 ? -3.342 25.219 5.680 1.00 86.56 365 GLN A C 1
ATOM 3112 O O . GLN A 1 365 ? -3.302 26.282 6.303 1.00 86.56 365 GLN A O 1
ATOM 3117 N N . LYS A 1 366 ? -4.390 24.392 5.767 1.00 88.94 366 LYS A N 1
ATOM 3118 C CA . LYS A 1 366 ? -5.609 24.745 6.505 1.00 88.94 366 LYS A CA 1
ATOM 3119 C C . LYS A 1 366 ? -5.371 24.813 8.006 1.00 88.94 366 LYS A C 1
ATOM 3121 O O . LYS A 1 366 ? -6.042 25.595 8.675 1.00 88.94 366 LYS A O 1
ATOM 3126 N N . SER A 1 367 ? -4.399 24.076 8.547 1.00 87.19 367 SER A N 1
ATOM 3127 C CA . SER A 1 367 ? -3.997 24.233 9.945 1.00 87.19 367 SER A CA 1
ATOM 3128 C C . SER A 1 367 ? -3.350 25.596 10.210 1.00 87.19 367 SER A C 1
ATOM 3130 O O . SER A 1 367 ? -3.613 26.185 11.260 1.00 87.19 367 SER A O 1
ATOM 3132 N N . LYS A 1 368 ? -2.516 26.112 9.292 1.00 86.38 368 LYS A N 1
ATOM 3133 C CA . LYS A 1 368 ? -1.941 27.466 9.416 1.00 86.38 368 LYS A CA 1
ATOM 3134 C C . LYS A 1 368 ? -3.061 28.515 9.393 1.00 86.38 368 LYS A C 1
ATOM 3136 O O . LYS A 1 368 ? -3.146 29.337 10.303 1.00 86.38 368 LYS A O 1
ATOM 3141 N N . ASP A 1 369 ? -4.001 28.396 8.455 1.00 87.69 369 ASP A N 1
ATOM 3142 C CA . ASP A 1 369 ? -5.165 29.290 8.369 1.00 87.69 369 ASP A CA 1
ATOM 3143 C C . ASP A 1 369 ? -6.075 29.216 9.608 1.00 87.69 369 ASP A C 1
ATOM 3145 O O . ASP A 1 369 ? -6.572 30.237 10.092 1.00 87.69 369 ASP A O 1
ATOM 3149 N N . ALA A 1 370 ? -6.323 28.006 10.122 1.00 87.94 370 ALA A N 1
ATOM 3150 C CA . ALA A 1 370 ? -7.111 27.739 11.326 1.00 87.94 370 ALA A CA 1
ATOM 3151 C C . ALA A 1 370 ? -6.541 28.464 12.550 1.00 87.94 370 ALA A C 1
ATOM 3153 O O . ALA A 1 370 ? -7.300 29.067 13.312 1.00 87.94 370 ALA A O 1
ATOM 3154 N N . LEU A 1 371 ? -5.213 28.442 12.708 1.00 86.38 371 LEU A N 1
ATOM 3155 C CA . LEU A 1 371 ? -4.518 29.119 13.798 1.00 86.38 371 LEU A CA 1
ATOM 3156 C C . LEU A 1 371 ? -4.680 30.642 13.694 1.00 86.38 371 LEU A C 1
ATOM 3158 O O . LEU A 1 371 ? -5.067 31.284 14.670 1.00 86.38 371 LEU A O 1
ATOM 3162 N N . THR A 1 372 ? -4.477 31.207 12.499 1.00 88.19 372 THR A N 1
ATOM 3163 C CA . THR A 1 372 ? -4.638 32.649 12.243 1.00 88.19 372 THR A CA 1
ATOM 3164 C C . THR A 1 372 ? -6.070 33.119 12.496 1.00 88.19 372 THR A C 1
ATOM 3166 O O . THR A 1 372 ? -6.287 34.154 13.124 1.00 88.19 372 THR A O 1
ATOM 3169 N N . LYS A 1 373 ? -7.064 32.350 12.042 1.00 89.00 373 LYS A N 1
ATOM 3170 C CA . LYS A 1 373 ? -8.490 32.700 12.153 1.00 89.00 373 LYS A CA 1
ATOM 3171 C C . LYS A 1 373 ? -9.140 32.243 13.464 1.00 89.00 373 LYS A C 1
ATOM 3173 O O . LYS A 1 373 ? -10.307 32.551 13.690 1.00 89.00 373 LYS A O 1
ATOM 3178 N N . LYS A 1 374 ? -8.417 31.505 14.316 1.00 88.06 374 LYS A N 1
ATOM 3179 C CA . LYS A 1 374 ? -8.913 30.899 15.567 1.00 88.06 374 LYS A CA 1
ATOM 3180 C C . LYS A 1 374 ? -10.183 30.053 15.375 1.00 88.06 374 LYS A C 1
ATOM 3182 O O . LYS A 1 374 ? -11.085 30.065 16.214 1.00 88.06 374 LYS A O 1
ATOM 3187 N N . ILE A 1 375 ? -10.258 29.304 14.273 1.00 90.62 375 ILE A N 1
ATOM 3188 C CA . ILE A 1 375 ? -11.363 28.376 13.984 1.00 90.62 375 ILE A CA 1
ATOM 3189 C C . ILE A 1 375 ? -10.846 26.939 13.828 1.00 90.62 375 ILE A C 1
ATOM 3191 O O . ILE A 1 375 ? -9.751 26.762 13.308 1.00 90.62 375 ILE A O 1
ATOM 3195 N N . PRO A 1 376 ? -11.605 25.899 14.227 1.00 87.50 376 PRO A N 1
ATOM 3196 C CA . PRO A 1 376 ? -11.177 24.509 14.045 1.00 87.50 376 PRO A CA 1
ATOM 3197 C C . PRO A 1 376 ? -11.029 24.117 12.570 1.00 87.50 376 PRO A C 1
ATOM 3199 O O . PRO A 1 376 ? -11.873 24.486 11.748 1.00 87.50 376 PRO A O 1
ATOM 3202 N N . ILE A 1 377 ? -10.033 23.279 12.259 1.00 90.19 377 ILE A N 1
ATOM 3203 C CA . ILE A 1 377 ? -9.741 22.847 10.883 1.00 90.19 377 ILE A CA 1
ATOM 3204 C C . ILE A 1 377 ? -10.921 22.103 10.211 1.00 90.19 377 ILE A C 1
ATOM 3206 O O . ILE A 1 377 ? -11.153 22.233 9.014 1.00 90.19 377 ILE A O 1
ATOM 3210 N N . LYS A 1 378 ? -11.776 21.426 10.990 1.00 90.12 378 LYS A N 1
ATOM 3211 C CA . LYS A 1 378 ? -12.987 20.732 10.500 1.00 90.12 378 LYS A CA 1
ATOM 3212 C C . LYS A 1 378 ? -14.040 21.665 9.868 1.00 90.12 378 LYS A C 1
ATOM 3214 O O . LYS A 1 378 ? -14.988 21.199 9.234 1.00 90.12 378 LYS A O 1
ATOM 3219 N N . ARG A 1 379 ? -13.910 22.991 10.031 1.00 89.50 379 ARG A N 1
ATOM 3220 C CA . ARG A 1 379 ? -14.786 23.969 9.360 1.00 89.50 379 ARG A CA 1
ATOM 3221 C C . ARG A 1 379 ? -14.468 24.144 7.873 1.00 89.50 379 ARG A C 1
ATOM 3223 O O . ARG A 1 379 ? -15.352 24.587 7.145 1.00 89.50 379 ARG A O 1
ATOM 3230 N N . TYR A 1 380 ? -13.267 23.783 7.426 1.00 91.44 380 TYR A N 1
ATOM 3231 C CA . TYR A 1 380 ? -12.877 23.876 6.019 1.00 91.44 380 TYR A CA 1
ATOM 3232 C C . TYR A 1 380 ? -13.475 22.727 5.201 1.00 91.44 380 TYR A C 1
ATOM 3234 O O . TYR A 1 380 ? -13.534 21.582 5.650 1.00 91.44 380 TYR A O 1
ATOM 3242 N N . THR A 1 381 ? -13.935 23.039 3.992 1.00 90.56 381 THR A N 1
ATOM 3243 C CA . THR A 1 381 ? -14.544 22.074 3.063 1.00 90.56 381 THR A CA 1
ATOM 3244 C C . THR A 1 381 ? -13.572 20.988 2.617 1.00 90.56 381 THR A C 1
ATOM 3246 O O . THR A 1 381 ? -13.959 19.836 2.475 1.00 90.56 381 THR A O 1
ATOM 3249 N N . GLU A 1 382 ? -12.307 21.350 2.462 1.00 90.19 382 GLU A N 1
ATOM 3250 C CA . GLU A 1 382 ? -11.184 20.506 2.072 1.00 90.19 382 GLU A CA 1
ATOM 3251 C C . GLU A 1 382 ? -10.954 19.422 3.130 1.00 90.19 382 GLU A C 1
ATOM 3253 O O . GLU A 1 382 ? -10.988 18.235 2.828 1.00 90.19 382 GLU A O 1
ATOM 3258 N N . ILE A 1 383 ? -10.923 19.800 4.412 1.00 91.81 383 ILE A N 1
ATOM 3259 C CA . ILE A 1 383 ? -10.817 18.836 5.516 1.00 91.81 383 ILE A CA 1
ATOM 3260 C C . ILE A 1 383 ? -12.017 17.893 5.572 1.00 91.81 383 ILE A C 1
ATOM 3262 O O . ILE A 1 383 ? -11.855 16.713 5.865 1.00 91.81 383 ILE A O 1
ATOM 3266 N N . LYS A 1 384 ? -13.230 18.370 5.267 1.00 91.69 384 LYS A N 1
ATOM 3267 C CA . LYS A 1 384 ? -14.403 17.484 5.202 1.00 91.69 384 LYS A CA 1
ATOM 3268 C C . LYS A 1 384 ? -14.263 16.426 4.104 1.00 91.69 384 LYS A C 1
ATOM 3270 O O . LYS A 1 384 ? -14.728 15.310 4.313 1.00 91.69 384 LYS A O 1
ATOM 3275 N N . LYS A 1 385 ? -13.616 16.747 2.976 1.00 91.25 385 LYS A N 1
ATOM 3276 C CA . LYS A 1 385 ? -13.307 15.764 1.925 1.00 91.25 385 LYS A CA 1
ATOM 3277 C C . LYS A 1 385 ? -12.297 14.726 2.407 1.00 91.25 385 LYS A C 1
ATOM 3279 O O . LYS A 1 385 ? -12.498 13.549 2.143 1.00 91.25 385 LYS A O 1
ATOM 3284 N N . ILE A 1 386 ? -11.280 15.137 3.165 1.00 92.12 386 ILE A N 1
ATOM 3285 C CA . ILE A 1 386 ? -10.297 14.212 3.754 1.00 92.12 386 ILE A CA 1
ATOM 3286 C C . ILE A 1 386 ? -10.962 13.298 4.795 1.00 92.12 386 ILE A C 1
ATOM 3288 O O . ILE A 1 386 ? -10.775 12.090 4.757 1.00 92.12 386 ILE A O 1
ATOM 3292 N N . ILE A 1 387 ? -11.829 13.833 5.664 1.00 94.00 387 ILE A N 1
ATOM 3293 C CA . ILE A 1 387 ? -12.614 13.011 6.606 1.00 94.00 387 ILE A CA 1
ATOM 3294 C C . ILE A 1 387 ? -13.511 12.018 5.854 1.00 94.00 387 ILE A C 1
ATOM 3296 O O . ILE A 1 387 ? -13.658 10.876 6.278 1.00 94.00 387 ILE A O 1
ATOM 3300 N N . TYR A 1 388 ? -14.121 12.434 4.740 1.00 93.56 388 TYR A N 1
ATOM 3301 C CA . TYR A 1 388 ? -14.908 11.530 3.902 1.00 93.56 388 TYR A CA 1
ATOM 3302 C C . TYR A 1 388 ? -14.038 10.450 3.244 1.00 93.56 388 TYR A C 1
ATOM 3304 O O . TYR A 1 388 ? -14.453 9.298 3.181 1.00 93.56 388 TYR A O 1
ATOM 3312 N N . TYR A 1 389 ? -12.833 10.794 2.796 1.00 92.81 389 TYR A N 1
ATOM 3313 C CA . TYR A 1 389 ? -11.875 9.834 2.256 1.00 92.81 389 TYR A CA 1
ATOM 3314 C C . TYR A 1 389 ? -11.477 8.780 3.308 1.00 92.81 389 TYR A C 1
ATOM 3316 O O . TYR A 1 389 ? -11.648 7.592 3.059 1.00 92.81 389 TYR A O 1
ATOM 3324 N N . ASN A 1 390 ? -11.108 9.207 4.518 1.00 94.38 390 ASN A N 1
ATOM 3325 C CA . ASN A 1 390 ? -10.823 8.332 5.664 1.00 94.38 390 ASN A CA 1
ATOM 3326 C C . ASN A 1 390 ? -12.041 7.472 6.079 1.00 94.38 390 ASN A C 1
ATOM 3328 O O . ASN A 1 390 ? -11.920 6.290 6.409 1.00 94.38 390 ASN A O 1
ATOM 3332 N N . TYR A 1 391 ? -13.259 8.025 5.996 1.00 95.81 391 TYR A N 1
ATOM 3333 C CA . TYR A 1 391 ? -14.489 7.237 6.131 1.00 95.81 391 TYR A CA 1
ATOM 3334 C C . TYR A 1 391 ? -14.586 6.145 5.065 1.00 95.81 391 TYR A C 1
ATOM 3336 O O . TYR A 1 391 ? -14.938 5.012 5.394 1.00 95.81 391 TYR A O 1
ATOM 3344 N N . MET A 1 392 ? -14.300 6.474 3.804 1.00 95.12 392 MET A N 1
ATOM 3345 C CA . MET A 1 392 ? -14.345 5.516 2.704 1.00 95.12 392 MET A CA 1
ATOM 3346 C C . MET A 1 392 ? -13.299 4.417 2.873 1.00 95.12 392 MET A C 1
ATOM 3348 O O . MET A 1 392 ? -13.654 3.257 2.670 1.00 95.12 392 MET A O 1
ATOM 3352 N N . ASP A 1 393 ? -12.089 4.743 3.334 1.00 94.00 393 ASP A N 1
ATOM 3353 C CA . ASP A 1 393 ? -11.036 3.766 3.649 1.00 94.00 393 ASP A CA 1
ATOM 3354 C C . ASP A 1 393 ? -11.511 2.761 4.711 1.00 94.00 393 ASP A C 1
ATOM 3356 O O . ASP A 1 393 ? -11.342 1.552 4.545 1.00 94.00 393 ASP A O 1
ATOM 3360 N N . CYS A 1 394 ? -12.257 3.211 5.726 1.00 97.12 394 CYS A N 1
ATOM 3361 C CA . CYS A 1 394 ? -12.924 2.295 6.652 1.00 97.12 394 CYS A CA 1
ATOM 3362 C C . CYS A 1 394 ? -14.105 1.540 6.006 1.00 97.12 394 CYS A C 1
ATOM 3364 O O . CYS A 1 394 ? -14.289 0.338 6.216 1.00 97.12 394 CYS A O 1
ATOM 3366 N N . LYS A 1 395 ? -14.963 2.231 5.247 1.00 97.69 395 LYS A N 1
ATOM 3367 C CA . LYS A 1 395 ? -16.226 1.673 4.743 1.00 97.69 395 LYS A CA 1
ATOM 3368 C C . LYS A 1 395 ? -16.001 0.551 3.735 1.00 97.69 395 LYS A C 1
ATOM 3370 O O . LYS A 1 395 ? -16.726 -0.441 3.772 1.00 97.69 395 LYS A O 1
ATOM 3375 N N . VAL A 1 396 ? -14.994 0.666 2.874 1.00 97.25 396 VAL A N 1
ATOM 3376 C CA . VAL A 1 396 ? -14.671 -0.390 1.904 1.00 97.25 396 VAL A CA 1
ATOM 3377 C C . VAL A 1 396 ? -14.173 -1.664 2.589 1.00 97.25 396 VAL A C 1
ATOM 3379 O O . VAL A 1 396 ? -14.462 -2.756 2.110 1.00 97.25 396 VAL A O 1
ATOM 3382 N N . LEU A 1 397 ? -13.498 -1.559 3.741 1.00 98.06 397 LEU A N 1
ATOM 3383 C CA . LEU A 1 397 ? -13.109 -2.731 4.531 1.00 98.06 397 LEU A CA 1
ATOM 3384 C C . LEU A 1 397 ? -14.324 -3.403 5.178 1.00 98.06 397 LEU A C 1
ATOM 3386 O O . LEU A 1 397 ? -14.372 -4.630 5.232 1.00 98.06 397 LEU A O 1
ATOM 3390 N N . VAL A 1 398 ? -15.333 -2.633 5.604 1.00 98.00 398 VAL A N 1
ATOM 3391 C CA . VAL A 1 398 ? -16.624 -3.198 6.039 1.00 98.00 398 VAL A CA 1
ATOM 3392 C C . VAL A 1 398 ? -17.285 -3.966 4.896 1.00 98.00 398 VAL A C 1
ATOM 3394 O O . VAL A 1 398 ? -17.695 -5.104 5.095 1.00 98.00 398 VAL A O 1
ATOM 3397 N N . ASP A 1 399 ? -17.333 -3.396 3.691 1.00 98.06 399 ASP A N 1
ATOM 3398 C CA . ASP A 1 399 ? -17.909 -4.081 2.529 1.00 98.06 399 ASP A CA 1
ATOM 3399 C C . ASP A 1 399 ? -17.123 -5.354 2.155 1.00 98.06 399 ASP A C 1
ATOM 3401 O O . ASP A 1 399 ? -17.720 -6.377 1.824 1.00 98.06 399 ASP A O 1
ATOM 3405 N N . ILE A 1 400 ? -15.787 -5.329 2.248 1.00 98.25 400 ILE A N 1
ATOM 3406 C CA . ILE A 1 400 ? -14.948 -6.524 2.067 1.00 98.25 400 ILE A CA 1
ATOM 3407 C C . ILE A 1 400 ? -15.287 -7.576 3.129 1.00 98.25 400 ILE A C 1
ATOM 3409 O O . ILE A 1 400 ? -15.423 -8.750 2.801 1.00 98.25 400 ILE A O 1
ATOM 3413 N N . LEU A 1 401 ? -15.459 -7.180 4.390 1.00 97.94 401 LEU A N 1
ATOM 3414 C CA . LEU A 1 401 ? -15.849 -8.089 5.468 1.00 97.94 401 LEU A CA 1
ATOM 3415 C C . LEU A 1 401 ? -17.246 -8.695 5.266 1.00 97.94 401 LEU A C 1
ATOM 3417 O O . LEU A 1 401 ? -17.428 -9.856 5.622 1.00 97.94 401 LEU A O 1
ATOM 3421 N N . GLU A 1 402 ? -18.207 -7.940 4.724 1.00 97.06 402 GLU A N 1
ATOM 3422 C CA . GLU A 1 402 ? -19.535 -8.442 4.320 1.00 97.06 402 GLU A CA 1
ATOM 3423 C C . GLU A 1 402 ? -19.414 -9.435 3.149 1.00 97.06 402 GLU A C 1
ATOM 3425 O O . GLU A 1 402 ? -20.044 -10.489 3.142 1.00 97.06 402 GLU A O 1
ATOM 3430 N N . MET A 1 403 ? -18.565 -9.144 2.159 1.00 97.25 403 MET A N 1
ATOM 3431 C CA . MET A 1 403 ? -18.301 -10.064 1.049 1.00 97.25 403 MET A CA 1
ATOM 3432 C C . MET A 1 403 ? -17.684 -11.379 1.549 1.00 97.25 403 MET A C 1
ATOM 3434 O O . MET A 1 403 ? -18.121 -12.455 1.142 1.00 97.25 403 MET A O 1
ATOM 3438 N N . LEU A 1 404 ? -16.696 -11.304 2.446 1.00 97.56 404 LEU A N 1
ATOM 3439 C CA . LEU A 1 404 ? -16.017 -12.471 3.015 1.00 97.56 404 LEU A CA 1
ATOM 3440 C C . LEU A 1 404 ? -16.964 -13.370 3.826 1.00 97.56 404 LEU A C 1
ATOM 3442 O O . LEU A 1 404 ? -16.773 -14.582 3.827 1.00 97.56 404 LEU A O 1
ATOM 3446 N N . GLU A 1 405 ? -18.002 -12.820 4.467 1.00 96.50 405 GLU A N 1
ATOM 3447 C CA . GLU A 1 405 ? -19.045 -13.619 5.138 1.00 96.50 405 GLU A CA 1
ATOM 3448 C C . GLU A 1 405 ? -19.799 -14.543 4.169 1.00 96.50 405 GLU A C 1
ATOM 3450 O O . GLU A 1 405 ? -20.235 -15.622 4.559 1.00 96.50 405 GLU A O 1
ATOM 3455 N N . ASN A 1 406 ? -19.910 -14.173 2.892 1.00 95.62 406 ASN A N 1
ATOM 3456 C CA . ASN A 1 406 ? -20.523 -15.029 1.871 1.00 95.62 406 ASN A CA 1
ATOM 3457 C C . ASN A 1 406 ? -19.563 -16.111 1.341 1.00 95.62 406 ASN A C 1
ATOM 3459 O O . ASN A 1 406 ? -19.966 -16.962 0.547 1.00 95.62 406 ASN A O 1
ATOM 3463 N N . MET A 1 407 ? -18.291 -16.070 1.751 1.00 95.69 407 MET A N 1
ATOM 3464 C CA . MET A 1 407 ? -17.237 -16.999 1.335 1.00 95.69 407 MET A CA 1
ATOM 3465 C C . MET A 1 407 ? -16.859 -18.009 2.431 1.00 95.69 407 MET A C 1
ATOM 3467 O O . MET A 1 407 ? -15.939 -18.800 2.216 1.00 95.69 407 MET A O 1
ATOM 3471 N N . ILE A 1 408 ? -17.502 -17.987 3.601 1.00 93.38 408 ILE A N 1
ATOM 3472 C CA . ILE A 1 408 ? -17.223 -18.914 4.718 1.00 93.38 408 ILE A CA 1
ATOM 3473 C C . ILE A 1 408 ? -18.189 -20.095 4.798 1.00 93.38 408 ILE A C 1
ATOM 3475 O O . ILE A 1 408 ? -19.293 -20.031 4.215 1.00 93.38 408 ILE A O 1
#

Radius of gyration: 25.06 Å; chains: 1; bounding box: 64×59×67 Å

Foldseek 3Di:
DEELDEWEADQVNAATDDDDCVLVVQLVQVVVCVVVVDDQKGWYQYLWYDYVPDTDFLVVDTHIHGDDVVSVVVVVVVVVVVVCCVVCVVVQDPPPHTPDPVSQQQPVDCDDDCNVVSVVSCVNQQAPNLAPPQHPVLQVQCVVVVHGHLLDPCSLCSSDPPVPCPDLSSVLSVVQSVLQVDDDDFKPDLAFDPPVVVVCLVDQALEKEKDWAWAFDPVSSPDSNDRPPDPRQTQTAKIWMARLVVRDIDIQGFQARDVVSSLVSVLVVQVCSCVPRNQEYEYEAADCPVVVVVVSCCVVPVVRDHGHYDYDHVLVSCSVRVMYGHPHNDSDLLRVLVSCVVVVLFDDHDPDPDDSVNLNVLNNVLNVVCVVVVGGSVVDPSVVVVNVVSVRNRVSSVRVSVSNVSRD

Secondary structure (DSSP, 8-state):
-EEEEEEEE-TTSSSEEP-TTHHHHHHHHHHHHHHH---SEEEEEEEEEEETTEEEPGGG--EEEE--HHHHHHHHHHHHHHHHHHHHTTT---SSS-SSGGGS--TT---STTHHHHHHHHHHTTBGGGSTT--HHHHHHHHTTT--BTT-TTHHHHHS-GGGTTSHHHHHHHHHHHHHH-SS-SEE-SS---HHHHHHHH--TTEEEEEEEEE--GGGG--SS---------EEEEEEEEETTTTEEEEEE-SSSSHHHHHHHHHHHHHHHHHHT-SEEEEEESSSHHHHHHHHHHHH-TTS-PPEEEEEEHHHHHHHTT-EETT-----HHHHHHHHHHTTSSS---SS---HHHHHHHHHHHHHHHHHHT--GGGSHHHHHHHHHHHHHHHHHHHHHHHHHTT-